Protein AF-A0A0F9HNK8-F1 (afdb_monomer_lite)

Sequence (476 aa):
MSRLVFFSNAWASGEIRARQVASRLGAYAVVDPDTVYSDDVCIFVKGYPHDEILSGVSKVYVDVVDSYATIPWLRSHPSAGAIAISHKGGEYLSNALNKHVPVIVEHHCNFERMRKVLVEPKVVGYVGELELFHIDVDTVKYQLSTIGMEFVYLDKFKCRKDVCDFYHKIDVQLTFRRDTDGYGKTTGMLKNPLKLANAGSFGIPTVCYPEVTYVDEWDGYFMPAHNVDAILYWLDMLKQKPDMYADMSDKVFTHAEKYHIDNVAPMYLRLLDNKEHVMHDYSMNQIVNLDSAVSCSYPFEERIARRGNDHLDVDESMANLVDVADVVDKHGLKMWLMFGTLLGAVRDNALIARDRDVDLGVFWSDFNLLSDVLIDLKGIGFDLIRTGIDDGCITIMRNDEYIDFFLFRSQGGKYVCQQPGLDAKIDMIHFNNLSHLAFGGNTFLVPSGVEALFESWYGKGWRVPVDYRWAYTDGK

Organism: NCBI:txid412755

pLDDT: mean 84.06, std 16.5, range [31.2, 98.75]

Secondary structure (DSSP, 8-state):
---EEEE--SSHHHIIIIIIHHHHHT-EEES-GGG--TT-EEEEETS---HHHHHH-SEEEEEE-S-STTHHHHHH-TTSEEEESSHHHHHHHHHHHTS---B-PPPPS-TT-PPPPP----EEEEES-GGG--S-HHHHHHHHHHTT-EEEEE---SSHHHHHHHHHH-SEEEE---SS-SSS---GGG---HHHHHHHTTT--EEE---HHHHHHHTTSSEE-SSHHHHHHHHHHHHH-HHHHHHHHHHHHHHHGGGSHHHHGGGGGGGGS----------HHHHHHHHSS-S----HHHHHHHHSSSS--HHHHHHHHHHHHHHHHHHT--EEE-HHHHHHHHHTSS--TT-SEEEEEEEGGGHHHHHHHHHHHHHTTPEEEEEETTTTEEEEEETTEEEEEEEEEEETTEEEEEETTEEEEEETHHHHSEEEEEETTEEEEEETTHHHHHHHHH-TTTTS--S-TT-S-S--

InterPro domains:
  IPR007074 LicD/FKTN/FKRP, nucleotidyltransferase domain [PF04991] (329-373)
  IPR052613 LicD transferase [PTHR13627] (321-468)

Foldseek 3Di:
DAFEEEEADPDPQRVQVAVVLCVVVVGHYDPDLVPDAQSYAYEYGCDFDDPVSVVGYDAAEYEQALDPVCLVVCLVVVRYAYEAQFPLLQVVSCVSSVHGHHYQHTFALPLVLAAADQDQFAEEEEEEAVVQQPDDPVVLQVLSVVLRHGYDYHHDDDDSVVLVVRLNVGQAYEGEGDQQPVPRDRSQRRHAPRVLLHNLSRLHEYEYDCGPRCCVLPNVLHQHDPDPVSVSVVSSVCNVDSPVSNVSSVVSNVSSVCRHSVNRSLVVVVSSPPDPPPDDPPPCVVVVVVVVVDQQADPLVVLCVVVVHQWDDFVVQVVLVVVLVVLLVVLVFAKFFDDQQQLCCVQVLGRDRRDRATEMEGELSCVVSVVVSVVVSVVVAKDWRGDPVVQQWTWIDHPSHIYIYGYWYDDPQFTFGRHVPDRDGHHCQQVVDWDWGCGPNDIGTGGPPVVVVCCQQQNPCSSDDDPDPHRRDPPD

Radius of gyration: 26.44 Å; chains: 1; bounding box: 59×71×67 Å

Structure (mmCIF, N/CA/C/O backbone):
data_AF-A0A0F9HNK8-F1
#
_entry.id   AF-A0A0F9HNK8-F1
#
loop_
_atom_site.group_PDB
_atom_site.id
_atom_site.type_symbol
_atom_site.label_atom_id
_atom_site.label_alt_id
_atom_site.label_comp_id
_atom_site.label_asym_id
_atom_site.label_entity_id
_atom_site.label_seq_id
_atom_site.pdbx_PDB_ins_code
_atom_site.Cartn_x
_atom_site.Cartn_y
_atom_site.Cartn_z
_atom_site.occupancy
_atom_site.B_iso_or_equiv
_atom_site.auth_seq_id
_atom_site.auth_comp_id
_atom_site.auth_asym_id
_atom_site.auth_atom_id
_atom_site.pdbx_PDB_model_num
ATOM 1 N N . MET A 1 1 ? 20.541 6.712 -16.310 1.00 58.09 1 MET A N 1
ATOM 2 C CA . MET A 1 1 ? 19.327 5.985 -15.882 1.00 58.09 1 MET A CA 1
ATOM 3 C C . MET A 1 1 ? 18.493 7.012 -15.167 1.00 58.09 1 MET A C 1
ATOM 5 O O . MET A 1 1 ? 19.029 7.625 -14.250 1.00 58.09 1 MET A O 1
ATOM 9 N N . SER A 1 2 ? 17.250 7.210 -15.598 1.00 71.00 2 SER A N 1
ATOM 10 C CA . SER A 1 2 ? 16.324 8.098 -14.904 1.00 71.00 2 SER A CA 1
ATOM 11 C C . SER A 1 2 ? 16.224 7.697 -13.437 1.00 71.00 2 SER A C 1
ATOM 13 O O . SER A 1 2 ? 16.124 6.511 -13.117 1.00 71.00 2 SER A O 1
ATOM 15 N N . ARG A 1 3 ? 16.279 8.682 -12.545 1.00 80.75 3 ARG A N 1
ATOM 16 C CA . ARG A 1 3 ? 16.122 8.489 -11.100 1.00 80.75 3 ARG A CA 1
ATOM 17 C C . ARG A 1 3 ? 14.849 9.178 -10.622 1.00 80.75 3 ARG A C 1
ATOM 19 O O . ARG A 1 3 ? 14.359 10.115 -11.250 1.00 80.75 3 ARG A O 1
ATOM 26 N N . LEU A 1 4 ? 14.328 8.707 -9.494 1.00 88.38 4 LEU A N 1
ATOM 27 C CA . LEU A 1 4 ? 13.190 9.334 -8.832 1.00 88.38 4 LEU A CA 1
ATOM 28 C C . LEU A 1 4 ? 13.658 10.517 -7.982 1.00 88.38 4 LEU A C 1
ATOM 30 O O . LEU A 1 4 ? 14.579 10.381 -7.169 1.00 88.38 4 LEU A O 1
ATOM 34 N N . VAL A 1 5 ? 12.979 11.651 -8.138 1.00 88.25 5 VAL A N 1
ATOM 35 C CA . VAL A 1 5 ? 13.193 12.853 -7.327 1.00 88.25 5 VAL A CA 1
ATOM 36 C C . VAL A 1 5 ? 11.864 13.295 -6.730 1.00 88.25 5 VAL A C 1
ATOM 38 O O . VAL A 1 5 ? 10.934 13.656 -7.447 1.00 88.25 5 VAL A O 1
ATOM 41 N N . PHE A 1 6 ? 11.766 13.269 -5.407 1.00 91.56 6 PHE A N 1
ATOM 42 C CA . PHE A 1 6 ? 10.564 13.641 -4.674 1.00 91.56 6 PHE A CA 1
ATOM 43 C C . PHE A 1 6 ? 10.661 15.085 -4.187 1.00 91.56 6 PHE A C 1
ATOM 45 O O . PHE A 1 6 ? 11.554 15.430 -3.415 1.00 91.56 6 PHE A O 1
ATOM 52 N N . PHE A 1 7 ? 9.698 15.912 -4.569 1.00 89.62 7 PHE A N 1
ATOM 53 C CA . PHE A 1 7 ? 9.506 17.247 -4.023 1.00 89.62 7 PHE A CA 1
ATOM 54 C C . PHE A 1 7 ? 8.619 17.161 -2.788 1.00 89.62 7 PHE A C 1
ATOM 56 O O . PHE A 1 7 ? 7.425 16.849 -2.865 1.00 89.62 7 PHE A O 1
ATOM 63 N N . SER A 1 8 ? 9.232 17.415 -1.635 1.00 83.62 8 SER A N 1
ATOM 64 C CA . SER A 1 8 ? 8.567 17.353 -0.336 1.00 83.62 8 SER A CA 1
ATOM 65 C C . SER A 1 8 ? 8.045 18.722 0.091 1.00 83.62 8 SER A C 1
ATOM 67 O O . SER A 1 8 ? 8.637 19.756 -0.196 1.00 83.62 8 SER A O 1
ATOM 69 N N . ASN A 1 9 ? 6.987 18.719 0.898 1.00 83.06 9 ASN A N 1
ATOM 70 C CA . ASN A 1 9 ? 6.503 19.892 1.626 1.00 83.06 9 ASN A CA 1
ATOM 71 C C . ASN A 1 9 ? 6.762 19.755 3.144 1.00 83.06 9 ASN A C 1
ATOM 73 O O . ASN A 1 9 ? 7.375 18.783 3.601 1.00 83.06 9 ASN A O 1
ATOM 77 N N . ALA A 1 10 ? 6.338 20.751 3.927 1.00 84.31 10 ALA A N 1
ATOM 78 C CA . ALA A 1 10 ? 6.496 20.772 5.386 1.00 84.31 10 ALA A CA 1
ATOM 79 C C . ALA A 1 10 ? 5.418 19.970 6.144 1.00 84.31 10 ALA A C 1
ATOM 81 O O . ALA A 1 10 ? 5.520 19.804 7.357 1.00 84.31 10 ALA A O 1
ATOM 82 N N . TRP A 1 11 ? 4.386 19.483 5.452 1.00 84.94 11 TRP A N 1
ATOM 83 C CA . TRP A 1 11 ? 3.295 18.718 6.049 1.00 84.94 11 TRP A CA 1
ATOM 84 C C . TRP A 1 11 ? 3.682 17.249 6.239 1.00 84.94 11 TRP A C 1
ATOM 86 O O . TRP A 1 11 ? 4.612 16.741 5.606 1.00 84.94 11 TRP A O 1
ATOM 96 N N . ALA A 1 12 ? 2.909 16.535 7.064 1.00 85.62 12 ALA A N 1
ATOM 97 C CA . ALA A 1 12 ? 3.101 15.105 7.308 1.00 85.62 12 ALA A CA 1
ATOM 98 C C . ALA A 1 12 ? 3.135 14.282 6.007 1.00 85.62 12 ALA A C 1
ATOM 100 O O . ALA A 1 12 ? 3.956 13.381 5.879 1.00 85.62 12 ALA A O 1
ATOM 101 N N . SER A 1 13 ? 2.331 14.650 5.003 1.00 89.00 13 SER A N 1
ATOM 102 C CA . SER A 1 13 ? 2.334 13.997 3.688 1.00 89.00 13 SER A CA 1
ATOM 103 C C . SER A 1 13 ? 3.702 14.034 3.000 1.00 89.00 13 SER A C 1
ATOM 105 O O . SER A 1 13 ? 4.092 13.049 2.387 1.00 89.00 13 SER A O 1
ATOM 107 N N . GLY A 1 14 ? 4.443 15.148 3.098 1.00 89.75 14 GLY A N 1
ATOM 108 C CA . GLY A 1 14 ? 5.784 15.254 2.515 1.00 89.75 14 GLY A CA 1
ATOM 109 C C . GLY A 1 14 ? 6.794 14.373 3.250 1.00 89.75 14 GLY A C 1
ATOM 110 O O . GLY A 1 14 ? 7.628 13.713 2.639 1.00 89.75 14 GLY A O 1
ATOM 111 N N . GLU A 1 15 ? 6.677 14.285 4.572 1.00 89.56 15 GLU A N 1
ATOM 112 C CA . GLU A 1 15 ? 7.505 13.373 5.356 1.00 89.56 15 GLU A CA 1
ATOM 113 C C . GLU A 1 15 ? 7.244 11.902 4.995 1.00 89.56 15 GLU A C 1
ATOM 115 O O . GLU A 1 15 ? 8.186 11.164 4.716 1.00 89.56 15 GLU A O 1
ATOM 120 N N . ILE A 1 16 ? 5.974 11.498 4.940 1.00 93.00 16 ILE A N 1
ATOM 121 C CA . ILE A 1 16 ? 5.557 10.115 4.688 1.00 93.00 16 ILE A CA 1
ATOM 122 C C . ILE A 1 16 ? 5.835 9.739 3.226 1.00 93.00 16 ILE A C 1
ATOM 124 O O . ILE A 1 16 ? 6.658 8.878 2.940 1.00 93.00 16 ILE A O 1
ATOM 128 N N . ARG A 1 17 ? 5.220 10.433 2.266 1.00 94.69 17 ARG A N 1
ATOM 129 C CA . ARG A 1 17 ? 5.221 10.004 0.858 1.00 94.69 17 ARG A CA 1
ATOM 130 C C . ARG A 1 17 ? 6.426 10.471 0.043 1.00 94.69 17 ARG A C 1
ATOM 132 O O . ARG A 1 17 ? 6.679 9.903 -1.012 1.00 94.69 17 ARG A O 1
ATOM 139 N N . ALA A 1 18 ? 7.180 11.472 0.511 1.00 92.50 18 ALA A N 1
ATOM 140 C CA . ALA A 1 18 ? 8.436 11.871 -0.128 1.00 92.50 18 ALA A CA 1
ATOM 141 C C . ALA A 1 18 ? 9.656 11.390 0.659 1.00 92.50 18 ALA A C 1
ATOM 143 O O . ALA A 1 18 ? 10.392 10.540 0.166 1.00 92.50 18 ALA A O 1
ATOM 144 N N . ARG A 1 19 ? 9.906 11.908 1.869 1.00 87.44 19 ARG A N 1
ATOM 145 C CA . ARG A 1 19 ? 11.195 11.671 2.554 1.00 87.44 19 ARG A CA 1
ATOM 146 C C . ARG A 1 19 ? 11.404 10.212 2.956 1.00 87.44 19 ARG A C 1
ATOM 148 O O . ARG A 1 19 ? 12.477 9.666 2.702 1.00 87.44 19 ARG A O 1
ATOM 155 N N . GLN A 1 20 ? 10.398 9.571 3.548 1.00 91.00 20 GLN A N 1
ATOM 156 C CA . GLN A 1 20 ? 10.512 8.182 4.006 1.00 91.00 20 GLN A CA 1
ATOM 157 C C . GLN A 1 20 ? 10.593 7.202 2.831 1.00 91.00 20 GLN A C 1
ATOM 159 O O . GLN A 1 20 ? 11.463 6.329 2.832 1.00 91.00 20 GLN A O 1
ATOM 164 N N . VAL A 1 21 ? 9.771 7.397 1.796 1.00 92.62 21 VAL A N 1
ATOM 165 C CA . VAL A 1 21 ? 9.840 6.625 0.544 1.00 92.62 21 VAL A CA 1
ATOM 166 C C . VAL A 1 21 ? 11.197 6.796 -0.138 1.00 92.62 21 VAL A C 1
ATOM 168 O O . VAL A 1 21 ? 11.852 5.802 -0.449 1.00 92.62 21 VAL A O 1
ATOM 171 N N . ALA A 1 22 ? 11.664 8.034 -0.325 1.00 83.75 22 ALA A N 1
ATOM 172 C CA . ALA A 1 22 ? 12.949 8.294 -0.963 1.00 83.75 22 ALA A CA 1
ATOM 173 C C . ALA A 1 22 ? 14.100 7.644 -0.187 1.00 83.75 22 ALA A C 1
ATOM 175 O O . ALA A 1 22 ? 14.927 6.950 -0.775 1.00 83.75 22 ALA A O 1
ATOM 176 N N . SER A 1 23 ? 14.097 7.774 1.144 1.00 81.25 23 SER A N 1
ATOM 177 C CA . SER A 1 23 ? 15.075 7.111 2.005 1.00 81.25 23 SER A CA 1
ATOM 178 C C . SER A 1 23 ? 15.034 5.588 1.870 1.00 81.25 23 SER A C 1
ATOM 180 O O . SER A 1 23 ? 16.096 4.969 1.883 1.00 81.25 23 SER A O 1
ATOM 182 N N . ARG A 1 24 ? 13.848 4.978 1.731 1.00 88.50 24 ARG A N 1
ATOM 183 C CA . ARG A 1 24 ? 13.712 3.525 1.542 1.00 88.50 24 ARG A CA 1
ATOM 184 C C . ARG A 1 24 ? 14.251 3.058 0.192 1.00 88.50 24 ARG A C 1
ATOM 186 O O . ARG A 1 24 ? 14.851 1.992 0.126 1.00 88.50 24 ARG A O 1
ATOM 193 N N . LEU A 1 25 ? 14.044 3.844 -0.861 1.00 81.38 25 LEU A N 1
ATOM 194 C CA . LEU A 1 25 ? 14.465 3.513 -2.226 1.00 81.38 25 LEU A CA 1
ATOM 195 C C . LEU A 1 25 ? 15.923 3.876 -2.533 1.00 81.38 25 LEU A C 1
ATOM 197 O O . LEU A 1 25 ? 16.415 3.534 -3.605 1.00 81.38 25 LEU A O 1
ATOM 201 N N . GLY A 1 26 ? 16.601 4.615 -1.649 1.00 72.69 26 GLY A N 1
ATOM 202 C CA . GLY A 1 26 ? 17.864 5.273 -1.997 1.00 72.69 26 GLY A CA 1
ATOM 203 C C . GLY A 1 26 ? 17.687 6.369 -3.059 1.00 72.69 26 GLY A C 1
ATOM 204 O O . GLY A 1 26 ? 18.622 6.670 -3.797 1.00 72.69 26 GLY A O 1
ATOM 205 N N . ALA A 1 27 ? 16.484 6.940 -3.158 1.00 79.75 27 ALA A N 1
ATOM 206 C CA . ALA A 1 27 ? 16.146 8.045 -4.047 1.00 79.75 27 ALA A CA 1
ATOM 207 C C . ALA A 1 27 ? 16.342 9.405 -3.351 1.00 79.75 27 ALA A C 1
ATOM 209 O O . ALA A 1 27 ? 16.698 9.486 -2.174 1.00 79.75 27 ALA A O 1
ATOM 210 N N . TYR A 1 28 ? 16.093 10.494 -4.080 1.00 73.06 28 TYR A N 1
ATOM 211 C CA . TYR A 1 28 ? 16.287 11.853 -3.575 1.00 73.06 28 TYR A CA 1
ATOM 212 C C . TYR A 1 28 ? 14.958 12.458 -3.130 1.00 73.06 28 TYR A C 1
ATOM 214 O O . TYR A 1 28 ? 13.998 12.469 -3.895 1.00 73.06 28 TYR A O 1
ATOM 222 N N . ALA A 1 29 ? 14.913 13.005 -1.916 1.00 76.31 29 ALA A N 1
ATOM 223 C CA . ALA A 1 29 ? 13.853 13.913 -1.492 1.00 76.31 29 ALA A CA 1
ATOM 224 C C . ALA A 1 29 ? 14.443 15.314 -1.350 1.00 76.31 29 ALA A C 1
ATOM 226 O O . ALA A 1 29 ? 15.347 15.530 -0.542 1.00 76.31 29 ALA A O 1
ATOM 227 N N . VAL A 1 30 ? 13.944 16.251 -2.148 1.00 70.00 30 VAL A N 1
ATOM 228 C CA . VAL A 1 30 ? 14.497 17.598 -2.273 1.00 70.00 30 VAL A CA 1
ATOM 229 C C . VAL A 1 30 ? 13.450 18.647 -1.927 1.00 70.00 30 VAL A C 1
ATOM 231 O O . VAL A 1 30 ? 12.240 18.438 -2.048 1.00 70.00 30 VAL A O 1
ATOM 234 N N . VAL A 1 31 ? 13.950 19.779 -1.444 1.00 59.03 31 VAL A N 1
ATOM 235 C CA . VAL A 1 31 ? 13.173 21.009 -1.238 1.00 59.03 31 VAL A CA 1
ATOM 236 C C . VAL A 1 31 ? 13.601 22.077 -2.255 1.00 59.03 31 VAL A C 1
ATOM 238 O O . VAL A 1 31 ? 12.863 23.030 -2.475 1.00 59.03 31 VAL A O 1
ATOM 241 N N . ASP A 1 32 ? 14.759 21.891 -2.903 1.00 63.78 32 ASP A N 1
ATOM 242 C CA . ASP A 1 32 ? 15.395 22.862 -3.792 1.00 63.78 32 ASP A CA 1
ATOM 243 C C . ASP A 1 32 ? 15.438 22.355 -5.254 1.00 63.78 32 ASP A C 1
ATOM 245 O O . ASP A 1 32 ? 15.955 21.252 -5.496 1.00 63.78 32 ASP A O 1
ATOM 249 N N . PRO A 1 33 ? 14.897 23.122 -6.222 1.00 59.78 33 PRO A N 1
ATOM 250 C CA . PRO A 1 33 ? 14.887 22.772 -7.642 1.00 59.78 33 PRO A CA 1
ATOM 251 C C . PRO A 1 33 ? 16.261 22.702 -8.327 1.00 59.78 33 PRO A C 1
ATOM 253 O O . PRO A 1 33 ? 16.351 22.055 -9.369 1.00 59.78 33 PRO A O 1
ATOM 256 N N . ASP A 1 34 ? 17.332 23.262 -7.757 1.00 62.44 34 ASP A N 1
ATOM 257 C CA . ASP A 1 34 ? 18.669 23.301 -8.390 1.00 62.44 34 ASP A CA 1
ATOM 258 C C . ASP A 1 34 ? 19.363 21.923 -8.496 1.00 62.44 34 ASP A C 1
ATOM 260 O O . ASP A 1 34 ? 20.487 21.792 -8.986 1.00 62.44 34 ASP A O 1
ATOM 264 N N . THR A 1 35 ? 18.706 20.863 -8.023 1.00 64.81 35 THR A N 1
ATOM 265 C CA . THR A 1 35 ? 19.270 19.511 -7.880 1.00 64.81 35 THR A CA 1
ATOM 266 C C . THR A 1 35 ? 18.755 18.499 -8.907 1.00 64.81 35 THR A C 1
ATOM 268 O O . THR A 1 35 ? 19.033 17.300 -8.784 1.00 64.81 35 THR A O 1
ATOM 271 N N . VAL A 1 36 ? 18.015 18.970 -9.912 1.00 75.75 36 VAL A N 1
ATOM 272 C CA . VAL A 1 36 ? 17.241 18.144 -10.844 1.00 75.75 36 VAL A CA 1
ATOM 273 C C . VAL A 1 36 ? 17.883 18.127 -12.232 1.00 75.75 36 VAL A C 1
ATOM 275 O O . VAL A 1 36 ? 18.348 19.153 -12.725 1.00 75.75 36 VAL A O 1
ATOM 278 N N . TYR A 1 37 ? 17.892 16.961 -12.874 1.00 79.06 37 TYR A N 1
ATOM 279 C CA . TYR A 1 37 ? 18.376 16.758 -14.240 1.00 79.06 37 TYR A CA 1
ATOM 280 C C . TYR A 1 37 ? 17.223 16.493 -15.210 1.00 79.06 37 TYR A C 1
ATOM 282 O O . TYR A 1 37 ? 16.129 16.091 -14.818 1.00 79.06 37 TYR A O 1
ATOM 290 N N . SER A 1 38 ? 17.466 16.696 -16.504 1.00 80.56 38 SER A N 1
ATOM 291 C CA . SER A 1 38 ? 16.421 16.587 -17.527 1.00 80.56 38 SER A CA 1
ATOM 292 C C . SER A 1 38 ? 15.835 15.180 -17.683 1.00 80.56 38 SER A C 1
ATOM 294 O O . SER A 1 38 ? 14.678 15.039 -18.091 1.00 80.56 38 SER A O 1
ATOM 296 N N . ASP A 1 39 ? 16.591 14.139 -17.338 1.00 83.38 39 ASP A N 1
ATOM 297 C CA . ASP A 1 39 ? 16.160 12.740 -17.356 1.00 83.38 39 ASP A CA 1
ATOM 298 C C . ASP A 1 39 ? 15.546 12.259 -16.028 1.00 83.38 39 ASP A C 1
ATOM 300 O O . ASP A 1 39 ? 15.154 11.092 -15.936 1.00 83.38 39 ASP A O 1
ATOM 304 N N . ASP A 1 40 ? 15.427 13.129 -15.020 1.00 85.00 40 ASP A N 1
ATOM 305 C CA . ASP A 1 40 ? 14.786 12.801 -13.746 1.00 85.00 40 ASP A CA 1
ATOM 306 C C . ASP A 1 40 ? 13.267 12.616 -13.906 1.00 85.00 40 ASP A C 1
ATOM 308 O O . ASP A 1 40 ? 12.597 13.293 -14.692 1.00 85.00 40 ASP A O 1
ATOM 312 N N . VAL A 1 41 ? 12.710 11.709 -13.099 1.00 89.56 41 VAL A N 1
ATOM 313 C CA . VAL A 1 41 ? 11.263 11.568 -12.907 1.00 89.56 41 VAL A CA 1
ATOM 314 C C . VAL A 1 41 ? 10.890 12.245 -11.595 1.00 89.56 41 VAL A C 1
ATOM 316 O O . VAL A 1 41 ? 11.200 11.751 -10.507 1.00 89.56 41 VAL A O 1
ATOM 319 N N . CYS A 1 42 ? 10.222 13.390 -11.701 1.00 92.19 42 CYS A N 1
ATOM 320 C CA . CYS A 1 42 ? 9.918 14.244 -10.560 1.00 92.19 42 CYS A CA 1
ATOM 321 C C . CYS A 1 42 ? 8.520 13.981 -10.002 1.00 92.19 42 CYS A C 1
ATOM 323 O O . CYS A 1 42 ? 7.539 14.019 -10.740 1.00 92.19 42 CYS A O 1
ATOM 325 N N . ILE A 1 43 ? 8.413 13.768 -8.692 1.00 94.62 43 ILE A N 1
ATOM 326 C CA . ILE A 1 43 ? 7.154 13.500 -7.991 1.00 94.62 43 ILE A CA 1
ATOM 327 C C . ILE A 1 43 ? 6.876 14.638 -7.012 1.00 94.62 43 ILE A C 1
ATOM 329 O O . ILE A 1 43 ? 7.631 14.844 -6.066 1.00 94.62 43 ILE A O 1
ATOM 333 N N . PHE A 1 44 ? 5.776 15.358 -7.205 1.00 94.25 44 PHE A N 1
ATOM 334 C CA . PHE A 1 44 ? 5.357 16.469 -6.354 1.00 94.25 44 PHE A CA 1
ATOM 335 C C . PHE A 1 44 ? 4.304 16.007 -5.358 1.00 94.25 44 PHE A C 1
ATOM 337 O O . PHE A 1 44 ? 3.148 15.788 -5.719 1.00 94.25 44 PHE A O 1
ATOM 344 N N . VAL A 1 45 ? 4.699 15.866 -4.092 1.00 94.25 45 VAL A N 1
ATOM 345 C CA . VAL A 1 45 ? 3.791 15.408 -3.038 1.00 94.25 45 VAL A CA 1
ATOM 346 C C . VAL A 1 45 ? 2.915 16.550 -2.553 1.00 94.25 45 VAL A C 1
ATOM 348 O O . VAL A 1 45 ? 3.415 17.528 -1.993 1.00 94.25 45 VAL A O 1
ATOM 351 N N . LYS A 1 46 ? 1.593 16.408 -2.739 1.00 90.94 46 LYS A N 1
ATOM 352 C CA . LYS A 1 46 ? 0.579 17.399 -2.338 1.00 90.94 46 LYS A CA 1
ATOM 353 C C . LYS A 1 46 ? 0.938 18.810 -2.837 1.00 90.94 46 LYS A C 1
ATOM 355 O O . LYS A 1 46 ? 0.943 19.778 -2.081 1.00 90.94 46 LYS A O 1
ATOM 360 N N . GLY A 1 47 ? 1.280 18.901 -4.120 1.00 90.62 47 GLY A N 1
ATOM 361 C CA . GLY A 1 47 ? 1.719 20.123 -4.793 1.00 90.62 47 GLY A CA 1
ATOM 362 C C . GLY A 1 47 ? 1.935 19.888 -6.288 1.00 90.62 47 GLY A C 1
ATOM 363 O O . GLY A 1 47 ? 1.647 18.807 -6.789 1.00 90.62 47 GLY A O 1
ATOM 364 N N . TYR A 1 48 ? 2.428 20.891 -7.003 1.00 90.75 48 TYR A N 1
ATOM 365 C CA . TYR A 1 48 ? 2.760 20.815 -8.431 1.00 90.75 48 TYR A CA 1
ATOM 366 C C . TYR A 1 48 ? 3.969 21.719 -8.730 1.00 90.75 48 TYR A C 1
ATOM 368 O O . TYR A 1 48 ? 4.249 22.616 -7.928 1.00 90.75 48 TYR A O 1
ATOM 376 N N . PRO A 1 49 ? 4.716 21.483 -9.826 1.00 88.19 49 PRO A N 1
ATOM 377 C CA . PRO A 1 49 ? 5.906 22.268 -10.151 1.00 88.19 49 PRO A CA 1
ATOM 378 C C . PRO A 1 49 ? 5.594 23.729 -10.485 1.00 88.19 49 PRO A C 1
ATOM 380 O O . PRO A 1 49 ? 4.519 24.056 -10.990 1.00 88.19 49 PRO A O 1
ATOM 383 N N . HIS A 1 50 ? 6.599 24.583 -10.284 1.00 83.88 50 HIS A N 1
ATOM 384 C CA . HIS A 1 50 ? 6.702 25.878 -10.958 1.00 83.88 50 HIS A CA 1
ATOM 385 C C . HIS A 1 50 ? 7.174 25.697 -12.413 1.00 83.88 50 HIS A C 1
ATOM 387 O O . HIS A 1 50 ? 7.830 24.702 -12.731 1.00 83.88 50 HIS A O 1
ATOM 393 N N . ASP A 1 51 ? 6.882 26.676 -13.275 1.00 80.94 51 ASP A N 1
ATOM 394 C CA . ASP A 1 51 ? 7.156 26.618 -14.722 1.00 80.94 51 ASP A CA 1
ATOM 395 C C . ASP A 1 51 ? 8.627 26.312 -15.058 1.00 80.94 51 ASP A C 1
ATOM 397 O O . ASP A 1 51 ? 8.908 25.571 -15.998 1.00 80.94 51 ASP A O 1
ATOM 401 N N . GLU A 1 52 ? 9.569 26.822 -14.259 1.00 79.12 52 GLU A N 1
ATOM 402 C CA . GLU A 1 52 ? 11.009 26.593 -14.439 1.00 79.12 52 GLU A CA 1
ATOM 403 C C . GLU A 1 52 ? 11.366 25.103 -14.350 1.00 79.12 52 GLU A C 1
ATOM 405 O O . GLU A 1 52 ? 11.974 24.558 -15.272 1.00 79.12 52 GLU A O 1
ATOM 410 N N . ILE A 1 53 ? 10.906 24.415 -13.299 1.00 78.56 53 ILE A N 1
ATOM 411 C CA . ILE A 1 53 ? 11.135 22.973 -13.126 1.00 78.56 53 ILE A CA 1
ATOM 412 C C . ILE A 1 53 ? 10.417 22.193 -14.223 1.00 78.56 53 ILE A C 1
ATOM 414 O O . ILE A 1 53 ? 10.994 21.279 -14.805 1.00 78.56 53 ILE A O 1
ATOM 418 N N . LEU A 1 54 ? 9.171 22.570 -14.529 1.00 84.06 54 LEU A N 1
ATOM 419 C CA . LEU A 1 54 ? 8.366 21.904 -15.551 1.00 84.06 54 LEU A CA 1
ATOM 420 C C . LEU A 1 54 ? 9.052 21.939 -16.926 1.00 84.06 54 LEU A C 1
ATOM 422 O O . LEU A 1 54 ? 8.985 20.961 -17.664 1.00 84.06 54 LEU A O 1
ATOM 426 N N . SER A 1 55 ? 9.728 23.042 -17.256 1.00 81.44 55 SER A N 1
ATOM 427 C CA . SER A 1 55 ? 10.490 23.185 -18.502 1.00 81.44 55 SER A CA 1
ATOM 428 C C . SER A 1 55 ? 11.816 22.414 -18.513 1.00 81.44 55 SER A C 1
ATOM 430 O O . SER A 1 55 ? 12.340 22.105 -19.584 1.00 81.44 55 SER A O 1
ATOM 432 N N . GLY A 1 56 ? 12.360 22.109 -17.331 1.00 80.31 56 GLY A N 1
ATOM 433 C CA . GLY A 1 56 ? 13.682 21.514 -17.153 1.00 80.31 56 GLY A CA 1
ATOM 434 C C . GLY A 1 56 ? 13.702 19.988 -17.107 1.00 80.31 56 GLY A C 1
ATOM 435 O O . GLY A 1 56 ? 14.787 19.417 -17.189 1.00 80.31 56 GLY A O 1
ATOM 436 N N . VAL A 1 57 ? 12.545 19.324 -16.990 1.00 84.00 57 VAL A N 1
ATOM 437 C CA . VAL A 1 57 ? 12.455 17.868 -16.786 1.00 84.00 57 VAL A CA 1
ATOM 438 C C . VAL A 1 57 ? 11.554 17.182 -17.799 1.00 84.00 57 VAL A C 1
ATOM 440 O O . VAL A 1 57 ? 10.549 17.725 -18.251 1.00 84.00 57 VAL A O 1
ATOM 443 N N . SER A 1 58 ? 11.901 15.943 -18.138 1.00 76.12 58 SER A N 1
ATOM 444 C CA . SER A 1 58 ? 11.148 15.147 -19.108 1.00 76.12 58 SER A CA 1
ATOM 445 C C . SER A 1 58 ? 9.862 14.542 -18.542 1.00 76.12 58 SER A C 1
ATOM 447 O O . SER A 1 58 ? 8.928 14.299 -19.309 1.00 76.12 58 SER A O 1
ATOM 449 N N . LYS A 1 59 ? 9.781 14.294 -17.223 1.00 88.94 59 LYS A N 1
ATOM 450 C CA . LYS A 1 59 ? 8.634 13.607 -16.619 1.00 88.94 59 LYS A CA 1
ATOM 451 C C . LYS A 1 59 ? 8.278 14.133 -15.232 1.00 88.94 59 LYS A C 1
ATOM 453 O O . LYS A 1 59 ? 9.109 14.184 -14.329 1.00 88.94 59 LYS A O 1
ATOM 458 N N . VAL A 1 60 ? 6.997 14.455 -15.054 1.00 93.12 60 VAL A N 1
ATOM 459 C CA . VAL A 1 60 ? 6.432 14.964 -13.799 1.00 93.12 60 VAL A CA 1
ATOM 460 C C . VAL A 1 60 ? 5.231 14.125 -13.390 1.00 93.12 60 VAL A C 1
ATOM 462 O O . VAL A 1 60 ? 4.371 13.830 -14.216 1.00 93.12 60 VAL A O 1
ATOM 465 N N . TYR A 1 61 ? 5.143 13.815 -12.102 1.00 95.31 61 TYR A N 1
ATOM 466 C CA . TYR A 1 61 ? 3.969 13.268 -11.440 1.00 95.31 61 TYR A CA 1
ATOM 467 C C . TYR A 1 61 ? 3.527 14.180 -10.298 1.00 95.31 61 TYR A C 1
ATOM 469 O O . TYR A 1 61 ? 4.349 14.658 -9.519 1.00 95.31 61 TYR A O 1
ATOM 477 N N . VAL A 1 62 ? 2.220 14.383 -10.162 1.00 96.38 62 VAL A N 1
ATOM 478 C CA . VAL A 1 62 ? 1.608 14.995 -8.980 1.00 96.38 62 VAL A CA 1
ATOM 479 C C . VAL A 1 62 ? 1.012 13.896 -8.113 1.00 96.38 62 VAL A C 1
ATOM 481 O O . VAL A 1 62 ? 0.084 13.205 -8.532 1.00 96.38 62 VAL A O 1
ATOM 484 N N . ASP A 1 63 ? 1.526 13.748 -6.899 1.00 96.44 63 ASP A N 1
ATOM 485 C CA . ASP A 1 63 ? 1.000 12.819 -5.904 1.00 96.44 63 ASP A CA 1
ATOM 486 C C . ASP A 1 63 ? -0.133 13.509 -5.133 1.00 96.44 63 ASP A C 1
ATOM 488 O O . ASP A 1 63 ? 0.087 14.412 -4.312 1.00 96.44 63 ASP A O 1
ATOM 492 N N . VAL A 1 64 ? -1.368 13.161 -5.509 1.00 94.62 64 VAL A N 1
ATOM 493 C CA . VAL A 1 64 ? -2.596 13.834 -5.079 1.00 94.62 64 VAL A CA 1
ATOM 494 C C . VAL A 1 64 ? -3.006 13.298 -3.716 1.00 94.62 64 VAL A C 1
ATOM 496 O O . VAL A 1 64 ? -3.687 12.281 -3.598 1.00 94.62 64 VAL A O 1
ATOM 499 N N . VAL A 1 65 ? -2.613 14.027 -2.676 1.00 91.31 65 VAL A N 1
ATOM 500 C CA . VAL A 1 65 ? -2.944 13.690 -1.292 1.00 91.31 65 VAL A CA 1
ATOM 501 C C . VAL A 1 65 ? -4.125 14.539 -0.834 1.00 91.31 65 VAL A C 1
ATOM 503 O O . VAL A 1 65 ? -4.018 15.763 -0.891 1.00 91.31 65 VAL A O 1
ATOM 506 N N . ASP A 1 66 ? -5.229 13.886 -0.441 1.00 86.19 66 ASP A N 1
ATOM 507 C CA . ASP A 1 66 ? -6.373 14.400 0.343 1.00 86.19 66 ASP A CA 1
ATOM 508 C C . ASP A 1 66 ? -6.970 15.767 -0.051 1.00 86.19 66 ASP A C 1
ATOM 510 O O . ASP A 1 66 ? -7.691 16.392 0.729 1.00 86.19 66 ASP A O 1
ATOM 514 N N . SER A 1 67 ? -6.721 16.228 -1.280 1.00 86.12 67 SER A N 1
ATOM 515 C CA . SER A 1 67 ? -7.073 17.569 -1.739 1.00 86.12 67 SER A CA 1
ATOM 516 C C . SER A 1 67 ? -7.388 17.614 -3.230 1.00 86.12 67 SER A C 1
ATOM 518 O O . SER A 1 67 ? -6.670 17.070 -4.065 1.00 86.12 67 SER A O 1
ATOM 520 N N . TYR A 1 68 ? -8.437 18.361 -3.576 1.00 88.94 68 TYR A N 1
ATOM 521 C CA . TYR A 1 68 ? -8.844 18.624 -4.960 1.00 88.94 68 TYR A CA 1
ATOM 522 C C . TYR A 1 68 ? -8.039 19.759 -5.620 1.00 88.94 68 TYR A C 1
ATOM 524 O O . TYR A 1 68 ? -8.215 20.027 -6.809 1.00 88.94 68 TYR A O 1
ATOM 532 N N . ALA A 1 69 ? -7.175 20.450 -4.866 1.00 89.31 69 ALA A N 1
ATOM 533 C CA . ALA A 1 69 ? -6.538 21.698 -5.291 1.00 89.31 69 ALA A CA 1
ATOM 534 C C . ALA A 1 69 ? -5.604 21.547 -6.504 1.00 89.31 69 ALA A C 1
ATOM 536 O O . ALA A 1 69 ? -5.414 22.501 -7.253 1.00 89.31 69 ALA A O 1
ATOM 537 N N . THR A 1 70 ? -5.032 20.361 -6.718 1.00 91.69 70 THR A N 1
ATOM 538 C CA . THR A 1 70 ? -4.095 20.096 -7.821 1.00 91.69 70 THR A CA 1
ATOM 539 C C . THR A 1 70 ? -4.793 19.698 -9.126 1.00 91.69 70 THR A C 1
ATOM 541 O O . THR A 1 70 ? -4.182 19.750 -10.192 1.00 91.69 70 THR A O 1
ATOM 544 N N . ILE A 1 71 ? -6.082 19.342 -9.082 1.00 92.62 71 ILE A N 1
ATOM 545 C CA . ILE A 1 71 ? -6.824 18.835 -10.247 1.00 92.62 71 ILE A CA 1
ATOM 546 C C . ILE A 1 71 ? -6.936 19.869 -11.376 1.00 92.62 71 ILE A C 1
ATOM 548 O O . ILE A 1 71 ? -6.717 19.488 -12.527 1.00 92.62 71 ILE A O 1
ATOM 552 N N . PRO A 1 72 ? -7.247 21.159 -11.121 1.00 94.69 72 PRO A N 1
ATOM 553 C CA . PRO A 1 72 ? -7.266 22.158 -12.187 1.00 94.69 72 PRO A CA 1
ATOM 554 C C . PRO A 1 72 ? -5.923 22.262 -12.917 1.00 94.69 72 PRO A C 1
ATOM 556 O O . PRO A 1 72 ? -5.906 22.337 -14.143 1.00 94.69 72 PRO A O 1
ATOM 559 N N . TRP A 1 73 ? -4.812 22.189 -12.177 1.00 95.12 73 TRP A N 1
ATOM 560 C CA . TRP A 1 73 ? -3.468 22.221 -12.752 1.00 95.12 73 TRP A CA 1
ATOM 561 C C . TRP A 1 73 ? -3.180 20.968 -13.591 1.00 95.12 73 TRP A C 1
ATOM 563 O O . TRP A 1 73 ? -2.686 21.078 -14.708 1.00 95.12 73 TRP A O 1
ATOM 573 N N . LEU A 1 74 ? -3.561 19.781 -13.108 1.00 95.50 74 LEU A N 1
ATOM 574 C CA . LEU A 1 74 ? -3.423 18.529 -13.863 1.00 95.50 74 LEU A CA 1
ATOM 575 C C . LEU A 1 74 ? -4.238 18.530 -15.165 1.00 95.50 74 LEU A C 1
ATOM 577 O O . LEU A 1 74 ? -3.803 17.965 -16.165 1.00 95.50 74 LEU A O 1
ATOM 581 N N . ARG A 1 75 ? -5.400 19.196 -15.186 1.00 95.38 75 ARG A N 1
ATOM 582 C CA . ARG A 1 75 ? -6.207 19.364 -16.405 1.00 95.38 75 ARG A CA 1
ATOM 583 C C . ARG A 1 75 ? -5.557 20.292 -17.426 1.00 95.38 75 ARG A C 1
ATOM 585 O O . ARG A 1 75 ? -5.686 20.041 -18.619 1.00 95.38 75 ARG A O 1
ATOM 592 N N . SER A 1 76 ? -4.876 21.349 -16.981 1.00 94.38 76 SER A N 1
ATOM 593 C CA . SER A 1 76 ? -4.156 22.251 -17.887 1.00 94.38 76 SER A CA 1
ATOM 594 C C . SER A 1 76 ? -2.797 21.702 -18.340 1.00 94.38 76 SER A C 1
ATOM 596 O O . SER A 1 76 ? -2.219 22.250 -19.273 1.00 94.38 76 SER A O 1
ATOM 598 N N . HIS A 1 77 ? -2.304 20.619 -17.726 1.00 93.44 77 HIS A N 1
ATOM 599 C CA . HIS A 1 77 ? -1.016 19.987 -18.034 1.00 93.44 77 HIS A CA 1
ATOM 600 C C . HIS A 1 77 ? -1.189 18.484 -18.313 1.00 93.44 77 HIS A C 1
ATOM 602 O O . HIS A 1 77 ? -0.776 17.648 -17.506 1.00 93.44 77 HIS A O 1
ATOM 608 N N . PRO A 1 78 ? -1.792 18.098 -19.454 1.00 89.75 78 PRO A N 1
ATOM 609 C CA . PRO A 1 78 ? -2.145 16.704 -19.732 1.00 89.75 78 PRO A CA 1
ATOM 610 C C . PRO A 1 78 ? -0.940 15.751 -19.767 1.00 89.75 78 PRO A C 1
ATOM 612 O O . PRO A 1 78 ? -1.107 14.572 -19.450 1.00 89.75 78 PRO A O 1
ATOM 615 N N . SER A 1 79 ? 0.259 16.257 -20.084 1.00 88.69 79 SER A N 1
ATOM 616 C CA . SER A 1 79 ? 1.522 15.506 -20.067 1.00 88.69 79 SER A CA 1
ATOM 617 C C . SER A 1 79 ? 2.024 15.152 -18.661 1.00 88.69 79 SER A C 1
ATOM 619 O O . SER A 1 79 ? 2.806 14.215 -18.526 1.00 88.69 79 SER A O 1
ATOM 621 N N . ALA A 1 80 ? 1.585 15.855 -17.611 1.00 92.62 80 ALA A N 1
ATOM 622 C CA . ALA A 1 80 ? 1.960 15.539 -16.236 1.00 92.62 80 ALA A CA 1
ATOM 623 C C . ALA A 1 80 ? 1.142 14.350 -15.716 1.00 92.62 80 ALA A C 1
ATOM 625 O O . ALA A 1 80 ? -0.086 14.344 -15.804 1.00 92.62 80 ALA A O 1
ATOM 626 N N . GLY A 1 81 ? 1.794 13.343 -15.144 1.00 93.88 81 GLY A N 1
ATOM 627 C CA . GLY A 1 81 ? 1.130 12.219 -14.492 1.00 93.88 81 GLY A CA 1
ATOM 628 C C . GLY A 1 81 ? 0.471 12.615 -13.167 1.00 93.88 81 GLY A C 1
ATOM 629 O O . GLY A 1 81 ? 0.831 13.612 -12.542 1.00 93.88 81 GLY A O 1
ATOM 630 N N . ALA A 1 82 ? -0.486 11.810 -12.717 1.00 96.31 82 ALA A N 1
ATOM 631 C CA . ALA A 1 82 ? -1.047 11.893 -11.371 1.00 96.31 82 ALA A CA 1
ATOM 632 C C . ALA A 1 82 ? -0.799 10.571 -10.637 1.00 96.31 82 ALA A C 1
ATOM 634 O O . ALA A 1 82 ? -0.647 9.537 -11.282 1.00 96.31 82 ALA A O 1
ATOM 635 N N . ILE A 1 83 ? -0.765 10.606 -9.309 1.00 97.06 83 ILE A N 1
ATOM 636 C CA . ILE A 1 83 ? -0.733 9.424 -8.442 1.00 97.06 83 ILE A CA 1
ATOM 637 C C . ILE A 1 83 ? -1.872 9.572 -7.435 1.00 97.06 83 ILE A C 1
ATOM 639 O O . ILE A 1 83 ? -2.048 10.645 -6.852 1.00 97.06 83 ILE A O 1
ATOM 643 N N . ALA A 1 84 ? -2.650 8.510 -7.258 1.00 95.75 84 ALA A N 1
ATOM 644 C CA . ALA A 1 84 ? -3.713 8.427 -6.266 1.00 95.75 84 ALA A CA 1
ATOM 645 C C . ALA A 1 84 ? -3.248 7.676 -5.011 1.00 95.75 84 ALA A C 1
ATOM 647 O O . ALA A 1 84 ? -2.425 6.766 -5.093 1.00 95.75 84 ALA A O 1
ATOM 648 N N . ILE A 1 85 ? -3.819 8.023 -3.856 1.00 94.94 85 ILE A N 1
ATOM 649 C CA . ILE A 1 85 ? -3.459 7.443 -2.546 1.00 94.94 85 ILE A CA 1
ATOM 650 C C . ILE A 1 85 ? -4.435 6.371 -2.035 1.00 94.94 85 ILE A C 1
ATOM 652 O O . ILE A 1 85 ? -4.258 5.853 -0.933 1.00 94.94 85 ILE A O 1
ATOM 656 N N . SER A 1 86 ? -5.483 6.089 -2.803 1.00 93.06 86 SER A N 1
ATOM 657 C CA . SER A 1 86 ? -6.544 5.123 -2.511 1.00 93.06 86 SER A CA 1
ATOM 658 C C . SER A 1 86 ? -7.197 4.681 -3.814 1.00 93.06 86 SER A C 1
ATOM 660 O O . SER A 1 86 ? -7.104 5.388 -4.825 1.00 93.06 86 SER A O 1
ATOM 662 N N . HIS A 1 87 ? -7.878 3.538 -3.795 1.00 90.44 87 HIS A N 1
ATOM 663 C CA . HIS A 1 87 ? -8.558 3.023 -4.983 1.00 90.44 87 HIS A CA 1
ATOM 664 C C . HIS A 1 87 ? -9.702 3.954 -5.432 1.00 90.44 87 HIS A C 1
ATOM 666 O O . HIS A 1 87 ? -9.695 4.419 -6.574 1.00 90.44 87 HIS A O 1
ATOM 672 N N . LYS A 1 88 ? -10.577 4.398 -4.515 1.00 88.38 88 LYS A N 1
ATOM 673 C CA . LYS A 1 88 ? -11.571 5.463 -4.795 1.00 88.38 88 LYS A CA 1
ATOM 674 C C . LYS A 1 88 ? -10.955 6.760 -5.325 1.00 88.38 88 LYS A C 1
ATOM 676 O O . LYS A 1 88 ? -11.545 7.411 -6.192 1.00 88.38 88 LYS A O 1
ATOM 681 N N . GLY A 1 89 ? -9.772 7.135 -4.839 1.00 91.62 89 GLY A N 1
ATOM 682 C CA . GLY A 1 89 ? -9.033 8.282 -5.359 1.00 91.62 89 GLY A CA 1
ATOM 683 C C . GLY A 1 89 ? -8.578 8.063 -6.801 1.00 91.62 89 GLY A C 1
ATOM 684 O O . GLY A 1 89 ? -8.698 8.970 -7.623 1.00 91.62 89 GLY A O 1
ATOM 685 N N . GLY A 1 90 ? -8.113 6.854 -7.121 1.00 94.12 90 GLY A N 1
ATOM 686 C CA . GLY A 1 90 ? -7.721 6.432 -8.464 1.00 94.12 90 GLY A CA 1
ATOM 687 C C . GLY A 1 90 ? -8.885 6.465 -9.447 1.00 94.12 90 GLY A C 1
ATOM 688 O O . GLY A 1 90 ? -8.767 7.098 -10.497 1.00 94.12 90 GLY A O 1
ATOM 689 N N . GLU A 1 91 ? -10.030 5.877 -9.088 1.00 88.62 91 GLU A N 1
ATOM 690 C CA . GLU A 1 91 ? -11.267 5.936 -9.882 1.00 88.62 91 GLU A CA 1
ATOM 691 C C . GLU A 1 91 ? -11.676 7.390 -10.156 1.00 88.62 91 GLU A C 1
ATOM 693 O O . GLU A 1 91 ? -11.925 7.789 -11.298 1.00 88.62 91 GLU A O 1
ATOM 698 N N . TYR A 1 92 ? -11.725 8.210 -9.103 1.00 91.50 92 TYR A N 1
ATOM 699 C CA . TYR A 1 92 ? -12.142 9.601 -9.214 1.00 91.50 92 TYR A CA 1
ATOM 700 C C . TYR A 1 92 ? -11.193 10.411 -10.101 1.00 91.50 92 TYR A C 1
ATOM 702 O O . TYR A 1 92 ? -11.646 11.121 -11.000 1.00 91.50 92 TYR A O 1
ATOM 710 N N . LEU A 1 93 ? -9.881 10.314 -9.871 1.00 93.25 93 LEU A N 1
ATOM 711 C CA . LEU A 1 93 ? -8.885 11.063 -10.634 1.00 93.25 93 LEU A CA 1
ATOM 712 C C . LEU A 1 93 ? -8.816 10.588 -12.083 1.00 93.25 93 LEU A C 1
ATOM 714 O O . LEU A 1 93 ? -8.712 11.428 -12.976 1.00 93.25 93 LEU A O 1
ATOM 718 N N . SER A 1 94 ? -8.949 9.283 -12.325 1.00 93.62 94 SER A N 1
ATOM 719 C CA . SER A 1 94 ? -8.942 8.743 -13.684 1.00 93.62 94 SER A CA 1
ATOM 720 C C . SER A 1 94 ? -10.103 9.292 -14.507 1.00 93.62 94 SER A C 1
ATOM 722 O O . SER A 1 94 ? -9.908 9.787 -15.618 1.00 93.62 94 SER A O 1
ATOM 724 N N . ASN A 1 95 ? -11.298 9.325 -13.913 1.00 90.44 95 ASN A N 1
ATOM 725 C CA . ASN A 1 95 ? -12.474 9.944 -14.520 1.00 90.44 95 ASN A CA 1
ATOM 726 C C . ASN A 1 95 ? -12.310 11.464 -14.680 1.00 90.44 95 ASN A C 1
ATOM 728 O O . ASN A 1 95 ? -12.627 12.028 -15.726 1.00 90.44 95 ASN A O 1
ATOM 732 N N . ALA A 1 96 ? -11.795 12.153 -13.658 1.00 90.88 96 ALA A N 1
ATOM 733 C CA . ALA A 1 96 ? -11.673 13.610 -13.655 1.00 90.88 96 ALA A CA 1
ATOM 734 C C . ALA A 1 96 ? -10.623 14.152 -14.641 1.00 90.88 96 ALA A C 1
ATOM 736 O O . ALA A 1 96 ? -10.722 15.326 -15.027 1.00 90.88 96 ALA A O 1
ATOM 737 N N . LEU A 1 97 ? -9.630 13.331 -14.997 1.00 93.50 97 LEU A N 1
ATOM 738 C CA . LEU A 1 97 ? -8.522 13.655 -15.900 1.00 93.50 97 LEU A CA 1
ATOM 739 C C . LEU A 1 97 ? -8.619 12.940 -17.256 1.00 93.50 97 LEU A C 1
ATOM 741 O O . LEU A 1 97 ? -7.809 13.226 -18.134 1.00 93.50 97 LEU A O 1
ATOM 745 N N . ASN A 1 98 ? -9.599 12.046 -17.428 1.00 91.44 98 ASN A N 1
ATOM 746 C CA . ASN A 1 98 ? -9.790 11.222 -18.622 1.00 91.44 98 ASN A CA 1
ATOM 747 C C . ASN A 1 98 ? -8.514 10.465 -19.041 1.00 91.44 98 ASN A C 1
ATOM 749 O O . ASN A 1 98 ? -8.128 10.466 -20.210 1.00 91.44 98 ASN A O 1
ATOM 753 N N . LYS A 1 99 ? -7.829 9.867 -18.062 1.00 89.38 99 LYS A N 1
ATOM 754 C CA . LYS A 1 99 ? -6.630 9.038 -18.252 1.00 89.38 99 LYS A CA 1
ATOM 755 C C . LYS A 1 99 ? -6.443 8.098 -17.072 1.00 89.38 99 LYS A C 1
ATOM 757 O O . LYS A 1 99 ? -6.932 8.396 -15.991 1.00 89.38 99 LYS A O 1
ATOM 762 N N . HIS A 1 100 ? -5.713 7.002 -17.248 1.00 88.50 100 HIS A N 1
ATOM 763 C CA . HIS A 1 100 ? -5.395 6.110 -16.135 1.00 88.50 100 HIS A CA 1
ATOM 764 C C . HIS A 1 100 ? -4.520 6.825 -15.090 1.00 88.50 100 HIS A C 1
ATOM 766 O O . HIS A 1 100 ? -3.512 7.449 -15.431 1.00 88.50 100 HIS A O 1
ATOM 772 N N . VAL A 1 101 ? -4.904 6.729 -13.815 1.00 92.06 101 VAL A N 1
ATOM 773 C CA . VAL A 1 101 ? -4.144 7.267 -12.681 1.00 92.06 101 VAL A CA 1
ATOM 774 C C . VAL A 1 101 ? -3.698 6.113 -11.783 1.00 92.06 101 VAL A C 1
ATOM 776 O O . VAL A 1 101 ? -4.551 5.491 -11.150 1.00 92.06 101 VAL A O 1
ATOM 779 N N . PRO A 1 102 ? -2.384 5.821 -11.689 1.00 89.94 102 PRO A N 1
ATOM 780 C CA . PRO A 1 102 ? -1.889 4.758 -10.826 1.00 89.94 102 PRO A CA 1
ATOM 781 C C . PRO A 1 102 ? -2.190 5.044 -9.353 1.00 89.94 102 PRO A C 1
ATOM 783 O O . PRO A 1 102 ? -2.062 6.176 -8.876 1.00 89.94 102 PRO A O 1
ATOM 786 N N . VAL A 1 103 ? -2.530 3.984 -8.623 1.00 94.50 103 VAL A N 1
ATOM 787 C CA . VAL A 1 103 ? -2.733 4.019 -7.174 1.00 94.50 103 VAL A CA 1
ATOM 788 C C . VAL A 1 103 ? -1.452 3.563 -6.483 1.00 94.50 103 VAL A C 1
ATOM 790 O O . VAL A 1 103 ? -0.980 2.447 -6.695 1.00 94.50 103 VAL A O 1
ATOM 793 N N . ILE A 1 104 ? -0.900 4.421 -5.630 1.00 96.00 104 ILE A N 1
ATOM 794 C CA . ILE A 1 104 ? 0.170 4.078 -4.693 1.00 96.00 104 ILE A CA 1
ATOM 795 C C . ILE A 1 104 ? -0.313 4.493 -3.307 1.00 96.00 104 ILE A C 1
ATOM 797 O O . ILE A 1 104 ? -0.303 5.678 -2.968 1.00 96.00 104 ILE A O 1
ATOM 801 N N . VAL A 1 105 ? -0.766 3.519 -2.515 1.00 95.25 105 VAL A N 1
ATOM 802 C CA . VAL A 1 105 ? -1.343 3.758 -1.182 1.00 95.25 105 VAL A CA 1
ATOM 803 C C . VAL A 1 105 ? -0.347 4.431 -0.237 1.00 95.25 105 VAL A C 1
ATOM 805 O O . VAL A 1 105 ? 0.860 4.439 -0.471 1.00 95.25 105 VAL A O 1
ATOM 808 N N . GLU A 1 106 ? -0.839 5.056 0.828 1.00 95.31 106 GLU A N 1
ATOM 809 C CA . GLU A 1 106 ? 0.027 5.631 1.860 1.00 95.31 106 GLU A CA 1
ATOM 810 C C . GLU A 1 106 ? 0.500 4.551 2.834 1.00 95.31 106 GLU A C 1
ATOM 812 O O . GLU A 1 106 ? -0.308 3.771 3.336 1.00 95.31 106 GLU A O 1
ATOM 817 N N . HIS A 1 107 ? 1.810 4.486 3.087 1.00 97.62 107 HIS A N 1
ATOM 818 C CA . HIS A 1 107 ? 2.373 3.451 3.945 1.00 97.62 107 HIS A CA 1
ATOM 819 C C . HIS A 1 107 ? 2.161 3.762 5.435 1.00 97.62 107 HIS A C 1
ATOM 821 O O . HIS A 1 107 ? 2.169 4.922 5.853 1.00 97.62 107 HIS A O 1
ATOM 827 N N . HIS A 1 108 ? 2.033 2.728 6.265 1.00 98.12 108 HIS A N 1
ATOM 828 C CA . HIS A 1 108 ? 1.865 2.893 7.709 1.00 98.12 108 HIS A CA 1
ATOM 829 C C . HIS A 1 108 ? 3.184 3.236 8.425 1.00 98.12 108 HIS A C 1
ATOM 831 O O . HIS A 1 108 ? 4.274 3.082 7.876 1.00 98.12 108 HIS A O 1
ATOM 837 N N . CYS A 1 109 ? 3.108 3.670 9.686 1.00 96.94 109 CYS A N 1
ATOM 838 C CA . CYS A 1 109 ? 4.257 4.132 10.475 1.00 96.94 109 CYS A CA 1
ATOM 839 C C . CYS A 1 109 ? 5.109 3.014 11.110 1.00 96.94 109 CYS A C 1
ATOM 841 O O . CYS A 1 109 ? 6.251 3.266 11.499 1.00 96.94 109 CYS A O 1
ATOM 843 N N . ASN A 1 110 ? 4.575 1.795 11.231 1.00 98.00 110 ASN A N 1
ATOM 844 C CA . ASN A 1 110 ? 5.234 0.662 11.890 1.00 98.00 110 ASN A CA 1
ATOM 845 C C . ASN A 1 110 ? 6.273 -0.067 11.015 1.00 98.00 110 ASN A C 1
ATOM 847 O O . ASN A 1 110 ? 6.084 -1.217 10.635 1.00 98.00 110 ASN A O 1
ATOM 851 N N . PHE A 1 111 ? 7.377 0.594 10.675 1.00 94.94 111 PHE A N 1
ATOM 852 C CA . PHE A 1 111 ? 8.408 0.009 9.798 1.00 94.94 111 PHE A CA 1
ATOM 853 C C . PHE A 1 111 ? 9.089 -1.223 10.398 1.00 94.94 111 PHE A C 1
ATOM 855 O O . PHE A 1 111 ? 9.673 -2.037 9.689 1.00 94.94 111 PHE A O 1
ATOM 862 N N . GLU A 1 112 ? 9.055 -1.319 11.720 1.00 94.88 112 GLU A N 1
ATOM 863 C CA . GLU A 1 112 ? 9.684 -2.374 12.494 1.00 94.88 112 GLU A CA 1
ATOM 864 C C . GLU A 1 112 ? 8.767 -3.596 12.685 1.00 94.88 112 GLU A C 1
ATOM 866 O O . GLU A 1 112 ? 9.174 -4.551 13.343 1.00 94.88 112 GLU A O 1
ATOM 871 N N . ARG A 1 113 ? 7.541 -3.577 12.128 1.00 94.56 113 ARG A N 1
ATOM 872 C CA . ARG A 1 113 ? 6.522 -4.638 12.278 1.00 94.56 113 ARG A CA 1
ATOM 873 C C . ARG A 1 113 ? 6.280 -5.023 13.741 1.00 94.56 113 ARG A C 1
ATOM 875 O O . ARG A 1 113 ? 6.044 -6.179 14.087 1.00 94.56 113 ARG A O 1
ATOM 882 N N . MET A 1 114 ? 6.343 -4.029 14.622 1.00 92.69 114 MET A N 1
ATOM 883 C CA . MET A 1 114 ? 6.126 -4.210 16.048 1.00 92.69 114 MET A CA 1
ATOM 884 C C . MET A 1 114 ? 4.669 -4.559 16.306 1.00 92.69 114 MET A C 1
ATOM 886 O O . MET A 1 114 ? 3.772 -3.797 15.957 1.00 92.69 114 MET A O 1
ATOM 890 N N . ARG A 1 115 ? 4.428 -5.683 16.973 1.00 93.75 115 ARG A N 1
ATOM 891 C CA . ARG A 1 115 ? 3.079 -6.103 17.333 1.00 93.75 115 ARG A CA 1
ATOM 892 C C . ARG A 1 115 ? 2.803 -5.833 18.804 1.00 93.75 115 ARG A C 1
ATOM 894 O O . ARG A 1 115 ? 3.653 -6.080 19.661 1.00 93.75 115 ARG A O 1
ATOM 901 N N . LYS A 1 116 ? 1.612 -5.319 19.109 1.00 90.00 116 LYS A N 1
ATOM 902 C CA . LYS A 1 116 ? 1.170 -5.152 20.490 1.00 90.00 116 LYS A CA 1
ATOM 903 C C . LYS A 1 116 ? 0.833 -6.517 21.091 1.00 90.00 116 LYS A C 1
ATOM 905 O O . LYS A 1 116 ? 0.177 -7.341 20.459 1.00 90.00 116 LYS A O 1
ATOM 910 N N . VAL A 1 117 ? 1.280 -6.745 22.325 1.00 88.06 117 VAL A N 1
ATOM 911 C CA . VAL A 1 117 ? 0.887 -7.929 23.098 1.00 88.06 117 VAL A CA 1
ATOM 912 C C . VAL A 1 117 ? -0.611 -7.850 23.380 1.00 88.06 117 VAL A C 1
ATOM 914 O O . VAL A 1 117 ? -1.100 -6.803 23.804 1.00 88.06 117 VAL A O 1
ATOM 917 N N . LEU A 1 118 ? -1.330 -8.948 23.143 1.00 85.44 118 LEU A N 1
ATOM 918 C CA . LEU A 1 118 ? -2.762 -9.030 23.421 1.00 85.44 118 LEU A CA 1
ATOM 919 C C . LEU A 1 118 ? -3.022 -8.810 24.915 1.00 85.44 118 LEU A C 1
ATOM 921 O O . LEU A 1 118 ? -2.368 -9.404 25.773 1.00 85.44 118 LEU A O 1
ATOM 925 N N . VAL A 1 119 ? -3.990 -7.951 25.214 1.00 85.56 119 VAL A N 1
ATOM 926 C CA . VAL A 1 119 ? -4.400 -7.584 26.571 1.00 85.56 119 VAL A CA 1
ATOM 927 C C . VAL A 1 119 ? -5.917 -7.478 26.631 1.00 85.56 119 VAL A C 1
ATOM 929 O O . VAL A 1 119 ? -6.575 -7.337 25.604 1.00 85.56 119 VAL A O 1
ATOM 932 N N . GLU A 1 120 ? -6.473 -7.507 27.842 1.00 92.12 120 GLU A N 1
ATOM 933 C CA . GLU A 1 120 ? -7.845 -7.048 28.066 1.00 92.12 120 GLU A CA 1
ATOM 934 C C . GLU A 1 120 ? -7.936 -5.559 27.671 1.00 92.12 120 GLU A C 1
ATOM 936 O O . GLU A 1 120 ? -7.226 -4.748 28.279 1.00 92.12 120 GLU A O 1
ATOM 941 N N . PRO A 1 121 ? -8.776 -5.177 26.692 1.00 95.44 121 PRO A N 1
ATOM 942 C CA . PRO A 1 121 ? -8.821 -3.803 26.204 1.00 95.44 121 PRO A CA 1
ATOM 943 C C . PRO A 1 121 ? -9.301 -2.820 27.274 1.00 95.44 121 PRO A C 1
ATOM 945 O O . PRO A 1 121 ? -10.396 -2.969 27.823 1.00 95.44 121 PRO A O 1
ATOM 948 N N . LYS A 1 122 ? -8.500 -1.787 27.556 1.00 96.44 122 LYS A N 1
ATOM 949 C CA . LYS A 1 122 ? -8.797 -0.752 28.564 1.00 96.44 122 LYS A CA 1
ATOM 950 C C . LYS A 1 122 ? -8.620 0.660 28.037 1.00 96.44 122 LYS A C 1
ATOM 952 O O . LYS A 1 122 ? -9.310 1.557 28.507 1.00 96.44 122 LYS A O 1
ATOM 957 N N . VAL A 1 123 ? -7.733 0.863 27.071 1.00 98.25 123 VAL A N 1
ATOM 958 C CA . VAL A 1 123 ? -7.371 2.186 26.562 1.00 98.25 123 VAL A CA 1
ATOM 959 C C . VAL A 1 123 ? -7.832 2.332 25.116 1.00 98.25 123 VAL A C 1
ATOM 961 O O . VAL A 1 123 ? -7.366 1.627 24.222 1.00 98.25 123 VAL A O 1
ATOM 964 N N . VAL A 1 124 ? -8.734 3.279 24.875 1.00 98.50 124 VAL A N 1
ATOM 965 C CA . VAL A 1 124 ? -9.220 3.661 23.547 1.00 98.50 124 VAL A CA 1
ATOM 966 C C . VAL A 1 124 ? -8.471 4.904 23.077 1.00 98.50 124 VAL A C 1
ATOM 968 O O . VAL A 1 124 ? -8.399 5.904 23.790 1.00 98.50 124 VAL A O 1
ATOM 971 N N . GLY A 1 125 ? -7.911 4.845 21.873 1.00 98.12 125 GLY A N 1
ATOM 972 C CA . GLY A 1 125 ? -7.044 5.878 21.318 1.00 98.12 125 GLY A CA 1
ATOM 973 C C . GLY A 1 125 ? -7.589 6.565 20.074 1.00 98.12 125 GLY A C 1
ATOM 974 O O . GLY A 1 125 ? -8.109 5.895 19.188 1.00 98.12 125 GLY A O 1
ATOM 975 N N . TYR A 1 126 ? -7.369 7.872 19.943 1.00 97.94 126 TYR A N 1
ATOM 976 C CA . TYR A 1 126 ? -7.557 8.614 18.689 1.00 97.94 126 TYR A CA 1
ATOM 977 C C . TYR A 1 126 ? -6.267 9.322 18.251 1.00 97.94 126 TYR A C 1
ATOM 979 O O . TYR A 1 126 ? -5.624 9.996 19.052 1.00 97.94 126 TYR A O 1
ATOM 987 N N . VAL A 1 127 ? -5.908 9.211 16.968 1.00 95.81 127 VAL A N 1
ATOM 988 C CA . VAL A 1 127 ? -4.798 9.963 16.357 1.00 95.81 127 VAL A CA 1
ATOM 989 C C . VAL A 1 127 ? -5.337 10.952 15.321 1.00 95.81 127 VAL A C 1
ATOM 991 O O . VAL A 1 127 ? -6.057 10.576 14.383 1.00 95.81 127 VAL A O 1
ATOM 994 N N . GLY A 1 128 ? -4.947 12.218 15.468 1.00 90.94 128 GLY A N 1
ATOM 995 C CA . GLY A 1 128 ? -5.264 13.314 14.554 1.00 90.94 128 GLY A CA 1
ATOM 996 C C . GLY A 1 128 ? -5.865 14.532 15.252 1.00 90.94 128 GLY A C 1
ATOM 997 O O . GLY A 1 128 ? -6.146 14.512 16.445 1.00 90.94 128 GLY A O 1
ATOM 998 N N . GLU A 1 129 ? -6.085 15.597 14.486 1.00 89.44 129 GLU A N 1
ATOM 999 C CA . GLU A 1 129 ? -6.687 16.832 14.994 1.00 89.44 129 GLU A CA 1
ATOM 1000 C C . GLU A 1 129 ? -8.078 16.557 15.581 1.00 89.44 129 GLU A C 1
ATOM 1002 O O . GLU A 1 129 ? -8.899 15.863 14.967 1.00 89.44 129 GLU A O 1
ATOM 1007 N N . LEU A 1 130 ? -8.343 17.084 16.780 1.00 90.12 130 LEU A N 1
ATOM 1008 C CA . LEU A 1 130 ? -9.618 16.880 17.476 1.00 90.12 130 LEU A CA 1
ATOM 1009 C C . LEU A 1 130 ? -10.802 17.504 16.734 1.00 90.12 130 LEU A C 1
ATOM 1011 O O . LEU A 1 130 ? -11.903 16.978 16.808 1.00 90.12 130 LEU A O 1
ATOM 1015 N N . GLU A 1 131 ? -10.579 18.568 15.962 1.00 88.06 131 GLU A N 1
ATOM 1016 C CA . GLU A 1 131 ? -11.618 19.189 15.127 1.00 88.06 131 GLU A CA 1
ATOM 1017 C C . GLU A 1 131 ? -12.157 18.227 14.053 1.00 88.06 131 GLU A C 1
ATOM 1019 O O . GLU A 1 131 ? -13.315 18.321 13.651 1.00 88.06 131 GLU A O 1
ATOM 1024 N N . LEU A 1 132 ? -11.343 17.251 13.632 1.00 86.19 132 LEU A N 1
ATOM 1025 C CA . LEU A 1 132 ? -11.717 16.209 12.670 1.00 86.19 132 LEU A CA 1
ATOM 1026 C C . LEU A 1 132 ? -12.322 14.964 13.338 1.00 86.19 132 LEU A C 1
ATOM 1028 O O . LEU A 1 132 ? -12.687 14.006 12.650 1.00 86.19 132 LEU A O 1
ATOM 1032 N N . PHE A 1 133 ? -12.419 14.956 14.669 1.00 92.00 133 PHE A N 1
ATOM 1033 C CA . PHE A 1 133 ? -13.136 13.946 15.433 1.00 92.00 133 PHE A CA 1
ATOM 1034 C C . PHE A 1 133 ? -14.570 14.434 15.653 1.00 92.00 133 PHE A C 1
ATOM 1036 O O . PHE A 1 133 ? -14.859 15.198 16.565 1.00 92.00 133 PHE A O 1
ATOM 1043 N N . HIS A 1 134 ? -15.493 14.013 14.788 1.00 90.94 134 HIS A N 1
ATOM 1044 C CA . HIS A 1 134 ? -16.869 14.524 14.724 1.00 90.94 134 HIS A CA 1
ATOM 1045 C C . HIS A 1 134 ? -17.787 13.949 15.826 1.00 90.94 134 HIS A C 1
ATOM 1047 O O . HIS A 1 134 ? -18.975 13.704 15.591 1.00 90.94 134 HIS A O 1
ATOM 1053 N N . ILE A 1 135 ? -17.232 13.710 17.015 1.00 90.88 135 ILE A N 1
ATOM 1054 C CA . ILE A 1 135 ? -17.945 13.411 18.257 1.00 90.88 135 ILE A CA 1
ATOM 1055 C C . ILE A 1 135 ? -17.335 14.275 19.355 1.00 90.88 135 ILE A C 1
ATOM 1057 O O . ILE A 1 135 ? -16.117 14.408 19.447 1.00 90.88 135 ILE A O 1
ATOM 1061 N N . ASP A 1 136 ? -18.191 14.827 20.208 1.00 92.81 136 ASP A N 1
ATOM 1062 C CA . ASP A 1 136 ? -17.765 15.533 21.409 1.00 92.81 136 ASP A CA 1
ATOM 1063 C C . ASP A 1 136 ? -16.869 14.651 22.303 1.00 92.81 136 ASP A C 1
ATOM 1065 O O . ASP A 1 136 ? -17.236 13.539 22.698 1.00 92.81 136 ASP A O 1
ATOM 1069 N N . VAL A 1 137 ? -15.671 15.152 22.609 1.00 93.69 137 VAL A N 1
ATOM 1070 C CA . VAL A 1 137 ? -14.627 14.398 23.320 1.00 93.69 137 VAL A CA 1
ATOM 1071 C C . VAL A 1 137 ? -15.031 14.107 24.764 1.00 93.69 137 VAL A C 1
ATOM 1073 O O . VAL A 1 137 ? -14.748 13.016 25.264 1.00 93.69 137 VAL A O 1
ATOM 1076 N N . ASP A 1 138 ? -15.702 15.045 25.434 1.00 94.94 138 ASP A N 1
ATOM 1077 C CA . ASP A 1 138 ? -16.134 14.868 26.822 1.00 94.94 138 ASP A CA 1
ATOM 1078 C C . ASP A 1 138 ? -17.246 13.820 26.924 1.00 94.94 138 ASP A C 1
ATOM 1080 O O . ASP A 1 138 ? -17.224 12.972 27.819 1.00 94.94 138 ASP A O 1
ATOM 1084 N N . THR A 1 139 ? -18.148 13.793 25.943 1.00 93.75 139 THR A N 1
ATOM 1085 C CA . THR A 1 139 ? -19.145 12.732 25.784 1.00 93.75 139 THR A CA 1
ATOM 1086 C C . THR A 1 139 ? -18.476 11.370 25.618 1.00 93.75 139 THR A C 1
ATOM 1088 O O . THR A 1 139 ? -18.837 10.434 26.327 1.00 93.75 139 THR A O 1
ATOM 1091 N N . VAL A 1 140 ? -17.476 11.237 24.739 1.00 93.75 140 VAL A N 1
ATOM 1092 C CA . VAL A 1 140 ? -16.754 9.964 24.551 1.00 93.75 140 VAL A CA 1
ATOM 1093 C C . VAL A 1 140 ? -16.048 9.532 25.833 1.00 93.75 140 VAL A C 1
ATOM 1095 O O . VAL A 1 140 ? -16.210 8.390 26.256 1.00 93.75 140 VAL A O 1
ATOM 1098 N N . LYS A 1 141 ? -15.326 10.439 26.501 1.00 96.25 141 LYS A N 1
ATOM 1099 C CA . LYS A 1 141 ? -14.672 10.156 27.790 1.00 96.25 141 LYS A CA 1
ATOM 1100 C C . LYS A 1 141 ? -15.665 9.660 28.838 1.00 96.25 141 LYS A C 1
ATOM 1102 O O . LYS A 1 141 ? -15.414 8.642 29.480 1.00 96.25 141 LYS A O 1
ATOM 1107 N N . TYR A 1 142 ? -16.790 10.358 28.997 1.00 96.19 142 TYR A N 1
ATOM 1108 C CA . TYR A 1 142 ? -17.831 9.971 29.943 1.00 96.19 142 TYR A CA 1
ATOM 1109 C C . TYR A 1 142 ? -18.382 8.580 29.616 1.00 96.19 142 TYR A C 1
ATOM 1111 O O . TYR A 1 142 ? -18.376 7.702 30.476 1.00 96.19 142 TYR A O 1
ATOM 1119 N N . GLN A 1 143 ? -18.785 8.347 28.368 1.00 94.88 143 GLN A N 1
ATOM 1120 C CA . GLN A 1 143 ? -19.387 7.085 27.943 1.00 94.88 143 GLN A CA 1
ATOM 1121 C C . GLN A 1 143 ? -18.418 5.902 28.098 1.00 94.88 143 GLN A C 1
ATOM 1123 O O . GLN A 1 143 ? -18.794 4.873 28.657 1.00 94.88 143 GLN A O 1
ATOM 1128 N N . LEU A 1 144 ? -17.147 6.063 27.720 1.00 95.19 144 LEU A N 1
ATOM 1129 C CA . LEU A 1 144 ? -16.125 5.029 27.917 1.00 95.19 144 LEU A CA 1
ATOM 1130 C C . LEU A 1 144 ? -15.858 4.732 29.395 1.00 95.19 144 LEU A C 1
ATOM 1132 O O . LEU A 1 144 ? -15.692 3.567 29.764 1.00 95.19 144 LEU A O 1
ATOM 1136 N N . SER A 1 145 ? -15.918 5.744 30.267 1.00 95.12 145 SER A N 1
ATOM 1137 C CA . SER A 1 145 ? -15.765 5.526 31.708 1.00 95.12 145 SER A CA 1
ATOM 1138 C C . SER A 1 145 ? -16.859 4.617 32.289 1.00 95.12 145 SER A C 1
ATOM 1140 O O . SER A 1 145 ? -16.577 3.832 33.194 1.00 95.12 145 SER A O 1
ATOM 1142 N N . THR A 1 146 ? -18.079 4.645 31.731 1.00 94.50 146 THR A N 1
ATOM 1143 C CA . THR A 1 146 ? -19.193 3.792 32.191 1.00 94.50 146 THR A CA 1
ATOM 1144 C C . THR A 1 146 ? -18.977 2.304 31.914 1.00 94.50 146 THR A C 1
ATOM 1146 O O . THR A 1 146 ? -19.481 1.469 32.661 1.00 94.50 146 THR A O 1
ATOM 1149 N N . ILE A 1 147 ? -18.173 1.970 30.900 1.00 93.25 147 ILE A N 1
ATOM 1150 C CA . ILE A 1 147 ? -17.766 0.594 30.576 1.00 93.25 147 ILE A CA 1
ATOM 1151 C C . ILE A 1 147 ? -16.353 0.272 31.083 1.00 93.25 147 ILE A C 1
ATOM 1153 O O . ILE A 1 147 ? -15.790 -0.773 30.753 1.00 93.25 147 ILE A O 1
ATOM 1157 N N . GLY A 1 148 ? -15.768 1.143 31.914 1.00 94.50 148 GLY A N 1
ATOM 1158 C CA . GLY A 1 148 ? -14.445 0.955 32.508 1.00 94.50 148 GLY A CA 1
ATOM 1159 C C . GLY A 1 148 ? -13.307 0.995 31.487 1.00 94.50 148 GLY A C 1
ATOM 1160 O O . GLY A 1 148 ? -12.396 0.172 31.578 1.00 94.50 148 GLY A O 1
ATOM 1161 N N . MET A 1 149 ? -13.389 1.899 30.508 1.00 96.81 149 MET A N 1
ATOM 1162 C CA . MET A 1 149 ? -12.335 2.176 29.531 1.00 96.81 149 MET A CA 1
ATOM 1163 C C . MET A 1 149 ? -11.902 3.648 29.596 1.00 96.81 149 MET A C 1
ATOM 1165 O O . MET A 1 149 ? -12.697 4.539 29.896 1.00 96.81 149 MET A O 1
ATOM 1169 N N . GLU A 1 150 ? -10.632 3.907 29.304 1.00 97.69 150 GLU A N 1
ATOM 1170 C CA . GLU A 1 150 ? -10.031 5.239 29.238 1.00 97.69 150 GLU A CA 1
ATOM 1171 C C . GLU A 1 150 ? -9.971 5.732 27.788 1.00 97.69 150 GLU A C 1
ATOM 1173 O O . GLU A 1 150 ? -9.700 4.950 26.878 1.00 97.69 150 GLU A O 1
ATOM 1178 N N . PHE A 1 151 ? -10.179 7.034 27.568 1.00 97.94 151 PHE A N 1
ATOM 1179 C CA . PHE A 1 151 ? -9.957 7.670 26.269 1.00 97.94 151 PHE A CA 1
ATOM 1180 C C . PHE A 1 151 ? -8.705 8.542 26.284 1.00 97.94 151 PHE A C 1
ATOM 1182 O O . PHE A 1 151 ? -8.625 9.508 27.049 1.00 97.94 151 PHE A O 1
ATOM 1189 N N . VAL A 1 152 ? -7.776 8.256 25.377 1.00 97.94 152 VAL A N 1
ATOM 1190 C CA . VAL A 1 152 ? -6.562 9.044 25.149 1.00 97.94 152 VAL A CA 1
ATOM 1191 C C . VAL A 1 152 ? -6.475 9.468 23.686 1.00 97.94 152 VAL A C 1
ATOM 1193 O O . VAL A 1 152 ? -7.026 8.823 22.795 1.00 97.94 152 VAL A O 1
ATOM 1196 N N . TYR A 1 153 ? -5.769 10.559 23.407 1.00 97.62 153 TYR A N 1
ATOM 1197 C CA . TYR A 1 153 ? -5.589 11.033 22.038 1.00 97.62 153 TYR A CA 1
ATOM 1198 C C . TYR A 1 153 ? -4.205 11.636 21.806 1.00 97.62 153 TYR A C 1
ATOM 1200 O O . TYR A 1 153 ? -3.550 12.110 22.735 1.00 97.62 153 TYR A O 1
ATOM 1208 N N . LEU A 1 154 ? -3.786 11.616 20.542 1.00 96.94 154 LEU A N 1
ATOM 1209 C CA . LEU A 1 154 ? -2.602 12.289 20.023 1.00 96.94 154 LEU A CA 1
ATOM 1210 C C . LEU A 1 154 ? -3.041 13.246 18.912 1.00 96.94 154 LEU A C 1
ATOM 1212 O O . LEU A 1 154 ? -3.222 12.838 17.764 1.00 96.94 154 LEU A O 1
ATOM 1216 N N . ASP A 1 155 ? -3.223 14.517 19.263 1.00 92.50 155 ASP A N 1
ATOM 1217 C CA . ASP A 1 155 ? -3.653 15.570 18.334 1.00 92.50 155 ASP A CA 1
ATOM 1218 C C . ASP A 1 155 ? -2.486 16.298 17.660 1.00 92.50 155 ASP A C 1
ATOM 1220 O O . ASP A 1 155 ? -2.636 16.854 16.573 1.00 92.50 155 ASP A O 1
ATOM 1224 N N . LYS A 1 156 ? -1.306 16.265 18.284 1.00 88.62 156 LYS A N 1
ATOM 1225 C CA . LYS A 1 156 ? -0.069 16.860 17.782 1.00 88.62 156 LYS A CA 1
ATOM 1226 C C . LYS A 1 156 ? 1.092 15.899 17.974 1.00 88.62 156 LYS A C 1
ATOM 1228 O O . LYS A 1 156 ? 1.299 15.364 19.059 1.00 88.62 156 LYS A O 1
ATOM 1233 N N . PHE A 1 157 ? 1.892 15.738 16.930 1.00 90.19 157 PHE A N 1
ATOM 1234 C CA . PHE A 1 157 ? 3.101 14.923 16.935 1.00 90.19 157 PHE A CA 1
ATOM 1235 C C . PHE A 1 157 ? 4.184 15.588 16.088 1.00 90.19 157 PHE A C 1
ATOM 1237 O O . PHE A 1 157 ? 3.888 16.408 15.220 1.00 90.19 157 PHE A O 1
ATOM 1244 N N . LYS A 1 158 ? 5.448 15.266 16.363 1.00 86.56 158 LYS A N 1
ATOM 1245 C CA . LYS A 1 158 ? 6.603 15.844 15.664 1.00 86.56 158 LYS A CA 1
ATOM 1246 C C . LYS A 1 158 ? 7.227 14.858 14.693 1.00 86.56 158 LYS A C 1
ATOM 1248 O O . LYS A 1 158 ? 7.794 15.271 13.688 1.00 86.56 158 LYS A O 1
ATOM 1253 N N . CYS A 1 159 ? 7.168 13.569 15.009 1.00 87.69 159 CYS A N 1
ATOM 1254 C CA . CYS A 1 159 ? 7.848 12.542 14.235 1.00 87.69 159 CYS A CA 1
ATOM 1255 C C . CYS A 1 159 ? 7.107 11.201 14.261 1.00 87.69 159 CYS A C 1
ATOM 1257 O O . CYS A 1 159 ? 6.204 10.982 15.068 1.00 87.69 159 CYS A O 1
ATOM 1259 N N . ARG A 1 160 ? 7.552 10.271 13.404 1.00 92.31 160 ARG A N 1
ATOM 1260 C CA . ARG A 1 160 ? 7.046 8.889 13.341 1.00 92.31 160 ARG A CA 1
ATOM 1261 C C . ARG A 1 160 ? 7.058 8.200 14.708 1.00 92.31 160 ARG A C 1
ATOM 1263 O O . ARG A 1 160 ? 6.114 7.493 15.042 1.00 92.31 160 ARG A O 1
ATOM 1270 N N . LYS A 1 161 ? 8.105 8.436 15.508 1.00 92.44 161 LYS A N 1
ATOM 1271 C CA . LYS A 1 161 ? 8.258 7.811 16.826 1.00 92.44 161 LYS A CA 1
ATOM 1272 C C . LYS A 1 161 ? 7.109 8.172 17.768 1.00 92.44 161 LYS A C 1
ATOM 1274 O O . LYS A 1 161 ? 6.597 7.281 18.429 1.00 92.44 161 LYS A O 1
ATOM 1279 N N . ASP A 1 162 ? 6.670 9.430 17.789 1.00 94.62 162 ASP A N 1
ATOM 1280 C CA . ASP A 1 162 ? 5.558 9.863 18.649 1.00 94.62 162 ASP A CA 1
ATOM 1281 C C . ASP A 1 162 ? 4.268 9.093 18.322 1.00 94.62 162 ASP A C 1
ATOM 1283 O O . ASP A 1 162 ? 3.515 8.705 19.215 1.00 94.62 162 ASP A O 1
ATOM 1287 N N . VAL A 1 163 ? 4.044 8.840 17.028 1.00 95.94 163 VAL A N 1
ATOM 1288 C CA . VAL A 1 163 ? 2.891 8.091 16.524 1.00 95.94 163 VAL A CA 1
ATOM 1289 C C . VAL A 1 163 ? 2.992 6.613 16.919 1.00 95.94 163 VAL A C 1
ATOM 1291 O O . VAL A 1 163 ? 2.040 6.070 17.474 1.00 95.94 163 VAL A O 1
ATOM 1294 N N . CYS A 1 164 ? 4.146 5.970 16.710 1.00 96.88 164 CYS A N 1
ATOM 1295 C CA . CYS A 1 164 ? 4.363 4.578 17.127 1.00 96.88 164 CYS A CA 1
ATOM 1296 C C . CYS A 1 164 ? 4.245 4.404 18.651 1.00 96.88 164 CYS A C 1
ATOM 1298 O O . CYS A 1 164 ? 3.573 3.490 19.124 1.00 96.88 164 CYS A O 1
ATOM 1300 N N . ASP A 1 165 ? 4.846 5.310 19.429 1.00 96.50 165 ASP A N 1
ATOM 1301 C CA . ASP A 1 165 ? 4.766 5.310 20.893 1.00 96.50 165 ASP A CA 1
ATOM 1302 C C . ASP A 1 165 ? 3.316 5.436 21.374 1.00 96.50 165 ASP A C 1
ATOM 1304 O O . ASP A 1 165 ? 2.952 4.867 22.403 1.00 96.50 165 ASP A O 1
ATOM 1308 N N . PHE A 1 166 ? 2.478 6.187 20.655 1.00 98.12 166 PHE A N 1
ATOM 1309 C CA . PHE A 1 166 ? 1.057 6.281 20.965 1.00 98.12 166 PHE A CA 1
ATOM 1310 C C . PHE A 1 166 ? 0.309 4.985 20.653 1.00 98.12 166 PHE A C 1
ATOM 1312 O O . PHE A 1 166 ? -0.451 4.527 21.502 1.00 98.12 166 PHE A O 1
ATOM 1319 N N . TYR A 1 167 ? 0.562 4.343 19.509 1.00 98.12 167 TYR A N 1
ATOM 1320 C CA . TYR A 1 167 ? -0.061 3.050 19.207 1.00 98.12 167 TYR A CA 1
ATOM 1321 C C . TYR A 1 167 ? 0.291 1.973 20.238 1.00 98.12 167 TYR A C 1
ATOM 1323 O O . TYR A 1 167 ? -0.576 1.204 20.639 1.00 98.12 167 TYR A O 1
ATOM 1331 N N . HIS A 1 168 ? 1.504 1.975 20.793 1.00 96.06 168 HIS A N 1
ATOM 1332 C CA . HIS A 1 168 ? 1.839 1.072 21.899 1.00 96.06 168 HIS A CA 1
ATOM 1333 C C . HIS A 1 168 ? 0.993 1.297 23.168 1.00 96.06 168 HIS A C 1
ATOM 1335 O O . HIS A 1 168 ? 0.754 0.350 23.924 1.00 96.06 168 HIS A O 1
ATOM 1341 N N . LYS A 1 169 ? 0.498 2.519 23.401 1.00 96.25 169 LYS A N 1
ATOM 1342 C CA . LYS A 1 169 ? -0.296 2.873 24.591 1.00 96.25 169 LYS A CA 1
ATOM 1343 C C . LYS A 1 169 ? -1.764 2.466 24.500 1.00 96.25 169 LYS A C 1
ATOM 1345 O O . LYS A 1 169 ? -2.388 2.318 25.543 1.00 96.25 169 LYS A O 1
ATOM 1350 N N . ILE A 1 170 ? -2.316 2.288 23.301 1.00 98.12 170 ILE A N 1
ATOM 1351 C CA . ILE A 1 170 ? -3.766 2.115 23.098 1.00 98.12 170 ILE A CA 1
ATOM 1352 C C . ILE A 1 170 ? -4.103 0.675 22.726 1.00 98.12 170 ILE A C 1
ATOM 1354 O O . ILE A 1 170 ? -3.331 0.019 22.032 1.00 98.12 170 ILE A O 1
ATOM 1358 N N . ASP A 1 171 ? -5.223 0.159 23.209 1.00 98.31 171 ASP A N 1
ATOM 1359 C CA . ASP A 1 171 ? -5.669 -1.219 22.959 1.00 98.31 171 ASP A CA 1
ATOM 1360 C C . ASP A 1 171 ? -6.684 -1.277 21.817 1.00 98.31 171 ASP A C 1
ATOM 1362 O O . ASP A 1 171 ? -6.728 -2.235 21.058 1.00 98.31 171 ASP A O 1
ATOM 1366 N N . VAL A 1 172 ? -7.486 -0.226 21.659 1.00 98.44 172 VAL A N 1
ATOM 1367 C CA . VAL A 1 172 ? -8.431 -0.084 20.550 1.00 98.44 172 VAL A CA 1
ATOM 1368 C C . VAL A 1 172 ? -8.273 1.306 19.973 1.00 98.44 172 VAL A C 1
ATOM 1370 O O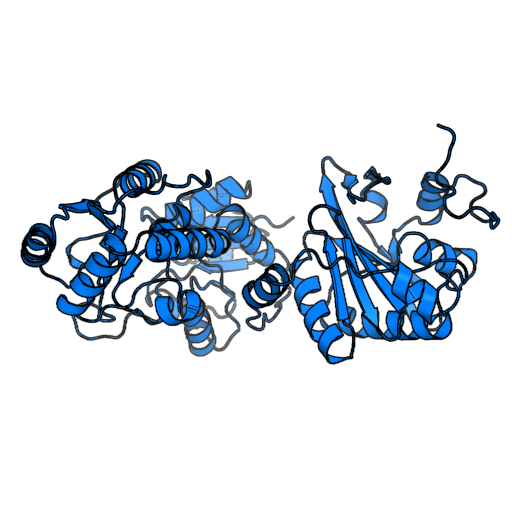 . VAL A 1 172 ? -8.187 2.285 20.714 1.00 98.44 172 VAL A O 1
ATOM 1373 N N . GLN A 1 173 ? -8.260 1.423 18.652 1.00 98.69 173 GLN A N 1
ATOM 1374 C CA . GLN A 1 173 ? -8.358 2.724 18.012 1.00 98.69 173 GLN A CA 1
ATOM 1375 C C . GLN A 1 173 ? -9.831 3.097 17.804 1.00 98.69 173 GLN A C 1
ATOM 1377 O O . GLN A 1 173 ? -10.634 2.282 17.356 1.00 98.69 173 GLN A O 1
ATOM 1382 N N . LEU A 1 174 ? -10.172 4.354 18.071 1.00 98.19 174 LEU A N 1
ATOM 1383 C CA . LEU A 1 174 ? -11.448 4.959 17.718 1.00 98.19 174 LEU A CA 1
ATOM 1384 C C . LEU A 1 174 ? -11.205 6.100 16.735 1.00 98.19 174 LEU A C 1
ATOM 1386 O O . LEU A 1 174 ? -10.474 7.036 17.045 1.00 98.19 174 LEU A O 1
ATOM 1390 N N . THR A 1 175 ? -11.839 6.064 15.564 1.00 95.06 175 THR A N 1
ATOM 1391 C CA . THR A 1 175 ? -11.838 7.199 14.629 1.00 95.06 175 THR A CA 1
ATOM 1392 C C . THR A 1 175 ? -13.256 7.507 14.179 1.00 95.06 175 THR A C 1
ATOM 1394 O O . THR A 1 175 ? -14.032 6.620 13.854 1.00 95.06 175 THR A O 1
ATOM 1397 N N . PHE A 1 176 ? -13.648 8.776 14.174 1.00 93.19 176 PHE A N 1
ATOM 1398 C CA . PHE A 1 176 ? -15.014 9.123 13.801 1.00 93.19 176 PHE A CA 1
ATOM 1399 C C . PHE A 1 176 ? -15.035 10.419 13.014 1.00 93.19 176 PHE A C 1
ATOM 1401 O O . PHE A 1 176 ? -15.221 11.505 13.556 1.00 93.19 176 PHE A O 1
ATOM 1408 N N . ARG A 1 177 ? -14.816 10.291 11.709 1.00 87.81 177 ARG A N 1
ATOM 1409 C CA . ARG A 1 177 ? -14.877 11.404 10.773 1.00 87.81 177 ARG A CA 1
ATOM 1410 C C . ARG A 1 177 ? -15.945 11.102 9.739 1.00 87.81 177 ARG A C 1
ATOM 1412 O O . ARG A 1 177 ? -15.779 10.242 8.886 1.00 87.81 177 ARG A O 1
ATOM 1419 N N . ARG A 1 178 ? -17.057 11.825 9.831 1.00 81.75 178 ARG A N 1
ATOM 1420 C CA . ARG A 1 178 ? -18.112 11.780 8.809 1.00 81.75 178 ARG A CA 1
ATOM 1421 C C . ARG A 1 178 ? -17.567 12.323 7.486 1.00 81.75 178 ARG A C 1
ATOM 1423 O O . ARG A 1 178 ? -16.705 13.203 7.503 1.00 81.75 178 ARG A O 1
ATOM 1430 N N . ASP A 1 179 ? -18.088 11.845 6.358 1.00 70.25 179 ASP A N 1
ATOM 1431 C CA . ASP A 1 179 ? -17.679 12.264 5.006 1.00 70.25 179 ASP A CA 1
ATOM 1432 C C . ASP A 1 179 ? -18.180 13.668 4.619 1.00 70.25 179 ASP A C 1
ATOM 1434 O O . ASP A 1 179 ? -18.806 13.890 3.585 1.00 70.25 179 ASP A O 1
ATOM 1438 N N . THR A 1 180 ? -17.877 14.643 5.471 1.00 65.19 180 THR A N 1
ATOM 1439 C CA . THR A 1 180 ? -18.216 16.056 5.320 1.00 65.19 180 THR A CA 1
ATOM 1440 C C . THR A 1 180 ? -17.037 16.911 5.776 1.00 65.19 180 THR A C 1
ATOM 1442 O O . THR A 1 180 ? -16.476 16.644 6.835 1.00 65.19 180 THR A O 1
ATOM 1445 N N . ASP A 1 181 ? -16.692 17.968 5.044 1.00 54.62 181 ASP A N 1
ATOM 1446 C CA . ASP A 1 181 ? -15.696 18.995 5.424 1.00 54.62 181 ASP A CA 1
ATOM 1447 C C . ASP A 1 181 ? -16.139 19.945 6.555 1.00 54.62 181 ASP A C 1
ATOM 1449 O O . ASP A 1 181 ? -15.630 21.054 6.665 1.00 54.62 181 ASP A O 1
ATOM 1453 N N . GLY A 1 182 ? -17.138 19.578 7.358 1.00 48.03 182 GLY A N 1
ATOM 1454 C CA . GLY A 1 182 ? -17.780 20.511 8.292 1.00 48.03 182 GLY A CA 1
ATOM 1455 C C . GLY A 1 182 ? -18.684 21.559 7.615 1.00 48.03 182 GLY A C 1
ATOM 1456 O O . GLY A 1 182 ? -19.451 22.220 8.309 1.00 48.03 182 GLY A O 1
ATOM 1457 N N . TYR A 1 183 ? -18.683 21.653 6.276 1.00 44.31 183 T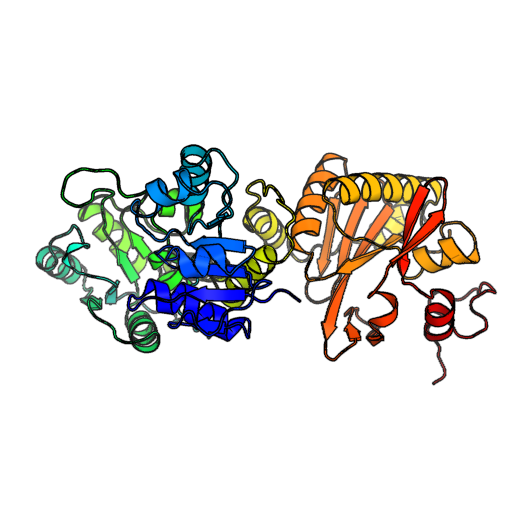YR A N 1
ATOM 1458 C CA . TYR A 1 183 ? -19.536 22.538 5.465 1.00 44.31 183 TYR A CA 1
ATOM 1459 C C . TYR A 1 183 ? -20.522 21.773 4.560 1.00 44.31 183 TYR A C 1
ATOM 1461 O O . TYR A 1 183 ? -21.227 22.377 3.751 1.00 44.31 183 TYR A O 1
ATOM 1469 N N . GLY A 1 184 ? -20.597 20.445 4.698 1.00 49.00 184 GLY A N 1
ATOM 1470 C CA . GLY A 1 184 ? -21.572 19.594 4.009 1.00 49.00 184 GLY A CA 1
ATOM 1471 C C . GLY A 1 184 ? -21.162 19.110 2.614 1.00 49.00 184 GLY A C 1
ATOM 1472 O O . GLY A 1 184 ? -22.011 18.569 1.908 1.00 49.00 184 GLY A O 1
ATOM 1473 N N . LYS A 1 185 ? -19.894 19.260 2.197 1.00 54.31 185 LYS A N 1
ATOM 1474 C CA . LYS A 1 185 ? -19.401 18.683 0.933 1.00 54.31 185 LYS A CA 1
ATOM 1475 C C . LYS A 1 185 ? -18.746 17.323 1.154 1.00 54.31 185 LYS A C 1
ATOM 1477 O O . LYS A 1 185 ? -17.998 17.130 2.110 1.00 54.31 185 LYS A O 1
ATOM 1482 N N . THR A 1 186 ? -18.990 16.397 0.227 1.00 56.06 186 THR A N 1
ATOM 1483 C CA . THR A 1 186 ? -18.379 15.062 0.208 1.00 56.06 186 THR A CA 1
ATOM 1484 C C . THR A 1 186 ? -16.866 15.170 0.024 1.00 56.06 186 THR A C 1
ATOM 1486 O O . THR A 1 186 ? -16.385 15.499 -1.062 1.00 56.06 186 THR A O 1
ATOM 1489 N N . THR A 1 187 ? -16.096 14.878 1.070 1.00 59.22 187 THR A N 1
ATOM 1490 C CA . THR A 1 187 ? -14.621 14.894 1.022 1.00 59.22 187 THR A CA 1
ATOM 1491 C C . THR A 1 187 ? -13.987 13.517 0.892 1.00 59.22 187 THR A C 1
ATOM 1493 O O . THR A 1 187 ? -12.770 13.433 0.785 1.00 59.22 187 THR A O 1
ATOM 1496 N N . GLY A 1 188 ? -14.787 12.446 0.886 1.00 69.00 188 GLY A N 1
ATOM 1497 C CA . GLY A 1 188 ? -14.314 11.066 1.028 1.00 69.00 188 GLY A CA 1
ATOM 1498 C C . GLY A 1 188 ? -13.385 10.559 -0.080 1.00 69.00 188 GLY A C 1
ATOM 1499 O O . GLY A 1 188 ? -12.429 9.848 0.210 1.00 69.00 188 GLY A O 1
ATOM 1500 N N . MET A 1 189 ? -13.632 10.946 -1.337 1.00 83.12 189 MET A N 1
ATOM 1501 C CA . MET A 1 189 ? -13.064 10.246 -2.503 1.00 83.12 189 MET A CA 1
ATOM 1502 C C . MET A 1 189 ? -11.538 10.328 -2.613 1.00 83.12 189 MET A C 1
ATOM 1504 O O . MET A 1 189 ? -10.925 9.391 -3.102 1.00 83.12 189 MET A O 1
ATOM 1508 N N . LEU A 1 190 ? -10.917 11.424 -2.164 1.00 88.94 190 LEU A N 1
ATOM 1509 C CA . LEU A 1 190 ? -9.459 11.613 -2.238 1.00 88.94 190 LEU A CA 1
ATOM 1510 C C . LEU A 1 190 ? -8.731 11.288 -0.926 1.00 88.94 190 LEU A C 1
ATOM 1512 O O . LEU A 1 190 ? -7.533 11.543 -0.806 1.00 88.94 190 LEU A O 1
ATOM 1516 N N . LYS A 1 191 ? -9.439 10.763 0.077 1.00 89.31 191 LYS A N 1
ATOM 1517 C CA . LYS A 1 191 ? -8.832 10.346 1.346 1.00 89.31 191 LYS A CA 1
ATOM 1518 C C . LYS A 1 191 ? -8.174 8.973 1.202 1.00 89.31 191 LYS A C 1
ATOM 1520 O O . LYS A 1 191 ? -8.286 8.314 0.173 1.00 89.31 191 LYS A O 1
ATOM 1525 N N . ASN A 1 192 ? -7.522 8.523 2.268 1.00 91.75 192 ASN A N 1
ATOM 1526 C CA . ASN A 1 192 ? -6.906 7.203 2.373 1.00 91.75 192 ASN A CA 1
ATOM 1527 C C . ASN A 1 192 ? -7.338 6.492 3.672 1.00 91.75 192 ASN A C 1
ATOM 1529 O O . ASN A 1 192 ? -7.823 7.151 4.602 1.00 91.75 192 ASN A O 1
ATOM 1533 N N . PRO A 1 193 ? -7.128 5.169 3.769 1.00 94.38 193 PRO A N 1
ATOM 1534 C CA . PRO A 1 193 ? -7.364 4.393 4.982 1.00 94.38 193 PRO A CA 1
ATOM 1535 C C . PRO A 1 193 ? -6.172 4.377 5.962 1.00 94.38 193 PRO A C 1
ATOM 1537 O O . PRO A 1 193 ? -6.049 3.455 6.765 1.00 94.38 193 PRO A O 1
ATOM 1540 N N . LEU A 1 194 ? -5.290 5.389 5.965 1.00 94.94 194 LEU A N 1
ATOM 1541 C CA . LEU A 1 194 ? -4.036 5.360 6.737 1.00 94.94 194 LEU A CA 1
ATOM 1542 C C . LEU A 1 194 ? -4.240 5.144 8.243 1.00 94.94 194 LEU A C 1
ATOM 1544 O O . LEU A 1 194 ? -3.415 4.503 8.888 1.00 94.94 194 LEU A O 1
ATOM 1548 N N . LYS A 1 195 ? -5.327 5.662 8.830 1.00 95.69 195 LYS A N 1
ATOM 1549 C CA . LYS A 1 195 ? -5.607 5.431 10.258 1.00 95.69 195 LYS A CA 1
ATOM 1550 C C . LYS A 1 195 ? -5.826 3.943 10.548 1.00 95.69 195 LYS A C 1
ATOM 1552 O O . LYS A 1 195 ? -5.329 3.454 11.559 1.00 95.69 195 LYS A O 1
ATOM 1557 N N . LEU A 1 196 ? -6.515 3.229 9.656 1.00 98.12 196 LEU A N 1
ATOM 1558 C CA . LEU A 1 196 ? -6.706 1.782 9.758 1.00 98.12 196 LEU A CA 1
ATOM 1559 C C . LEU A 1 196 ? -5.388 1.039 9.540 1.00 98.12 196 LEU A C 1
ATOM 1561 O O . LEU A 1 196 ? -5.034 0.205 10.364 1.00 98.12 196 LEU A O 1
ATOM 1565 N N . ALA A 1 197 ? -4.616 1.420 8.518 1.00 98.25 197 ALA A N 1
ATOM 1566 C CA . ALA A 1 197 ? -3.302 0.835 8.250 1.00 98.25 197 ALA A CA 1
ATOM 1567 C C . ALA A 1 197 ? -2.336 0.986 9.433 1.00 98.25 197 ALA A C 1
ATOM 1569 O O . ALA A 1 197 ? -1.674 0.028 9.824 1.00 98.25 197 ALA A O 1
ATOM 1570 N N . ASN A 1 198 ? -2.293 2.168 10.049 1.00 98.44 198 ASN A N 1
ATOM 1571 C CA . ASN A 1 198 ? -1.449 2.423 11.207 1.00 98.44 198 ASN A CA 1
ATOM 1572 C C . ASN A 1 198 ? -1.843 1.559 12.408 1.00 98.44 198 ASN A C 1
ATOM 1574 O O . ASN A 1 198 ? -1.000 0.808 12.884 1.00 98.44 198 ASN A O 1
ATOM 1578 N N . ALA A 1 199 ? -3.094 1.606 12.875 1.00 98.62 199 ALA A N 1
ATOM 1579 C CA . ALA A 1 199 ? -3.523 0.781 14.010 1.00 98.62 199 ALA A CA 1
ATOM 1580 C C . ALA A 1 199 ? -3.412 -0.720 13.705 1.00 98.62 199 ALA A C 1
ATOM 1582 O O . ALA A 1 199 ? -2.855 -1.483 14.498 1.00 98.62 199 ALA A O 1
ATOM 1583 N N . GLY A 1 200 ? -3.869 -1.120 12.517 1.00 98.62 200 GLY A N 1
ATOM 1584 C CA . GLY A 1 200 ? -3.808 -2.490 12.034 1.00 98.62 200 GLY A CA 1
ATOM 1585 C C . GLY A 1 200 ? -2.391 -3.040 12.068 1.00 98.62 200 GLY A C 1
ATOM 1586 O O . GLY A 1 200 ? -2.189 -4.128 12.588 1.00 98.62 200 GLY A O 1
ATOM 1587 N N . SER A 1 201 ? -1.391 -2.247 11.670 1.00 98.69 201 SER A N 1
ATOM 1588 C CA . SER A 1 201 ? 0.014 -2.675 11.675 1.00 98.69 201 SER A CA 1
ATOM 1589 C C . SER A 1 201 ? 0.571 -3.022 13.060 1.00 98.69 201 SER A C 1
ATOM 1591 O O . SER A 1 201 ? 1.589 -3.695 13.134 1.00 98.69 201 SER A O 1
ATOM 1593 N N . PHE A 1 202 ? -0.072 -2.611 14.159 1.00 98.62 202 PHE A N 1
ATOM 1594 C CA . PHE A 1 202 ? 0.280 -3.035 15.524 1.00 98.62 202 PHE A CA 1
ATOM 1595 C C . PHE A 1 202 ? -0.620 -4.164 16.053 1.00 98.62 202 PHE A C 1
ATOM 1597 O O . PHE A 1 202 ? -0.443 -4.609 17.189 1.00 98.62 202 PHE A O 1
ATOM 1604 N N . GLY A 1 203 ? -1.584 -4.626 15.255 1.00 98.19 203 GLY A N 1
ATOM 1605 C CA . GLY A 1 203 ? -2.629 -5.563 15.653 1.00 98.19 203 GLY A CA 1
ATOM 1606 C C . GLY A 1 203 ? -3.705 -4.915 16.522 1.00 98.19 203 GLY A C 1
ATOM 1607 O O . GLY A 1 203 ? -4.274 -5.593 17.373 1.00 98.19 203 GLY A O 1
ATOM 1608 N N . ILE A 1 204 ? -3.950 -3.610 16.371 1.00 98.69 204 ILE A N 1
ATOM 1609 C CA . ILE A 1 204 ? -4.917 -2.853 17.175 1.00 98.69 204 ILE A CA 1
ATOM 1610 C C . ILE A 1 204 ? -6.243 -2.772 16.406 1.00 98.69 204 ILE A C 1
ATOM 1612 O O . ILE A 1 204 ? -6.297 -2.106 15.364 1.00 98.69 204 ILE A O 1
ATOM 1616 N N . PRO A 1 205 ? -7.327 -3.404 16.896 1.00 98.44 205 PRO A N 1
ATOM 1617 C CA . PRO A 1 205 ? -8.646 -3.274 16.288 1.00 98.44 205 PRO A CA 1
ATOM 1618 C C . PRO A 1 205 ? -9.100 -1.810 16.235 1.00 98.44 205 PRO A C 1
ATOM 1620 O O . PRO A 1 205 ? -8.831 -1.030 17.151 1.00 98.44 205 PRO A O 1
ATOM 1623 N N . THR A 1 206 ? -9.813 -1.430 15.172 1.00 98.75 206 THR A N 1
ATOM 1624 C CA . THR A 1 206 ? -10.355 -0.070 15.025 1.00 98.75 206 THR A CA 1
ATOM 1625 C C . THR A 1 206 ? -11.877 -0.083 14.990 1.00 98.75 206 THR A C 1
ATOM 1627 O O . THR A 1 206 ? -12.473 -0.741 14.141 1.00 98.75 206 THR A O 1
ATOM 1630 N N . VAL A 1 207 ? -12.507 0.686 15.880 1.00 98.56 207 VAL A N 1
ATOM 1631 C CA . VAL A 1 207 ? -13.922 1.067 15.783 1.00 98.56 207 VAL A CA 1
ATOM 1632 C C . VAL A 1 207 ? -13.985 2.404 15.057 1.00 98.56 207 VAL A C 1
ATOM 1634 O O . VAL A 1 207 ? -13.340 3.363 15.489 1.00 98.56 207 VAL A O 1
ATOM 1637 N N . CYS A 1 208 ? -14.726 2.503 13.955 1.00 96.81 208 CYS A N 1
ATOM 1638 C CA . CYS A 1 208 ? -14.764 3.763 13.222 1.00 96.81 208 CYS A CA 1
ATOM 1639 C C . CYS A 1 208 ? -16.021 4.051 12.412 1.00 96.81 208 CYS A C 1
ATOM 1641 O O . CYS A 1 208 ? -16.802 3.162 12.084 1.00 96.81 208 CYS A O 1
ATOM 1643 N N . TYR A 1 209 ? -16.192 5.330 12.060 1.00 94.44 209 TYR A N 1
ATOM 1644 C CA . TYR A 1 209 ? -17.131 5.711 11.009 1.00 94.44 209 TYR A CA 1
ATOM 1645 C C . TYR A 1 209 ? -16.670 5.107 9.669 1.00 94.44 209 TYR A C 1
ATOM 1647 O O . TYR A 1 209 ? -15.504 5.292 9.309 1.00 94.44 209 TYR A O 1
ATOM 1655 N N . PRO A 1 210 ? -17.548 4.408 8.926 1.00 92.44 210 PRO A N 1
ATOM 1656 C CA . PRO A 1 210 ? -17.183 3.757 7.671 1.00 92.44 210 PRO A CA 1
ATOM 1657 C C . PRO A 1 210 ? -17.064 4.792 6.542 1.00 92.44 210 PRO A C 1
ATOM 1659 O O . PRO A 1 210 ? -17.993 4.987 5.761 1.00 92.44 210 PRO A O 1
ATOM 1662 N N . GLU A 1 211 ? -15.931 5.494 6.480 1.00 90.44 211 GLU A N 1
ATOM 1663 C CA . GLU A 1 211 ? -15.595 6.366 5.348 1.00 90.44 211 GLU A CA 1
ATOM 1664 C C . GLU A 1 211 ? -15.569 5.555 4.042 1.00 90.44 211 GLU A C 1
ATOM 1666 O O . GLU A 1 211 ? -15.214 4.375 4.043 1.00 90.44 211 GLU A O 1
ATOM 1671 N N . VAL A 1 212 ? -15.900 6.185 2.911 1.00 87.75 212 VAL A N 1
ATOM 1672 C CA . VAL A 1 212 ? -15.979 5.478 1.615 1.00 87.75 212 VAL A CA 1
ATOM 1673 C C . VAL A 1 212 ? -14.699 4.703 1.267 1.00 87.75 212 VAL A C 1
ATOM 1675 O O . VAL A 1 212 ? -14.774 3.580 0.781 1.00 87.75 212 VAL A O 1
ATOM 1678 N N . THR A 1 213 ? -13.525 5.258 1.576 1.00 89.44 213 THR A N 1
ATOM 1679 C CA . THR A 1 213 ? -12.220 4.615 1.342 1.00 89.44 213 THR A CA 1
ATOM 1680 C C . THR A 1 213 ? -11.913 3.512 2.352 1.00 89.44 213 THR A C 1
ATOM 1682 O O . THR A 1 213 ? -11.140 2.607 2.059 1.00 89.44 213 THR A O 1
ATOM 1685 N N . TYR A 1 214 ? -12.515 3.564 3.543 1.00 93.12 214 TYR A N 1
ATOM 1686 C CA . TYR A 1 214 ? -12.383 2.503 4.542 1.00 93.12 214 TYR A CA 1
ATOM 1687 C C . TYR A 1 214 ? -13.205 1.294 4.108 1.00 93.12 214 TYR A C 1
ATOM 1689 O O . TYR A 1 214 ? -12.712 0.178 4.155 1.00 93.12 214 TYR A O 1
ATOM 1697 N N . VAL A 1 215 ? -14.435 1.510 3.639 1.00 89.31 215 VAL A N 1
ATOM 1698 C CA . VAL A 1 215 ? -15.271 0.423 3.114 1.00 89.31 215 VAL A CA 1
ATOM 1699 C C . VAL A 1 215 ? -14.633 -0.199 1.872 1.00 89.31 215 VAL A C 1
ATOM 1701 O O . VAL A 1 215 ? -14.569 -1.411 1.767 1.00 89.31 215 VAL A O 1
ATOM 1704 N N . ASP A 1 216 ? -14.113 0.610 0.954 1.00 88.06 216 ASP A N 1
ATOM 1705 C CA . ASP A 1 216 ? -13.538 0.109 -0.299 1.00 88.06 216 ASP A CA 1
ATOM 1706 C C . ASP A 1 216 ? -12.292 -0.775 -0.092 1.00 88.06 216 ASP A C 1
ATOM 1708 O O . ASP A 1 216 ? -12.152 -1.814 -0.729 1.00 88.06 216 ASP A O 1
ATOM 1712 N N . GLU A 1 217 ? -11.398 -0.397 0.827 1.00 90.81 217 GLU A N 1
ATOM 1713 C CA . GLU A 1 217 ? -10.095 -1.064 0.981 1.00 90.81 217 GLU A CA 1
ATOM 1714 C C . GLU A 1 217 ? -9.956 -1.918 2.258 1.00 90.81 217 GLU A C 1
ATOM 1716 O O . GLU A 1 217 ? -9.010 -2.701 2.378 1.00 90.81 217 GLU A O 1
ATOM 1721 N N . TRP A 1 218 ? -10.849 -1.740 3.236 1.00 93.50 218 TRP A N 1
ATOM 1722 C CA . TRP A 1 218 ? -10.769 -2.335 4.576 1.00 93.50 218 TRP A CA 1
ATOM 1723 C C . TRP A 1 218 ? -12.092 -2.974 5.034 1.00 93.50 218 TRP A C 1
ATOM 1725 O O . TRP A 1 218 ? -12.266 -3.199 6.233 1.00 93.50 218 TRP A O 1
ATOM 1735 N N . ASP A 1 219 ? -13.021 -3.312 4.130 1.00 90.62 219 ASP A N 1
ATOM 1736 C CA . ASP A 1 219 ? -14.264 -3.994 4.525 1.00 90.62 219 ASP A CA 1
ATOM 1737 C C . ASP A 1 219 ? -13.991 -5.288 5.311 1.00 90.62 219 ASP A C 1
ATOM 1739 O O . ASP A 1 219 ? -13.179 -6.133 4.934 1.00 90.62 219 ASP A O 1
ATOM 1743 N N . GLY A 1 220 ? -14.651 -5.423 6.459 1.00 92.94 220 GLY A N 1
ATOM 1744 C CA . GLY A 1 220 ? -14.425 -6.516 7.402 1.00 92.94 220 GLY A CA 1
ATOM 1745 C C . GLY A 1 220 ? -13.116 -6.451 8.208 1.00 92.94 220 GLY A C 1
ATOM 1746 O O . GLY A 1 220 ? -12.876 -7.373 8.989 1.00 92.94 220 GLY A O 1
ATOM 1747 N N . TYR A 1 221 ? -12.288 -5.4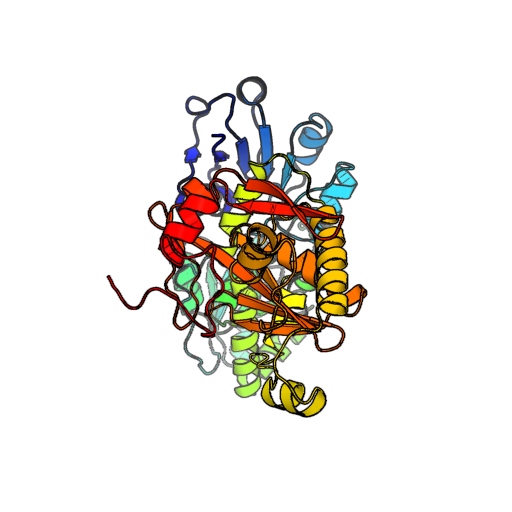11 8.064 1.00 95.88 221 TYR A N 1
ATOM 1748 C CA . TYR A 1 221 ? -11.048 -5.184 8.834 1.00 95.88 221 TYR A CA 1
ATOM 1749 C C . TYR A 1 221 ? -11.180 -4.050 9.867 1.00 95.88 221 TYR A C 1
ATOM 1751 O O . TYR A 1 221 ? -10.194 -3.560 10.415 1.00 95.88 221 TYR A O 1
ATOM 1759 N N . PHE A 1 222 ? -12.403 -3.602 10.136 1.00 97.88 222 PHE A N 1
ATOM 1760 C CA . PHE A 1 222 ? -12.727 -2.650 11.193 1.00 97.88 222 PHE A CA 1
ATOM 1761 C C . PHE A 1 222 ? -14.161 -2.881 11.676 1.00 97.88 222 PHE A C 1
ATOM 1763 O O . PHE A 1 222 ? -14.942 -3.584 11.033 1.00 97.88 222 PHE A O 1
ATOM 1770 N N . MET A 1 223 ? -14.521 -2.271 12.804 1.00 98.06 223 MET A N 1
ATOM 1771 C CA . MET A 1 223 ? -15.879 -2.314 13.335 1.00 98.06 223 MET A CA 1
ATOM 1772 C C . MET A 1 223 ? -16.623 -1.016 12.985 1.00 98.06 223 MET A C 1
ATOM 1774 O O . MET A 1 223 ? -16.292 0.040 13.538 1.00 98.06 223 MET A O 1
ATOM 1778 N N . PRO A 1 224 ? -17.616 -1.056 12.078 1.00 95.88 224 PRO A N 1
ATOM 1779 C CA . PRO A 1 224 ? -18.313 0.141 11.626 1.00 95.88 224 PRO A CA 1
ATOM 1780 C C . PRO A 1 224 ? -19.250 0.689 12.707 1.00 95.88 224 PRO A C 1
ATOM 1782 O O . PRO A 1 224 ? -20.069 -0.039 13.273 1.00 95.88 224 PRO A O 1
ATOM 1785 N N . ALA A 1 225 ? -19.183 1.995 12.952 1.00 95.56 225 ALA A N 1
ATOM 1786 C CA . ALA A 1 225 ? -20.043 2.696 13.893 1.00 95.56 225 ALA A CA 1
ATOM 1787 C C . ALA A 1 225 ? -20.520 4.042 13.327 1.00 95.56 225 ALA A C 1
ATOM 1789 O O . ALA A 1 225 ? -19.727 4.913 12.982 1.00 95.56 225 ALA A O 1
ATOM 1790 N N . HIS A 1 226 ? -21.840 4.243 13.272 1.00 93.25 226 HIS A N 1
ATOM 1791 C CA . HIS A 1 226 ? -22.455 5.478 12.757 1.00 93.25 226 HIS A CA 1
ATOM 1792 C C . HIS A 1 226 ? -22.874 6.469 13.853 1.00 93.25 226 HIS A C 1
ATOM 1794 O O . HIS A 1 226 ? -23.268 7.598 13.553 1.00 93.25 226 HIS A O 1
ATOM 1800 N N . ASN A 1 227 ? -22.807 6.061 15.119 1.00 90.44 227 ASN A N 1
ATOM 1801 C CA . ASN A 1 227 ? -23.192 6.846 16.289 1.00 90.44 227 ASN A CA 1
ATOM 1802 C C . ASN A 1 227 ? -22.465 6.326 17.545 1.00 90.44 227 ASN A C 1
ATOM 1804 O O . ASN A 1 227 ? -21.745 5.330 17.484 1.00 90.44 227 ASN A O 1
ATOM 1808 N N . VAL A 1 228 ? -22.648 7.021 18.670 1.00 91.38 228 VAL A N 1
ATOM 1809 C CA . VAL A 1 228 ? -22.001 6.690 19.952 1.00 91.38 228 VAL A CA 1
ATOM 1810 C C . VAL A 1 228 ? -22.462 5.334 20.494 1.00 91.38 228 VAL A C 1
ATOM 1812 O O . VAL A 1 228 ? -21.630 4.575 20.978 1.00 91.38 228 VAL A O 1
ATOM 1815 N N . ASP A 1 229 ? -23.738 4.979 20.341 1.00 90.94 229 ASP A N 1
ATOM 1816 C CA . ASP A 1 229 ? -24.262 3.693 20.823 1.00 90.94 229 ASP A CA 1
ATOM 1817 C C . ASP A 1 229 ? -23.589 2.505 20.117 1.00 90.94 229 ASP A C 1
ATOM 1819 O O . ASP A 1 229 ? -23.184 1.538 20.759 1.00 90.94 229 ASP A O 1
ATOM 1823 N N . ALA A 1 230 ? -23.388 2.602 18.798 1.00 95.75 230 ALA A N 1
ATOM 1824 C CA . ALA A 1 230 ? -22.663 1.599 18.024 1.00 95.75 230 ALA A CA 1
ATOM 1825 C C . ALA A 1 230 ? -21.179 1.520 18.419 1.00 95.75 230 ALA A C 1
ATOM 1827 O O . ALA A 1 230 ? -20.608 0.430 18.430 1.00 95.75 230 ALA A O 1
ATOM 1828 N N . ILE A 1 231 ? -20.554 2.652 18.773 1.00 96.19 231 ILE A N 1
ATOM 1829 C CA . ILE A 1 231 ? -19.184 2.661 19.305 1.00 96.19 231 ILE A CA 1
ATOM 1830 C C . ILE A 1 231 ? -19.130 1.856 20.605 1.00 96.19 231 ILE A C 1
ATOM 1832 O O . ILE A 1 231 ? -18.305 0.953 20.729 1.00 96.19 231 ILE A O 1
ATOM 1836 N N . LEU A 1 232 ? -20.020 2.156 21.554 1.00 95.75 232 LEU A N 1
ATOM 1837 C CA . LEU A 1 232 ? -20.058 1.477 22.849 1.00 95.75 232 LEU A CA 1
ATOM 1838 C C . LEU A 1 232 ? -20.332 -0.014 22.706 1.00 95.75 232 LEU A C 1
ATOM 1840 O O . LEU A 1 232 ? -19.648 -0.808 23.342 1.00 95.75 232 LEU A O 1
ATOM 1844 N N . TYR A 1 233 ? -21.261 -0.391 21.827 1.00 95.94 233 TYR A N 1
ATOM 1845 C CA . TYR A 1 233 ? -21.537 -1.790 21.518 1.00 95.94 233 TYR A CA 1
ATOM 1846 C C . TYR A 1 233 ? -20.275 -2.538 21.071 1.00 95.94 233 TYR A C 1
ATOM 1848 O O . TYR A 1 233 ? -19.955 -3.593 21.615 1.00 95.94 233 TYR A O 1
ATOM 1856 N N . TRP A 1 234 ? -19.524 -1.997 20.107 1.00 97.69 234 TRP A N 1
ATOM 1857 C CA . TRP A 1 234 ? -18.324 -2.670 19.607 1.00 97.69 234 TRP A CA 1
ATOM 1858 C C . TRP A 1 234 ? -17.205 -2.751 20.639 1.00 97.69 234 TRP A C 1
ATOM 1860 O O . TRP A 1 234 ? -16.522 -3.772 20.719 1.00 97.69 234 TRP A O 1
ATOM 1870 N N . LEU A 1 235 ? -17.019 -1.698 21.431 1.00 97.19 235 LEU A N 1
ATOM 1871 C CA . LEU A 1 235 ? -16.002 -1.671 22.479 1.00 97.19 235 LEU A CA 1
ATOM 1872 C C . LEU A 1 235 ? -16.320 -2.651 23.609 1.00 97.19 235 LEU A C 1
ATOM 1874 O O . LEU A 1 235 ? -15.438 -3.390 24.042 1.00 97.19 235 LEU A O 1
ATOM 1878 N N . ASP A 1 236 ? -17.582 -2.715 24.028 1.00 94.81 236 ASP A N 1
ATOM 1879 C CA . ASP A 1 236 ? -18.053 -3.691 25.007 1.00 94.81 236 ASP A CA 1
ATOM 1880 C C . ASP A 1 236 ? -17.899 -5.128 24.480 1.00 94.81 236 ASP A C 1
ATOM 1882 O O . ASP A 1 236 ? -17.378 -5.998 25.175 1.00 94.81 236 ASP A O 1
ATOM 1886 N N . MET A 1 237 ? -18.222 -5.365 23.206 1.00 95.62 237 MET A N 1
ATOM 1887 C CA . MET A 1 237 ? -18.025 -6.663 22.554 1.00 95.62 237 MET A CA 1
ATOM 1888 C C . MET A 1 237 ? -16.553 -7.090 22.503 1.00 95.62 237 MET A C 1
ATOM 1890 O O . MET A 1 237 ? -16.244 -8.237 22.826 1.00 95.62 237 MET A O 1
ATOM 1894 N N . LEU A 1 238 ? -15.639 -6.188 22.129 1.00 95.44 238 LEU A N 1
ATOM 1895 C CA . LEU A 1 238 ? -14.195 -6.457 22.143 1.00 95.44 238 LEU A CA 1
ATOM 1896 C C . LEU A 1 238 ? -13.682 -6.770 23.551 1.00 95.44 238 LEU A C 1
ATOM 1898 O O . LEU A 1 238 ? -12.826 -7.635 23.716 1.00 95.44 238 LEU A O 1
ATOM 1902 N N . LYS A 1 239 ? -14.214 -6.084 24.564 1.00 94.31 239 LYS A N 1
ATOM 1903 C CA . LYS A 1 239 ? -13.847 -6.304 25.963 1.00 94.31 239 LYS A CA 1
ATOM 1904 C C . LYS A 1 239 ? -14.361 -7.643 26.496 1.00 94.31 239 LYS A C 1
ATOM 1906 O O . LYS A 1 239 ? -13.641 -8.335 27.208 1.00 94.31 239 LYS A O 1
ATOM 1911 N N . GLN A 1 240 ? -15.594 -8.016 26.159 1.00 94.38 240 GLN A N 1
ATOM 1912 C CA . GLN A 1 240 ? -16.238 -9.233 26.663 1.00 94.38 240 GLN A CA 1
ATOM 1913 C C . GLN A 1 240 ? -15.827 -10.509 25.918 1.00 94.38 240 GLN A C 1
ATOM 1915 O O . GLN A 1 240 ? -16.019 -11.604 26.448 1.00 94.38 240 GLN A O 1
ATOM 1920 N N . LYS A 1 241 ? -15.285 -10.396 24.697 1.00 95.50 241 LYS A N 1
ATOM 1921 C CA . LYS A 1 241 ? -14.930 -11.541 23.844 1.00 95.50 241 LYS A CA 1
ATOM 1922 C C . LYS A 1 241 ? -13.449 -11.511 23.439 1.00 95.50 241 LYS A C 1
ATOM 1924 O O . LYS A 1 241 ? -13.136 -11.037 22.346 1.00 95.50 241 LYS A O 1
ATOM 1929 N N . PRO A 1 242 ? -12.544 -12.061 24.272 1.00 94.69 242 PRO A N 1
ATOM 1930 C CA . PRO A 1 242 ? -11.111 -12.107 23.980 1.00 94.69 242 PRO A CA 1
ATOM 1931 C C . PRO A 1 242 ? -10.772 -12.771 22.642 1.00 94.69 242 PRO A C 1
ATOM 1933 O O . PRO A 1 242 ? -9.929 -12.251 21.920 1.00 94.69 242 PRO A O 1
ATOM 1936 N N . ASP A 1 243 ? -11.472 -13.851 22.279 1.00 95.00 243 ASP A N 1
ATOM 1937 C CA . ASP A 1 243 ? -11.258 -14.546 21.001 1.00 95.00 243 ASP A CA 1
ATOM 1938 C C . ASP A 1 243 ? -11.577 -13.630 19.811 1.00 95.00 243 ASP A C 1
ATOM 1940 O O . ASP A 1 243 ? -10.790 -13.513 18.883 1.00 95.00 243 ASP A O 1
ATOM 1944 N N . MET A 1 244 ? -12.676 -12.870 19.887 1.00 94.75 244 MET A N 1
ATOM 1945 C CA . MET A 1 244 ? -13.044 -11.905 18.845 1.00 94.75 244 MET A CA 1
ATOM 1946 C C . MET A 1 244 ? -12.007 -10.781 18.716 1.00 94.75 244 MET A C 1
ATOM 1948 O O . MET A 1 244 ? -11.721 -10.321 17.611 1.00 94.75 244 MET A O 1
ATOM 1952 N N . TYR A 1 245 ? -11.453 -10.318 19.840 1.00 96.94 245 TYR A N 1
ATOM 1953 C CA . TYR A 1 245 ? -10.380 -9.326 19.831 1.00 96.94 245 TYR A CA 1
ATOM 1954 C C . TYR A 1 245 ? -9.097 -9.898 19.212 1.00 96.94 245 TYR A C 1
ATOM 1956 O O . TYR A 1 245 ? -8.475 -9.224 18.392 1.00 96.94 245 TYR A O 1
ATOM 1964 N N . ALA A 1 246 ? -8.710 -11.123 19.582 1.00 96.00 246 ALA A N 1
ATOM 1965 C CA . ALA A 1 246 ? -7.532 -11.802 19.050 1.00 96.00 246 ALA A CA 1
ATOM 1966 C C . ALA A 1 246 ? -7.655 -12.035 17.537 1.00 96.00 246 ALA A C 1
ATOM 1968 O O . ALA A 1 246 ? -6.775 -11.606 16.791 1.00 96.00 246 ALA A O 1
ATOM 1969 N N . ASP A 1 247 ? -8.789 -12.575 17.084 1.00 94.06 247 ASP A N 1
ATOM 1970 C CA . ASP A 1 247 ? -9.085 -12.797 15.666 1.00 94.06 247 ASP A CA 1
ATOM 1971 C C . ASP A 1 247 ? -9.012 -11.488 14.873 1.00 94.06 247 ASP A C 1
ATOM 1973 O O . ASP A 1 247 ? -8.384 -11.414 13.816 1.00 94.06 247 ASP A O 1
ATOM 1977 N N . MET A 1 248 ? -9.625 -10.419 15.394 1.00 95.75 248 MET A N 1
ATOM 1978 C CA . MET A 1 248 ? -9.563 -9.111 14.748 1.00 95.75 248 MET A CA 1
ATOM 1979 C C . MET A 1 248 ? -8.132 -8.566 14.737 1.00 95.75 248 MET A C 1
ATOM 1981 O O . MET A 1 248 ? -7.704 -8.044 13.714 1.00 95.75 248 MET A O 1
ATOM 1985 N N . SER A 1 249 ? -7.379 -8.711 15.833 1.00 97.44 249 SER A N 1
ATOM 1986 C CA . SER A 1 249 ? -5.972 -8.305 15.931 1.00 97.44 249 SER A CA 1
ATOM 1987 C C . SER A 1 249 ? -5.105 -8.986 14.870 1.00 97.44 249 SER A C 1
ATOM 1989 O O . SER A 1 249 ? -4.360 -8.300 14.169 1.00 97.44 249 SER A O 1
ATOM 1991 N N . ASP A 1 250 ? -5.220 -10.309 14.716 1.00 95.12 250 ASP A N 1
ATOM 1992 C CA . ASP A 1 250 ? -4.512 -11.080 13.686 1.00 95.12 250 ASP A CA 1
ATOM 1993 C C . ASP A 1 250 ? -4.910 -10.631 12.278 1.00 95.12 250 ASP A C 1
ATOM 1995 O O . ASP A 1 250 ? -4.053 -10.385 11.419 1.00 95.12 250 ASP A O 1
ATOM 1999 N N . LYS A 1 251 ? -6.216 -10.464 12.053 1.00 93.75 251 LYS A N 1
ATOM 2000 C CA . LYS A 1 251 ? -6.771 -10.080 10.758 1.00 93.75 251 LYS A CA 1
ATOM 2001 C C . LYS A 1 251 ? -6.276 -8.705 10.304 1.00 93.75 251 LYS A C 1
ATOM 2003 O O . LYS A 1 251 ? -5.837 -8.560 9.162 1.00 93.75 251 LYS A O 1
ATOM 2008 N N . VAL A 1 252 ? -6.319 -7.697 11.179 1.00 97.00 252 VAL A N 1
ATOM 2009 C CA . VAL A 1 252 ? -5.870 -6.337 10.831 1.00 97.00 252 VAL A CA 1
ATOM 2010 C C . VAL A 1 252 ? -4.354 -6.233 10.713 1.00 97.00 252 VAL A C 1
ATOM 2012 O O . VAL A 1 252 ? -3.881 -5.473 9.873 1.00 97.00 252 VAL A O 1
ATOM 2015 N N . PHE A 1 253 ? -3.599 -7.004 11.504 1.00 97.25 253 PHE A N 1
ATOM 2016 C CA . PHE A 1 253 ? -2.138 -7.059 11.413 1.00 97.25 253 PHE A CA 1
ATOM 2017 C C . PHE A 1 253 ? -1.686 -7.611 10.066 1.00 97.25 253 PHE A C 1
ATOM 2019 O O . PHE A 1 253 ? -0.865 -6.995 9.392 1.00 97.25 253 PHE A O 1
ATOM 2026 N N . THR A 1 254 ? -2.296 -8.716 9.640 1.00 93.94 254 THR A N 1
ATOM 2027 C CA . THR A 1 254 ? -2.004 -9.346 8.349 1.00 93.94 254 THR A CA 1
ATOM 2028 C C . THR A 1 254 ? -2.358 -8.417 7.186 1.00 93.94 254 THR A C 1
ATOM 2030 O O . THR A 1 254 ? -1.541 -8.187 6.301 1.00 93.94 254 THR A O 1
ATOM 2033 N N . HIS A 1 255 ? -3.550 -7.808 7.205 1.00 94.06 255 HIS A N 1
ATOM 2034 C CA . HIS A 1 255 ? -3.991 -6.902 6.133 1.00 94.06 255 HIS A CA 1
ATOM 2035 C C . HIS A 1 255 ? -3.156 -5.622 6.039 1.00 94.06 255 HIS A C 1
ATOM 2037 O O . HIS A 1 255 ? -2.900 -5.113 4.946 1.00 94.06 255 HIS A O 1
ATOM 2043 N N . ALA A 1 256 ? -2.693 -5.105 7.180 1.00 96.50 256 ALA A N 1
ATOM 2044 C CA . ALA A 1 256 ? -1.864 -3.909 7.222 1.00 96.50 256 ALA A CA 1
ATOM 2045 C C . ALA A 1 256 ? -0.515 -4.085 6.510 1.00 96.50 256 ALA A C 1
ATOM 2047 O O . ALA A 1 256 ? 0.031 -3.084 6.047 1.00 96.50 256 ALA A O 1
ATOM 2048 N N . GLU A 1 257 ? -0.009 -5.313 6.343 1.00 95.00 257 GLU A N 1
ATOM 2049 C CA . GLU A 1 257 ? 1.263 -5.572 5.653 1.00 95.00 257 GLU A CA 1
ATOM 2050 C C . GLU A 1 257 ? 1.252 -5.041 4.208 1.00 95.00 257 GLU A C 1
ATOM 2052 O O . GLU A 1 257 ? 2.269 -4.533 3.737 1.00 95.00 257 GLU A O 1
ATOM 2057 N N . LYS A 1 258 ? 0.096 -5.003 3.524 1.00 90.12 258 LYS A N 1
ATOM 2058 C CA . LYS A 1 258 ? -0.053 -4.344 2.204 1.00 90.12 258 LYS A CA 1
ATOM 2059 C C . LYS A 1 258 ? 0.417 -2.883 2.213 1.00 90.12 258 LYS A C 1
ATOM 2061 O O . LYS A 1 258 ? 0.906 -2.375 1.207 1.00 90.12 258 LYS A O 1
ATOM 2066 N N . TYR A 1 259 ? 0.261 -2.212 3.347 1.00 97.69 259 TYR A N 1
ATOM 2067 C CA . TYR A 1 259 ? 0.614 -0.813 3.556 1.00 97.69 259 TYR A CA 1
ATOM 2068 C C . TYR A 1 259 ? 2.001 -0.664 4.195 1.00 97.69 259 TYR A C 1
ATOM 2070 O O . TYR A 1 259 ? 2.390 0.446 4.558 1.00 97.69 259 TYR A O 1
ATOM 2078 N N . HIS A 1 260 ? 2.773 -1.744 4.347 1.00 98.25 260 HIS A N 1
ATOM 2079 C CA . HIS A 1 260 ? 4.144 -1.651 4.826 1.00 98.25 260 HIS A CA 1
ATOM 2080 C C . HIS A 1 260 ? 5.005 -0.899 3.806 1.00 98.25 260 HIS A C 1
ATOM 2082 O O . HIS A 1 260 ? 4.900 -1.095 2.595 1.00 98.25 260 HIS A O 1
ATOM 2088 N N . ILE A 1 261 ? 5.903 -0.040 4.283 1.00 92.38 261 ILE A N 1
ATOM 2089 C CA . ILE A 1 261 ? 6.768 0.785 3.425 1.00 92.38 261 ILE A CA 1
ATOM 2090 C C . ILE A 1 261 ? 7.653 -0.050 2.475 1.00 92.38 261 ILE A C 1
ATOM 2092 O O . ILE A 1 261 ? 7.942 0.405 1.373 1.00 92.38 261 ILE A O 1
ATOM 2096 N N . ASP A 1 262 ? 8.025 -1.277 2.851 1.00 90.44 262 ASP A N 1
ATOM 2097 C CA . ASP A 1 262 ? 8.749 -2.213 1.964 1.00 90.44 262 ASP A CA 1
ATOM 2098 C C . ASP A 1 262 ? 7.913 -2.669 0.763 1.00 90.44 262 ASP A C 1
ATOM 2100 O O . ASP A 1 262 ? 8.476 -2.982 -0.280 1.00 90.44 262 ASP A O 1
ATOM 2104 N N . ASN A 1 263 ? 6.586 -2.671 0.893 1.00 91.62 263 ASN A N 1
ATOM 2105 C CA . ASN A 1 263 ? 5.663 -3.078 -0.163 1.00 91.62 263 ASN A CA 1
ATOM 2106 C C . ASN A 1 263 ? 5.207 -1.867 -0.990 1.00 91.62 263 ASN A C 1
ATOM 2108 O O . ASN A 1 263 ? 5.070 -1.952 -2.208 1.00 91.62 263 ASN A O 1
ATOM 2112 N N . VAL A 1 264 ? 5.043 -0.710 -0.341 1.00 94.06 264 VAL A N 1
ATOM 2113 C CA . VAL A 1 264 ? 4.589 0.532 -0.982 1.00 94.06 264 VAL A CA 1
ATOM 2114 C C . VAL A 1 264 ? 5.710 1.248 -1.733 1.00 94.06 264 VAL A C 1
ATOM 2116 O O . VAL A 1 264 ? 5.512 1.671 -2.870 1.00 94.06 264 VAL A O 1
ATOM 2119 N N . ALA A 1 265 ? 6.894 1.414 -1.132 1.00 89.00 265 ALA A N 1
ATOM 2120 C CA . ALA A 1 265 ? 7.949 2.234 -1.729 1.00 89.00 265 ALA A CA 1
ATOM 2121 C C . ALA A 1 265 ? 8.381 1.732 -3.124 1.00 89.00 265 ALA A C 1
ATOM 2123 O O . ALA A 1 265 ? 8.446 2.556 -4.040 1.00 89.00 265 ALA A O 1
ATOM 2124 N N . PRO A 1 266 ? 8.593 0.418 -3.363 1.00 87.69 266 PRO A N 1
ATOM 2125 C CA . PRO A 1 266 ? 8.961 -0.085 -4.689 1.00 87.69 266 PRO A CA 1
ATOM 2126 C C . PRO A 1 266 ? 7.939 0.218 -5.790 1.00 87.69 266 PRO A C 1
ATOM 2128 O O . PRO A 1 266 ? 8.312 0.268 -6.960 1.00 87.69 266 PRO A O 1
ATOM 2131 N N . MET A 1 267 ? 6.669 0.478 -5.453 1.00 88.38 267 MET A N 1
ATOM 2132 C CA . MET A 1 267 ? 5.647 0.832 -6.445 1.00 88.38 267 MET A CA 1
ATOM 2133 C C . MET A 1 267 ? 5.996 2.118 -7.207 1.00 88.38 267 MET A C 1
ATOM 2135 O O . MET A 1 267 ? 5.654 2.237 -8.382 1.00 88.38 267 MET A O 1
ATOM 2139 N N . TYR A 1 268 ? 6.727 3.052 -6.588 1.00 90.31 268 TYR A N 1
ATOM 2140 C CA . TYR A 1 268 ? 7.171 4.282 -7.251 1.00 90.31 268 TYR A CA 1
ATOM 2141 C C . TYR A 1 268 ? 8.213 4.029 -8.348 1.00 90.31 268 TYR A C 1
ATOM 2143 O O . TYR A 1 268 ? 8.300 4.816 -9.289 1.00 90.31 268 TYR A O 1
ATOM 2151 N N . LEU A 1 269 ? 8.973 2.927 -8.285 1.00 86.38 269 LEU A N 1
ATOM 2152 C CA . LEU A 1 269 ? 9.956 2.583 -9.322 1.00 86.38 269 LEU A CA 1
ATOM 2153 C C . LEU A 1 269 ? 9.288 2.320 -10.677 1.00 86.38 269 LEU A C 1
ATOM 2155 O O . LEU A 1 269 ? 9.887 2.593 -11.712 1.00 86.38 269 LEU A O 1
ATOM 2159 N N . ARG A 1 270 ? 8.013 1.906 -10.686 1.00 83.00 270 ARG A N 1
ATOM 2160 C CA . ARG A 1 270 ? 7.218 1.712 -11.912 1.00 83.00 270 ARG A CA 1
ATOM 2161 C C . ARG A 1 270 ? 7.049 3.002 -12.721 1.00 83.00 270 ARG A C 1
ATOM 2163 O O . ARG A 1 270 ? 6.794 2.958 -13.919 1.00 83.00 270 ARG A O 1
ATOM 2170 N N . LEU A 1 271 ? 7.214 4.165 -12.086 1.00 86.69 271 LEU A N 1
ATOM 2171 C CA . LEU A 1 271 ? 7.126 5.465 -12.752 1.00 86.69 271 LEU A CA 1
ATOM 2172 C C . LEU A 1 271 ? 8.343 5.757 -13.647 1.00 86.69 271 LEU A C 1
ATOM 2174 O O . LEU A 1 271 ? 8.257 6.647 -14.498 1.00 86.69 271 LEU A O 1
ATOM 2178 N N . LEU A 1 272 ? 9.442 5.007 -13.495 1.00 79.56 272 LEU A N 1
ATOM 2179 C CA . LEU A 1 272 ? 10.653 5.140 -14.311 1.00 79.56 272 LEU A CA 1
ATOM 2180 C C . LEU A 1 272 ? 10.479 4.590 -15.739 1.00 79.56 272 LEU A C 1
ATOM 2182 O O . LEU A 1 272 ? 11.040 5.158 -16.670 1.00 79.56 272 LEU A O 1
ATOM 2186 N N . ASP A 1 273 ? 9.659 3.553 -15.939 1.00 60.62 273 ASP A N 1
ATOM 2187 C CA . ASP A 1 273 ? 9.742 2.703 -17.142 1.00 60.62 273 ASP A CA 1
ATOM 2188 C C . ASP A 1 273 ? 8.804 3.058 -18.314 1.00 60.62 273 ASP A C 1
ATOM 2190 O O . ASP A 1 273 ? 8.767 2.342 -19.310 1.00 60.62 273 ASP A O 1
ATOM 2194 N N . ASN A 1 274 ? 8.069 4.175 -18.270 1.00 47.41 274 ASN A N 1
ATOM 2195 C CA . ASN A 1 274 ? 7.211 4.672 -19.374 1.00 47.41 274 ASN A CA 1
ATOM 2196 C C . ASN A 1 274 ? 6.171 3.697 -19.977 1.00 47.41 274 ASN A C 1
ATOM 2198 O O . ASN A 1 274 ? 5.446 4.099 -20.885 1.00 47.41 274 ASN A O 1
ATOM 2202 N N . LYS A 1 275 ? 6.017 2.467 -19.484 1.00 40.66 275 LYS A N 1
ATOM 2203 C CA . LYS A 1 275 ? 4.908 1.600 -19.877 1.00 40.66 275 LYS A CA 1
ATOM 2204 C C . LYS A 1 275 ? 3.685 1.963 -19.040 1.00 40.66 275 LYS A C 1
ATOM 2206 O O . LYS A 1 275 ? 3.659 1.721 -17.835 1.00 40.66 275 LYS A O 1
ATOM 2211 N N . GLU A 1 276 ? 2.683 2.565 -19.679 1.00 33.88 276 GLU A N 1
ATOM 2212 C CA . GLU A 1 276 ? 1.313 2.633 -19.163 1.00 33.88 276 GLU A CA 1
ATOM 2213 C C . GLU A 1 276 ? 0.761 1.203 -19.051 1.00 33.88 276 GLU A C 1
ATOM 2215 O O . GLU A 1 276 ? -0.004 0.743 -19.892 1.00 33.88 276 GLU A O 1
ATOM 2220 N N . HIS A 1 277 ? 1.181 0.457 -18.032 1.00 33.31 277 HIS A N 1
ATOM 2221 C CA . HIS A 1 277 ? 0.460 -0.744 -17.645 1.00 33.31 277 HIS A CA 1
ATOM 2222 C C . HIS A 1 277 ? -0.827 -0.281 -16.960 1.00 33.31 277 HIS A C 1
ATOM 2224 O O . HIS A 1 277 ? -0.813 0.243 -15.843 1.00 33.31 277 HIS A O 1
ATOM 2230 N N . VAL A 1 278 ? -1.932 -0.401 -17.698 1.00 31.50 278 VAL A N 1
ATOM 2231 C CA . VAL A 1 278 ? -3.292 -0.371 -17.162 1.00 31.50 278 VAL A CA 1
ATOM 2232 C C . VAL A 1 278 ? -3.371 -1.509 -16.153 1.00 31.50 278 VAL A C 1
ATOM 2234 O O . VAL A 1 278 ? -3.396 -2.672 -16.543 1.00 31.50 278 VAL A O 1
ATOM 2237 N N . MET A 1 279 ? -3.360 -1.188 -14.863 1.00 33.34 279 MET A N 1
ATOM 2238 C CA . MET A 1 279 ? -3.666 -2.185 -13.846 1.00 33.34 279 MET A CA 1
ATOM 2239 C C . MET A 1 279 ? -5.185 -2.251 -13.744 1.00 33.34 279 MET A C 1
ATOM 2241 O O . MET A 1 279 ? -5.828 -1.297 -13.304 1.00 33.34 279 MET A O 1
ATOM 2245 N N . HIS A 1 280 ? -5.756 -3.379 -14.158 1.00 31.20 280 HIS A N 1
ATOM 2246 C CA . HIS A 1 280 ? -7.010 -3.812 -13.567 1.00 31.20 280 HIS A CA 1
ATOM 2247 C C . HIS A 1 280 ? -6.749 -4.113 -12.090 1.00 31.20 280 HIS A C 1
ATOM 2249 O O . HIS A 1 280 ? -5.691 -4.619 -11.721 1.00 31.20 280 HIS A O 1
ATOM 2255 N N . ASP A 1 281 ? -7.695 -3.712 -11.251 1.00 31.81 281 ASP A N 1
ATOM 2256 C CA . ASP A 1 281 ? -7.628 -3.773 -9.798 1.00 31.81 281 ASP A CA 1
ATOM 2257 C C . ASP A 1 281 ? -7.693 -5.232 -9.312 1.00 31.81 281 ASP A C 1
ATOM 2259 O O . ASP A 1 281 ? -8.705 -5.714 -8.809 1.00 31.81 281 ASP A O 1
ATOM 2263 N N . TYR A 1 282 ? -6.608 -5.978 -9.499 1.00 35.03 282 TYR A N 1
ATOM 2264 C CA . TYR A 1 282 ? -6.420 -7.278 -8.876 1.00 35.03 282 TYR A CA 1
ATOM 2265 C C . TYR A 1 282 ? -5.596 -7.063 -7.616 1.00 35.03 282 TYR A C 1
ATOM 2267 O O . TYR A 1 282 ? -4.368 -7.086 -7.586 1.00 35.03 282 TYR A O 1
ATOM 2275 N N . SER A 1 283 ? -6.324 -6.751 -6.546 1.00 33.38 283 SER A N 1
ATOM 2276 C CA . SER A 1 283 ? -5.796 -6.695 -5.190 1.00 33.38 283 SER A CA 1
ATOM 2277 C C . SER A 1 283 ? -4.903 -7.908 -4.892 1.00 33.38 283 SER A C 1
ATOM 2279 O O . SER A 1 283 ? -5.250 -9.044 -5.223 1.00 33.38 283 SER A O 1
ATOM 2281 N N . MET A 1 284 ? -3.827 -7.687 -4.128 1.00 33.62 284 MET A N 1
ATOM 2282 C CA . MET A 1 284 ? -3.126 -8.761 -3.412 1.00 33.62 284 MET A CA 1
ATOM 2283 C C . MET A 1 284 ? -4.099 -9.699 -2.677 1.00 33.62 284 MET A C 1
ATOM 2285 O O . MET A 1 284 ? -3.738 -10.833 -2.432 1.00 33.62 284 MET A O 1
ATOM 2289 N N . ASN A 1 285 ? -5.344 -9.300 -2.383 1.00 33.53 285 ASN A N 1
ATOM 2290 C CA . ASN A 1 285 ? -6.340 -10.157 -1.744 1.00 33.53 285 ASN A CA 1
ATOM 2291 C C . ASN A 1 285 ? -6.845 -11.322 -2.617 1.00 33.53 285 ASN A C 1
ATOM 2293 O O . ASN A 1 285 ? -7.331 -12.303 -2.057 1.00 33.53 285 ASN A O 1
ATOM 2297 N N . GLN A 1 286 ? -6.693 -11.294 -3.948 1.00 36.56 286 GLN A N 1
ATOM 2298 C CA . GLN A 1 286 ? -6.894 -12.514 -4.747 1.00 36.56 286 GLN A CA 1
ATOM 2299 C C . GLN A 1 286 ? -5.709 -13.488 -4.627 1.00 36.56 286 GLN A C 1
ATOM 2301 O O . GLN A 1 286 ? -5.904 -14.692 -4.765 1.00 36.56 286 GLN A O 1
ATOM 2306 N N . ILE A 1 287 ? -4.525 -12.986 -4.258 1.00 38.16 287 ILE A N 1
ATOM 2307 C CA . ILE A 1 287 ? -3.343 -13.783 -3.902 1.00 38.16 287 ILE A CA 1
ATOM 2308 C C . ILE A 1 287 ? -3.368 -14.170 -2.412 1.00 38.16 287 ILE A C 1
ATOM 2310 O O . ILE A 1 287 ? -2.924 -15.246 -2.056 1.00 38.16 287 ILE A O 1
ATOM 2314 N N . VAL A 1 288 ? -4.007 -13.403 -1.525 1.00 37.19 288 VAL A N 1
ATOM 2315 C CA . VAL A 1 288 ? -4.236 -13.825 -0.127 1.00 37.19 288 VAL A CA 1
ATOM 2316 C C . VAL A 1 288 ? -5.337 -14.900 -0.044 1.00 37.19 288 VAL A C 1
ATOM 2318 O O . VAL A 1 288 ? -5.361 -15.705 0.881 1.00 37.19 288 VAL A O 1
ATOM 2321 N N . ASN A 1 289 ? -6.195 -15.026 -1.065 1.00 33.50 289 ASN A N 1
ATOM 2322 C CA . ASN A 1 289 ? -6.986 -16.248 -1.277 1.00 33.50 289 ASN A CA 1
ATOM 2323 C C . ASN A 1 289 ? -6.188 -17.410 -1.907 1.00 33.50 289 ASN A C 1
ATOM 2325 O O . ASN A 1 289 ? -6.716 -18.513 -2.031 1.00 33.50 289 ASN A O 1
ATOM 2329 N N . LEU A 1 290 ? -4.924 -17.179 -2.268 1.00 36.97 290 LEU A N 1
ATOM 2330 C CA . LEU A 1 290 ? -3.904 -18.212 -2.457 1.00 36.97 290 LEU A CA 1
ATOM 2331 C C . LEU A 1 290 ? -3.042 -18.411 -1.194 1.00 36.97 290 LEU A C 1
ATOM 2333 O O . LEU A 1 290 ? -2.443 -19.467 -1.084 1.00 36.97 290 LEU A O 1
ATOM 2337 N N . ASP A 1 291 ? -3.034 -17.491 -0.217 1.00 32.72 291 ASP A N 1
ATOM 2338 C CA . ASP A 1 291 ? -2.469 -17.729 1.131 1.00 32.72 291 ASP A CA 1
ATOM 2339 C C . ASP A 1 291 ? -3.417 -18.543 2.027 1.00 32.72 291 ASP A C 1
ATOM 2341 O O . ASP A 1 291 ? -2.971 -19.300 2.889 1.00 32.72 291 ASP A O 1
ATOM 2345 N N . SER A 1 292 ? -4.738 -18.435 1.831 1.00 32.31 292 SER A N 1
ATOM 2346 C CA . SER A 1 292 ? -5.699 -19.351 2.467 1.00 32.31 292 SER A CA 1
ATOM 2347 C C . SER A 1 292 ? -5.676 -20.746 1.831 1.00 32.31 292 SER A C 1
ATOM 2349 O O . SER A 1 292 ? -6.059 -21.728 2.473 1.00 32.31 292 SER A O 1
ATOM 2351 N N . ALA A 1 293 ? -5.134 -20.861 0.615 1.00 33.25 293 ALA A N 1
ATOM 2352 C CA . ALA A 1 293 ? -4.617 -22.112 0.093 1.00 33.25 293 ALA A CA 1
ATOM 2353 C C . ALA A 1 293 ? -3.206 -22.318 0.659 1.00 33.25 293 ALA A C 1
ATOM 2355 O O . ALA A 1 293 ? -2.209 -22.057 -0.005 1.00 33.25 293 ALA A O 1
ATOM 2356 N N . VAL A 1 294 ? -3.161 -22.785 1.915 1.00 34.44 294 VAL A N 1
ATOM 2357 C CA . VAL A 1 294 ? -2.138 -23.696 2.465 1.00 34.44 294 VAL A CA 1
ATOM 2358 C C . VAL A 1 294 ? -1.106 -24.046 1.413 1.00 34.44 294 VAL A C 1
ATOM 2360 O O . VAL A 1 294 ? -1.538 -24.650 0.433 1.00 34.44 294 VAL A O 1
ATOM 2363 N N . SER A 1 295 ? 0.181 -23.720 1.624 1.00 39.88 295 SER A N 1
ATOM 2364 C CA . SER A 1 295 ? 1.337 -24.267 0.893 1.00 39.88 295 SER A CA 1
ATOM 2365 C C . SER A 1 295 ? 0.894 -25.345 -0.097 1.00 39.88 295 SER A C 1
ATOM 2367 O O . SER A 1 295 ? 0.751 -26.510 0.302 1.00 39.88 295 SER A O 1
ATOM 2369 N N . CYS A 1 296 ? 0.488 -24.955 -1.313 1.00 44.41 296 CYS A N 1
ATOM 2370 C CA . CYS A 1 296 ? -0.078 -25.939 -2.225 1.00 44.41 296 CYS A CA 1
ATOM 2371 C C . CYS A 1 296 ? 1.106 -26.818 -2.603 1.00 44.41 296 CYS A C 1
ATOM 2373 O O . CYS A 1 296 ? 1.994 -26.427 -3.350 1.00 44.41 296 CYS A O 1
ATOM 2375 N N . SER A 1 297 ? 1.210 -27.954 -1.928 1.00 52.94 297 SER A N 1
ATOM 2376 C CA . SER A 1 297 ? 2.095 -29.031 -2.299 1.00 52.94 297 SER A CA 1
ATOM 2377 C C . SER A 1 297 ? 1.187 -29.981 -3.038 1.00 52.94 297 SER A C 1
ATOM 2379 O O . SER A 1 297 ? 0.342 -30.669 -2.469 1.00 52.94 297 SER A O 1
ATOM 2381 N N . TYR A 1 298 ? 1.278 -29.916 -4.354 1.00 62.09 298 TYR A N 1
ATOM 2382 C CA . TYR A 1 298 ? 0.611 -30.879 -5.190 1.00 62.09 298 TYR A CA 1
ATOM 2383 C C . TYR A 1 298 ? 1.217 -32.265 -4.942 1.00 62.09 298 TYR A C 1
ATOM 2385 O O . TYR A 1 298 ? 2.448 -32.390 -4.920 1.00 62.09 298 TYR A O 1
ATOM 2393 N N . PRO A 1 299 ? 0.406 -33.317 -4.751 1.00 68.62 299 PRO A N 1
ATOM 2394 C CA . PRO A 1 299 ? 0.922 -34.660 -4.544 1.00 68.62 299 PRO A CA 1
ATOM 2395 C C . PRO A 1 299 ? 1.467 -35.207 -5.871 1.00 68.62 299 PRO A C 1
ATOM 2397 O O . PRO A 1 299 ? 0.791 -35.933 -6.597 1.00 68.62 299 PRO A O 1
ATOM 2400 N N . PHE A 1 300 ? 2.712 -34.861 -6.208 1.00 74.69 300 PHE A N 1
ATOM 2401 C CA . PHE A 1 300 ? 3.366 -35.287 -7.453 1.00 74.69 300 PHE A CA 1
ATOM 2402 C C . PHE A 1 300 ? 3.373 -36.812 -7.623 1.00 74.69 300 PHE A C 1
ATOM 2404 O O . PHE A 1 300 ? 3.235 -37.304 -8.741 1.00 74.69 300 PHE A O 1
ATOM 2411 N N . GLU A 1 301 ? 3.442 -37.561 -6.521 1.00 77.81 301 GLU A N 1
ATOM 2412 C CA . GLU A 1 301 ? 3.325 -39.024 -6.526 1.00 77.81 301 GLU A CA 1
ATOM 2413 C C . GLU A 1 301 ? 1.972 -39.510 -7.071 1.00 77.81 301 GLU A C 1
ATOM 2415 O O . GLU A 1 301 ? 1.912 -40.511 -7.784 1.00 77.81 301 GLU A O 1
ATOM 2420 N N . GLU A 1 302 ? 0.878 -38.785 -6.818 1.00 80.62 302 GLU A N 1
ATOM 2421 C CA . GLU A 1 302 ? -0.436 -39.134 -7.366 1.00 80.62 302 GLU A CA 1
ATOM 2422 C C . GLU A 1 302 ? -0.504 -38.894 -8.875 1.00 80.62 302 GLU A C 1
ATOM 2424 O O . GLU A 1 302 ? -1.098 -39.696 -9.596 1.00 80.62 302 GLU A O 1
ATOM 2429 N N . ARG A 1 303 ? 0.139 -37.834 -9.381 1.00 83.38 303 ARG A N 1
ATOM 2430 C CA . ARG A 1 303 ? 0.288 -37.629 -10.832 1.00 83.38 303 ARG A CA 1
ATOM 2431 C C . ARG A 1 303 ? 1.091 -38.758 -11.461 1.00 83.38 303 ARG A C 1
ATOM 2433 O O . ARG A 1 303 ? 0.649 -39.318 -12.461 1.00 83.38 303 ARG A O 1
ATOM 2440 N N . ILE A 1 304 ? 2.236 -39.114 -10.876 1.00 83.00 304 ILE A N 1
ATOM 2441 C CA . ILE A 1 304 ? 3.066 -40.223 -11.370 1.00 83.00 304 ILE A CA 1
ATOM 2442 C C . ILE A 1 304 ? 2.238 -41.513 -11.408 1.00 83.00 304 ILE A C 1
ATOM 2444 O O . ILE A 1 304 ? 2.261 -42.230 -12.408 1.00 83.00 304 ILE A O 1
ATOM 2448 N N . ALA A 1 305 ? 1.443 -41.777 -10.368 1.00 83.88 305 ALA A N 1
ATOM 2449 C CA . ALA A 1 305 ? 0.552 -42.930 -10.321 1.00 83.88 305 ALA A CA 1
ATOM 2450 C C . ALA A 1 305 ? -0.527 -42.901 -11.420 1.00 83.88 305 ALA A C 1
ATOM 2452 O O . ALA A 1 305 ? -0.789 -43.939 -12.028 1.00 83.88 305 ALA A O 1
ATOM 2453 N N . ARG A 1 306 ? -1.130 -41.737 -11.714 1.00 83.94 306 ARG A N 1
ATOM 2454 C CA . ARG A 1 306 ? -2.129 -41.594 -12.793 1.00 83.94 306 ARG A CA 1
ATOM 2455 C C . ARG A 1 306 ? -1.532 -41.796 -14.184 1.00 83.94 306 ARG A C 1
ATOM 2457 O O . ARG A 1 306 ? -2.162 -42.435 -15.022 1.00 83.94 306 ARG A O 1
ATOM 2464 N N . ARG A 1 307 ? -0.329 -41.273 -14.429 1.00 82.19 307 ARG A N 1
ATOM 2465 C CA . ARG A 1 307 ? 0.340 -41.332 -15.740 1.00 82.19 307 ARG A CA 1
ATOM 2466 C C . ARG A 1 307 ? 1.123 -42.622 -15.978 1.00 82.19 307 ARG A C 1
ATOM 2468 O O . ARG A 1 307 ? 1.419 -42.967 -17.121 1.00 82.19 307 ARG A O 1
ATOM 2475 N N . GLY A 1 308 ? 1.499 -43.322 -14.910 1.00 84.31 308 GLY A N 1
ATOM 2476 C CA . GLY A 1 308 ? 2.351 -44.511 -14.960 1.00 84.31 308 GLY A CA 1
ATOM 2477 C C . GLY A 1 308 ? 3.827 -44.223 -15.267 1.00 84.31 308 GLY A C 1
ATOM 2478 O O . GLY A 1 308 ? 4.592 -45.162 -15.477 1.00 84.31 308 GLY A O 1
ATOM 2479 N N . ASN A 1 309 ? 4.236 -42.952 -15.316 1.00 85.56 309 ASN A N 1
ATOM 2480 C CA . ASN A 1 309 ? 5.621 -42.497 -15.437 1.00 85.56 309 ASN A CA 1
ATOM 2481 C C . ASN A 1 309 ? 5.747 -41.047 -14.928 1.00 85.56 309 ASN A C 1
ATOM 2483 O O . ASN A 1 309 ? 4.738 -40.389 -14.679 1.00 85.56 309 ASN A O 1
ATOM 2487 N N . ASP A 1 310 ? 6.976 -40.563 -14.747 1.00 82.69 310 ASP A N 1
ATOM 2488 C CA . ASP A 1 310 ? 7.258 -39.206 -14.266 1.00 82.69 310 ASP A CA 1
ATOM 2489 C C . ASP A 1 310 ? 7.647 -38.214 -15.370 1.00 82.69 310 ASP A C 1
ATOM 2491 O O . ASP A 1 310 ? 7.814 -37.034 -15.074 1.00 82.69 310 ASP A O 1
ATOM 2495 N N . HIS A 1 311 ? 7.762 -38.663 -16.618 1.00 89.12 311 HIS A N 1
ATOM 2496 C CA . HIS A 1 311 ? 8.196 -37.840 -17.739 1.00 89.12 311 HIS A CA 1
ATOM 2497 C C . HIS A 1 311 ? 7.079 -36.924 -18.260 1.00 89.12 311 HIS A C 1
ATOM 2499 O O . HIS A 1 311 ? 5.890 -37.213 -18.100 1.00 89.12 311 HIS A O 1
ATOM 2505 N N . LEU A 1 312 ? 7.457 -35.824 -18.900 1.00 90.50 312 LEU A N 1
ATOM 2506 C CA . LEU A 1 312 ? 6.540 -34.915 -19.580 1.00 90.50 312 LEU A CA 1
ATOM 2507 C C . LEU A 1 312 ? 6.009 -35.517 -20.895 1.00 90.50 312 LEU A C 1
ATOM 2509 O O . LEU A 1 312 ? 6.708 -36.264 -21.584 1.00 90.50 312 LEU A O 1
ATOM 2513 N N . ASP A 1 313 ? 4.762 -35.201 -21.242 1.00 93.69 313 ASP A N 1
ATOM 2514 C CA . ASP A 1 313 ? 4.201 -35.401 -22.581 1.00 93.69 313 ASP A CA 1
ATOM 2515 C C . ASP A 1 313 ? 4.658 -34.239 -23.459 1.00 93.69 313 ASP A C 1
ATOM 2517 O O . ASP A 1 313 ? 4.276 -33.093 -23.240 1.00 93.69 313 ASP A O 1
ATOM 2521 N N . VAL A 1 314 ? 5.508 -34.527 -24.442 1.00 93.44 314 VAL A N 1
ATOM 2522 C CA . VAL A 1 314 ? 6.160 -33.487 -25.247 1.00 93.44 314 VAL A CA 1
ATOM 2523 C C . VAL A 1 314 ? 5.149 -32.625 -25.998 1.00 93.44 314 VAL A C 1
ATOM 2525 O O . VAL A 1 314 ? 5.346 -31.413 -26.084 1.00 93.44 314 VAL A O 1
ATOM 2528 N N . ASP A 1 315 ? 4.086 -33.227 -26.530 1.00 94.50 315 ASP A N 1
ATOM 2529 C CA . ASP A 1 315 ? 3.116 -32.509 -27.352 1.00 94.50 315 ASP A CA 1
ATOM 2530 C C . ASP A 1 315 ? 2.238 -31.611 -26.470 1.00 94.50 315 ASP A C 1
ATOM 2532 O O . ASP A 1 315 ? 2.061 -30.428 -26.771 1.00 94.50 315 ASP A O 1
ATOM 2536 N N . GLU A 1 316 ? 1.761 -32.137 -25.338 1.00 95.69 316 GLU A N 1
ATOM 2537 C CA . GLU A 1 316 ? 0.946 -31.381 -24.380 1.00 95.69 316 GLU A CA 1
ATOM 2538 C C . GLU A 1 316 ? 1.756 -30.270 -23.691 1.00 95.69 316 GLU A C 1
ATOM 2540 O O . GLU A 1 316 ? 1.303 -29.128 -23.594 1.00 95.69 316 GLU A O 1
ATOM 2545 N N . SER A 1 317 ? 2.992 -30.554 -23.269 1.00 96.25 317 SER A N 1
ATOM 2546 C CA . SER A 1 317 ? 3.882 -29.554 -22.674 1.00 96.25 317 SER A CA 1
ATOM 2547 C C . SER A 1 317 ? 4.241 -28.447 -23.662 1.00 96.25 317 SER A C 1
ATOM 2549 O O . SER A 1 317 ? 4.292 -27.281 -23.271 1.00 96.25 317 SER A O 1
ATOM 2551 N N . MET A 1 318 ? 4.460 -28.775 -24.941 1.00 96.19 318 MET A N 1
ATOM 2552 C CA . MET A 1 318 ? 4.721 -27.765 -25.966 1.00 96.19 318 MET A CA 1
ATOM 2553 C C . MET A 1 318 ? 3.482 -26.901 -26.218 1.00 96.19 318 MET A C 1
ATOM 2555 O O . MET A 1 318 ? 3.605 -25.679 -26.282 1.00 96.19 318 MET A O 1
ATOM 2559 N N . ALA A 1 319 ? 2.292 -27.501 -26.316 1.00 96.75 319 ALA A N 1
ATOM 2560 C CA . ALA A 1 319 ? 1.042 -26.754 -26.455 1.00 96.75 319 ALA A CA 1
ATOM 2561 C C . ALA A 1 319 ? 0.812 -25.812 -25.259 1.00 96.75 319 ALA A C 1
ATOM 2563 O O . ALA A 1 319 ? 0.516 -24.632 -25.443 1.00 96.75 319 ALA A O 1
ATOM 2564 N N . ASN A 1 320 ? 1.038 -26.300 -24.036 1.00 97.81 320 ASN A N 1
ATOM 2565 C CA . ASN A 1 320 ? 0.963 -25.493 -22.821 1.00 97.81 320 ASN A CA 1
ATOM 2566 C C . ASN A 1 320 ? 1.982 -24.347 -22.810 1.00 97.81 320 ASN A C 1
ATOM 2568 O O . ASN A 1 320 ? 1.626 -23.229 -22.450 1.00 97.81 320 ASN A O 1
ATOM 2572 N N . LEU A 1 321 ? 3.228 -24.592 -23.223 1.00 97.62 321 LEU A N 1
ATOM 2573 C CA . LEU A 1 321 ? 4.262 -23.560 -23.301 1.00 97.62 321 LEU A CA 1
ATOM 2574 C C . LEU A 1 321 ? 3.898 -22.450 -24.303 1.00 97.62 321 LEU A C 1
ATOM 2576 O O . LEU A 1 321 ? 4.132 -21.277 -24.017 1.00 97.62 321 LEU A O 1
ATOM 2580 N N . VAL A 1 322 ? 3.318 -22.799 -25.455 1.00 97.06 322 VAL A N 1
ATOM 2581 C CA . VAL A 1 322 ? 2.862 -21.813 -26.452 1.00 97.06 322 VAL A CA 1
ATOM 2582 C C . VAL A 1 322 ? 1.727 -20.960 -25.894 1.00 97.06 322 VAL A C 1
ATOM 2584 O O . VAL A 1 322 ? 1.816 -19.736 -25.938 1.00 97.06 322 VAL A O 1
ATOM 2587 N N . ASP A 1 323 ? 0.713 -21.583 -25.292 1.00 97.50 323 ASP A N 1
ATOM 2588 C CA . ASP A 1 323 ? -0.395 -20.852 -24.669 1.00 97.50 323 ASP A CA 1
ATOM 2589 C C . ASP A 1 323 ? 0.093 -19.929 -23.541 1.00 97.50 323 ASP A C 1
ATOM 2591 O O . ASP A 1 323 ? -0.380 -18.798 -23.407 1.00 97.50 323 ASP A O 1
ATOM 2595 N N . VAL A 1 324 ? 1.066 -20.385 -22.742 1.00 97.38 324 VAL A N 1
ATOM 2596 C CA . VAL A 1 324 ? 1.696 -19.555 -21.709 1.00 97.38 324 VAL A CA 1
ATOM 2597 C C . VAL A 1 324 ? 2.418 -18.366 -22.325 1.00 97.38 324 VAL A C 1
ATOM 2599 O O . VAL A 1 324 ? 2.217 -17.245 -21.862 1.00 97.38 324 VAL A O 1
ATOM 2602 N N . ALA A 1 325 ? 3.219 -18.577 -23.370 1.00 95.12 325 ALA A N 1
ATOM 2603 C CA . ALA A 1 325 ? 3.924 -17.496 -24.053 1.00 95.12 325 ALA A CA 1
ATOM 2604 C C . ALA A 1 325 ? 2.953 -16.459 -24.638 1.00 95.12 325 ALA A C 1
ATOM 2606 O O . ALA A 1 325 ? 3.149 -15.264 -24.431 1.00 95.12 325 ALA A O 1
ATOM 2607 N N . ASP A 1 326 ? 1.859 -16.901 -25.260 1.00 94.56 326 ASP A N 1
ATOM 2608 C CA . ASP A 1 326 ? 0.825 -16.016 -25.804 1.00 94.56 326 ASP A CA 1
ATOM 2609 C C . ASP A 1 326 ? 0.152 -15.159 -24.723 1.00 94.56 326 ASP A C 1
ATOM 2611 O O . ASP A 1 326 ? -0.204 -14.004 -24.969 1.00 94.56 326 ASP A O 1
ATOM 2615 N N . VAL A 1 327 ? -0.069 -15.705 -23.522 1.00 94.56 327 VAL A N 1
ATOM 2616 C CA . VAL A 1 327 ? -0.606 -14.931 -22.392 1.00 94.56 327 VAL A CA 1
ATOM 2617 C C . VAL A 1 327 ? 0.450 -13.966 -21.858 1.00 94.56 327 VAL A C 1
ATOM 2619 O O . VAL A 1 327 ? 0.177 -12.779 -21.705 1.00 94.56 327 VAL A O 1
ATOM 2622 N N . VAL A 1 328 ? 1.670 -14.440 -21.635 1.00 92.50 328 VAL A N 1
ATOM 2623 C CA . VAL A 1 328 ? 2.800 -13.641 -21.140 1.00 92.50 328 VAL A CA 1
ATOM 2624 C C . VAL A 1 328 ? 3.085 -12.433 -22.033 1.00 92.50 328 VAL A C 1
ATOM 2626 O O . VAL A 1 328 ? 3.245 -11.318 -21.527 1.00 92.50 328 VAL A O 1
ATOM 2629 N N . ASP A 1 329 ? 3.075 -12.625 -23.352 1.00 89.38 329 ASP A N 1
ATOM 2630 C CA . ASP A 1 329 ? 3.315 -11.566 -24.331 1.00 89.38 329 ASP A CA 1
ATOM 2631 C C . ASP A 1 329 ? 2.227 -10.484 -24.288 1.00 89.38 329 ASP A C 1
ATOM 2633 O O . ASP A 1 329 ? 2.542 -9.294 -24.394 1.00 89.38 329 ASP A O 1
ATOM 2637 N N . LYS A 1 330 ? 0.958 -10.853 -24.045 1.00 88.50 330 LYS A N 1
ATOM 2638 C CA . LYS A 1 330 ? -0.143 -9.881 -23.866 1.00 88.50 330 LYS A CA 1
ATOM 2639 C C . LYS A 1 330 ? 0.079 -8.976 -22.657 1.00 88.50 330 LYS A C 1
ATOM 2641 O O . LYS A 1 330 ? -0.268 -7.798 -22.709 1.00 88.50 330 LYS A O 1
ATOM 2646 N N . HIS A 1 331 ? 0.681 -9.512 -21.597 1.00 82.81 331 HIS A N 1
ATOM 2647 C CA . HIS A 1 331 ? 1.015 -8.766 -20.380 1.00 82.81 331 HIS A CA 1
ATOM 2648 C C . HIS A 1 331 ? 2.343 -8.008 -20.485 1.00 82.81 331 HIS A C 1
ATOM 2650 O O . HIS A 1 331 ? 2.664 -7.177 -19.635 1.00 82.81 331 HIS A O 1
ATOM 2656 N N . GLY A 1 332 ? 3.128 -8.253 -21.539 1.00 88.25 332 GLY A N 1
ATOM 2657 C CA . GLY A 1 332 ? 4.452 -7.661 -21.712 1.00 88.25 332 GLY A CA 1
ATOM 2658 C C . GLY A 1 332 ? 5.454 -8.100 -20.641 1.00 88.25 332 GLY A C 1
ATOM 2659 O O . GLY A 1 332 ? 6.418 -7.367 -20.382 1.00 88.25 332 GLY A O 1
ATOM 2660 N N . LEU A 1 333 ? 5.217 -9.260 -20.018 1.00 89.44 333 LEU A N 1
ATOM 2661 C CA . LEU A 1 333 ? 6.094 -9.871 -19.026 1.00 89.44 333 LEU A CA 1
ATOM 2662 C C . LEU A 1 333 ? 7.331 -10.457 -19.720 1.00 89.44 333 LEU A C 1
ATOM 2664 O O . LEU A 1 333 ? 7.223 -11.192 -20.697 1.00 89.44 333 LEU A O 1
ATOM 2668 N N . LYS A 1 334 ? 8.529 -10.164 -19.202 1.00 90.31 334 LYS A N 1
ATOM 2669 C CA . LYS A 1 334 ? 9.760 -10.786 -19.703 1.00 90.31 334 LYS A CA 1
ATOM 2670 C C . LYS A 1 334 ? 9.927 -12.171 -19.090 1.00 90.31 334 LYS A C 1
ATOM 2672 O O . LYS A 1 334 ? 10.347 -12.299 -17.942 1.00 90.31 334 LYS A O 1
ATOM 2677 N N . MET A 1 335 ? 9.646 -13.186 -19.894 1.00 94.81 335 MET A N 1
ATOM 2678 C CA . MET A 1 335 ? 9.829 -14.595 -19.563 1.00 94.81 335 MET A CA 1
ATOM 2679 C C . MET A 1 335 ? 10.825 -15.230 -20.528 1.00 94.81 335 MET A C 1
ATOM 2681 O O . MET A 1 335 ? 10.787 -14.937 -21.721 1.00 94.81 335 MET A O 1
ATOM 2685 N N . TRP A 1 336 ? 11.701 -16.104 -20.039 1.00 95.38 336 TRP A N 1
ATOM 2686 C CA . TRP A 1 336 ? 12.671 -16.816 -20.877 1.00 95.38 336 TRP A CA 1
ATOM 2687 C C . TRP A 1 336 ? 12.750 -18.302 -20.530 1.00 95.38 336 TRP A C 1
ATOM 2689 O O . TRP A 1 336 ? 12.412 -18.701 -19.419 1.00 95.38 336 TRP A O 1
ATOM 2699 N N . LEU A 1 337 ? 13.224 -19.124 -21.469 1.00 96.00 337 LEU A N 1
ATOM 2700 C CA . LEU A 1 337 ? 13.439 -20.554 -21.221 1.00 96.00 337 LEU A CA 1
ATOM 2701 C C . LEU A 1 337 ? 14.609 -20.757 -20.256 1.00 96.00 337 LEU A C 1
ATOM 2703 O O . LEU A 1 337 ? 15.653 -20.111 -20.398 1.00 96.00 337 LEU A O 1
ATOM 2707 N N . MET A 1 338 ? 14.464 -21.689 -19.317 1.00 91.69 338 MET A N 1
ATOM 2708 C CA . MET A 1 338 ? 15.485 -22.025 -18.324 1.00 91.69 338 MET A CA 1
ATOM 2709 C C . MET A 1 338 ? 15.761 -23.530 -18.253 1.00 91.69 338 MET A C 1
ATOM 2711 O O . MET A 1 338 ? 15.073 -24.324 -18.880 1.00 91.69 338 MET A O 1
ATOM 2715 N N . PHE A 1 339 ? 16.835 -23.896 -17.547 1.00 89.69 339 PHE A N 1
ATOM 2716 C CA . PHE A 1 339 ? 17.192 -25.272 -17.171 1.00 89.69 339 PHE A CA 1
ATOM 2717 C C . PHE A 1 339 ? 16.989 -26.329 -18.275 1.00 89.69 339 PHE A C 1
ATOM 2719 O O . PHE A 1 339 ? 17.580 -26.187 -19.352 1.00 89.69 339 PHE A O 1
ATOM 2726 N N . GLY A 1 340 ? 16.221 -27.393 -18.009 1.00 90.31 340 GLY A N 1
ATOM 2727 C CA . GLY A 1 340 ? 16.044 -28.525 -18.922 1.00 90.31 340 GLY A CA 1
ATOM 2728 C C . GLY A 1 340 ? 15.356 -28.113 -20.220 1.00 90.31 340 GLY A C 1
ATOM 2729 O O . GLY A 1 340 ? 15.781 -28.495 -21.314 1.00 90.31 340 GLY A O 1
ATOM 2730 N N . THR A 1 341 ? 14.395 -27.195 -20.118 1.00 95.31 341 THR A N 1
ATOM 2731 C CA . THR A 1 341 ? 13.692 -26.623 -21.275 1.00 95.31 341 THR A CA 1
ATOM 2732 C C . THR A 1 341 ? 14.630 -25.841 -22.194 1.00 95.31 341 THR A C 1
ATOM 2734 O O . THR A 1 341 ? 14.637 -26.054 -23.408 1.00 95.31 341 THR A O 1
ATOM 2737 N N . LEU A 1 342 ? 15.469 -24.965 -21.633 1.00 95.25 342 LEU A N 1
ATOM 2738 C CA . LEU A 1 342 ? 16.470 -24.212 -22.392 1.00 95.25 342 LEU A CA 1
ATOM 2739 C C . LEU A 1 342 ? 17.496 -25.150 -23.037 1.00 95.25 342 LEU A C 1
ATOM 2741 O O . LEU A 1 342 ? 17.856 -24.966 -24.202 1.00 95.25 342 LEU A O 1
ATOM 2745 N N . LEU A 1 343 ? 17.967 -26.154 -22.289 1.00 94.06 343 LEU A N 1
ATOM 2746 C CA . LEU A 1 343 ? 18.924 -27.143 -22.780 1.00 94.06 343 LEU A CA 1
ATOM 2747 C C . LEU A 1 343 ? 18.357 -27.927 -23.964 1.00 94.06 343 LEU A C 1
ATOM 2749 O O . LEU A 1 343 ? 19.024 -28.018 -24.994 1.00 94.06 343 LEU A O 1
ATOM 2753 N N . GLY A 1 344 ? 17.134 -28.443 -23.844 1.00 93.88 344 GLY A N 1
ATOM 2754 C CA . GLY A 1 344 ? 16.445 -29.152 -24.919 1.00 93.88 344 GLY A CA 1
ATOM 2755 C C . GLY A 1 344 ? 16.255 -28.279 -26.155 1.00 93.88 344 GLY A C 1
ATOM 2756 O O . GLY A 1 344 ? 16.644 -28.670 -27.258 1.00 93.88 344 GLY A O 1
ATOM 2757 N N . ALA A 1 345 ? 15.756 -27.054 -25.975 1.00 95.38 345 ALA A N 1
ATOM 2758 C CA . ALA A 1 345 ? 15.518 -26.128 -27.078 1.00 95.38 345 ALA A CA 1
ATOM 2759 C C . ALA A 1 345 ? 16.804 -25.797 -27.860 1.00 95.38 345 ALA A C 1
ATOM 2761 O O . ALA A 1 345 ? 16.782 -25.743 -29.087 1.00 95.38 345 ALA A O 1
ATOM 2762 N N . VAL A 1 346 ? 17.941 -25.613 -27.178 1.00 95.12 346 VAL A N 1
ATOM 2763 C CA . VAL A 1 346 ? 19.216 -25.275 -27.838 1.00 95.12 346 VAL A CA 1
ATOM 2764 C C . VAL A 1 346 ? 19.949 -26.505 -28.383 1.00 95.12 346 VAL A C 1
ATOM 2766 O O . VAL A 1 346 ? 20.548 -26.434 -29.457 1.00 95.12 346 VAL A O 1
ATOM 2769 N N . ARG A 1 347 ? 19.974 -27.615 -27.638 1.00 94.00 347 ARG A N 1
ATOM 2770 C CA . ARG A 1 347 ? 20.753 -28.813 -27.993 1.00 94.00 347 ARG A CA 1
ATOM 2771 C C . ARG A 1 347 ? 20.009 -29.710 -28.972 1.00 94.00 347 ARG A C 1
ATOM 2773 O O . ARG A 1 347 ? 20.589 -30.135 -29.968 1.00 94.00 347 ARG A O 1
ATOM 2780 N N . ASP A 1 348 ? 18.748 -29.987 -28.667 1.00 91.38 348 ASP A N 1
ATOM 2781 C CA . ASP A 1 348 ? 17.952 -31.026 -29.318 1.00 91.38 348 ASP A CA 1
ATOM 2782 C C . ASP A 1 348 ? 16.883 -30.423 -30.246 1.00 91.38 348 ASP A C 1
ATOM 2784 O O . ASP A 1 348 ? 16.282 -31.143 -31.042 1.00 91.38 348 ASP A O 1
ATOM 2788 N N . ASN A 1 349 ? 16.657 -29.103 -30.161 1.00 92.06 349 ASN A N 1
ATOM 2789 C CA . ASN A 1 349 ? 15.538 -28.403 -30.797 1.00 92.06 349 ASN A CA 1
ATOM 2790 C C . ASN A 1 349 ? 14.184 -29.073 -30.475 1.00 92.06 349 ASN A C 1
ATOM 2792 O O . ASN A 1 349 ? 13.282 -29.132 -31.311 1.00 92.06 349 ASN A O 1
ATOM 2796 N N . ALA A 1 350 ? 14.074 -29.612 -29.257 1.00 92.56 350 ALA A N 1
ATOM 2797 C CA . ALA A 1 350 ? 12.945 -30.378 -28.733 1.00 92.56 350 ALA A CA 1
ATOM 2798 C C . ALA A 1 350 ? 12.873 -30.205 -27.204 1.00 92.56 350 ALA A C 1
ATOM 2800 O O . ALA A 1 350 ? 13.899 -29.963 -26.569 1.00 92.56 350 ALA A O 1
ATOM 2801 N N . LEU A 1 351 ? 11.691 -30.376 -26.599 1.00 94.75 351 LEU A N 1
ATOM 2802 C CA . LEU A 1 351 ? 11.629 -30.621 -25.153 1.00 94.75 351 LEU A CA 1
ATOM 2803 C C . LEU A 1 351 ? 12.292 -31.971 -24.849 1.00 94.75 351 LEU A C 1
ATOM 2805 O O . LEU A 1 351 ? 12.164 -32.928 -25.619 1.00 94.75 351 LEU A O 1
ATOM 2809 N N . ILE A 1 352 ? 12.997 -32.064 -23.723 1.00 91.81 352 ILE A N 1
ATOM 2810 C CA . ILE A 1 352 ? 13.626 -33.316 -23.304 1.00 91.81 352 ILE A CA 1
ATOM 2811 C C . ILE A 1 352 ? 12.528 -34.223 -22.748 1.00 91.81 352 ILE A C 1
ATOM 2813 O O . ILE A 1 352 ? 12.068 -34.049 -21.629 1.00 91.81 352 ILE A O 1
ATOM 2817 N N . ALA A 1 353 ? 12.136 -35.246 -23.507 1.00 87.81 353 ALA A N 1
ATOM 2818 C CA . ALA A 1 353 ? 11.031 -36.151 -23.163 1.00 87.81 353 ALA A CA 1
ATOM 2819 C C . ALA A 1 353 ? 11.212 -36.967 -21.865 1.00 87.81 353 ALA A C 1
ATOM 2821 O O . ALA A 1 353 ? 10.369 -37.795 -21.550 1.00 87.81 353 ALA A O 1
ATOM 2822 N N . ARG A 1 354 ? 12.341 -36.834 -21.161 1.00 87.25 354 ARG A N 1
ATOM 2823 C CA . ARG A 1 354 ? 12.597 -37.467 -19.855 1.00 87.25 354 ARG A CA 1
ATOM 2824 C C . ARG A 1 354 ? 12.542 -36.482 -18.688 1.00 87.25 354 ARG A C 1
ATOM 2826 O O . ARG A 1 354 ? 12.584 -36.936 -17.542 1.00 87.25 354 ARG A O 1
ATOM 2833 N N . ASP A 1 355 ? 12.467 -35.186 -18.973 1.00 88.88 355 ASP A N 1
ATOM 2834 C CA . ASP A 1 355 ? 12.227 -34.163 -17.961 1.00 88.88 355 ASP A CA 1
ATOM 2835 C C . ASP A 1 355 ? 10.783 -34.279 -17.469 1.00 88.88 355 ASP A C 1
ATOM 2837 O O . ASP A 1 355 ? 9.971 -35.012 -18.042 1.00 88.88 355 ASP A O 1
ATOM 2841 N N . ARG A 1 356 ? 10.473 -33.613 -16.360 1.00 87.44 356 ARG A N 1
ATOM 2842 C CA . ARG A 1 356 ? 9.168 -33.732 -15.701 1.00 87.44 356 ARG A CA 1
ATOM 2843 C C . ARG A 1 356 ? 8.266 -32.524 -15.959 1.00 87.44 356 ARG A C 1
ATOM 2845 O O . ARG A 1 356 ? 7.048 -32.650 -15.826 1.00 87.44 356 ARG A O 1
ATOM 2852 N N . ASP A 1 357 ? 8.883 -31.412 -16.337 1.00 91.00 357 ASP A N 1
ATOM 2853 C CA . ASP A 1 357 ? 8.370 -30.049 -16.353 1.00 91.00 357 ASP A CA 1
ATOM 2854 C C . ASP A 1 357 ? 8.890 -29.230 -17.533 1.00 91.00 357 ASP A C 1
ATOM 2856 O O . ASP A 1 357 ? 9.837 -29.591 -18.233 1.00 91.00 357 ASP A O 1
ATOM 2860 N N . VAL A 1 358 ? 8.252 -28.073 -17.704 1.00 95.94 358 VAL A N 1
ATOM 2861 C CA . VAL A 1 358 ? 8.797 -26.943 -18.452 1.00 95.94 358 VAL A CA 1
ATOM 2862 C C . VAL A 1 358 ? 9.306 -25.883 -17.471 1.00 95.94 358 VAL A C 1
ATOM 2864 O O . VAL A 1 358 ? 8.583 -25.473 -16.567 1.00 95.94 358 VAL A O 1
ATOM 2867 N N . ASP A 1 359 ? 10.525 -25.398 -17.689 1.00 93.62 359 ASP A N 1
ATOM 2868 C CA . ASP A 1 359 ? 11.227 -24.450 -16.824 1.00 93.62 359 ASP A CA 1
ATOM 2869 C C . ASP A 1 359 ? 11.305 -23.061 -17.466 1.00 93.62 359 ASP A C 1
ATOM 2871 O O . ASP A 1 359 ? 11.880 -22.875 -18.549 1.00 93.62 359 ASP A O 1
ATOM 2875 N N . LEU A 1 360 ? 10.797 -22.055 -16.761 1.00 95.31 360 LEU A N 1
ATOM 2876 C CA . LEU A 1 360 ? 10.735 -20.671 -17.217 1.00 95.31 360 LEU A CA 1
ATOM 2877 C C . LEU A 1 360 ? 11.350 -19.740 -16.173 1.00 95.31 360 LEU A C 1
ATOM 2879 O O . LEU A 1 360 ? 11.154 -19.895 -14.973 1.00 95.31 360 LEU A O 1
ATOM 2883 N N . GLY A 1 361 ? 12.118 -18.755 -16.627 1.00 92.12 361 GLY A N 1
ATOM 2884 C CA . GLY A 1 361 ? 12.688 -17.716 -15.780 1.00 92.12 361 GLY A CA 1
ATOM 2885 C C . GLY A 1 361 ? 11.893 -16.421 -15.868 1.00 92.12 361 GLY A C 1
ATOM 2886 O O . GLY A 1 361 ? 11.486 -16.007 -16.956 1.00 92.12 361 GLY A O 1
ATOM 2887 N N . VAL A 1 362 ? 11.704 -15.780 -14.716 1.00 90.31 362 VAL A N 1
ATOM 2888 C CA . VAL A 1 362 ? 11.072 -14.466 -14.571 1.00 90.31 362 VAL A CA 1
ATOM 2889 C C . VAL A 1 362 ? 11.850 -13.641 -13.546 1.00 90.31 362 VAL A C 1
ATOM 2891 O O . VAL A 1 362 ? 12.382 -14.169 -12.567 1.00 90.31 362 VAL A O 1
ATOM 2894 N N . PHE A 1 363 ? 11.937 -12.324 -13.735 1.00 84.38 363 PHE A N 1
ATOM 2895 C CA . PHE A 1 363 ? 12.539 -11.458 -12.723 1.00 84.38 363 PHE A CA 1
ATOM 2896 C C . PHE A 1 363 ? 11.600 -11.257 -11.536 1.00 84.38 363 PHE A C 1
ATOM 2898 O O . PHE A 1 363 ? 10.417 -10.975 -11.702 1.00 84.38 363 PHE A O 1
ATOM 2905 N N . TRP A 1 364 ? 12.151 -11.280 -10.321 1.00 77.62 364 TRP A N 1
ATOM 2906 C CA . TRP A 1 364 ? 11.393 -10.959 -9.109 1.00 77.62 364 TRP A CA 1
ATOM 2907 C C . TRP A 1 364 ? 10.763 -9.555 -9.162 1.00 77.62 364 TRP A C 1
ATOM 2909 O O . TRP A 1 364 ? 9.680 -9.338 -8.628 1.00 77.62 364 TRP A O 1
ATOM 2919 N N . SER A 1 365 ? 11.413 -8.591 -9.827 1.00 71.62 365 SER A N 1
ATOM 2920 C CA . SER A 1 365 ? 10.855 -7.244 -10.033 1.00 71.62 365 SER A CA 1
ATOM 2921 C C . SER A 1 365 ? 9.526 -7.252 -10.792 1.00 71.62 365 SER A C 1
ATOM 2923 O O . SER A 1 365 ? 8.696 -6.369 -10.575 1.00 71.62 365 SER A O 1
ATOM 2925 N N . ASP A 1 366 ? 9.311 -8.270 -11.626 1.00 77.06 366 ASP A N 1
ATOM 2926 C CA . ASP A 1 366 ? 8.166 -8.395 -12.526 1.00 77.06 366 ASP A CA 1
ATOM 2927 C C . ASP A 1 366 ? 7.090 -9.327 -11.941 1.00 77.06 366 ASP A C 1
ATOM 2929 O O . ASP A 1 366 ? 6.125 -9.677 -12.615 1.00 77.06 366 ASP A O 1
ATOM 2933 N N . PHE A 1 367 ? 7.204 -9.696 -10.660 1.00 74.06 367 PHE A N 1
ATOM 2934 C CA . PHE A 1 367 ? 6.274 -10.601 -9.973 1.00 74.06 367 PHE A CA 1
ATOM 2935 C C . PHE A 1 367 ? 4.800 -10.168 -10.074 1.00 74.06 367 PHE A C 1
ATOM 2937 O O . PHE A 1 367 ? 3.902 -11.002 -10.155 1.00 74.06 367 PHE A O 1
ATOM 2944 N N . ASN A 1 368 ? 4.534 -8.858 -10.102 1.00 67.00 368 ASN A N 1
ATOM 2945 C CA . ASN A 1 368 ? 3.166 -8.353 -10.252 1.00 67.00 368 ASN A CA 1
ATOM 2946 C C . ASN A 1 368 ? 2.589 -8.670 -11.642 1.00 67.00 368 ASN A C 1
ATOM 2948 O O . ASN A 1 368 ? 1.455 -9.115 -11.727 1.00 67.00 368 ASN A O 1
ATOM 2952 N N . LEU A 1 369 ? 3.389 -8.531 -12.707 1.00 73.88 369 LEU A N 1
ATOM 2953 C CA . LEU A 1 369 ? 2.981 -8.927 -14.060 1.00 73.88 369 LEU A CA 1
ATOM 2954 C C . LEU A 1 369 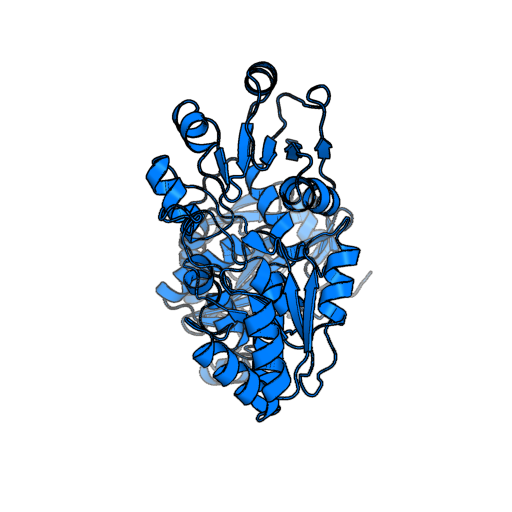? 2.774 -10.442 -14.150 1.00 73.88 369 LEU A C 1
ATOM 2956 O O . LEU A 1 369 ? 1.838 -10.906 -14.791 1.00 73.88 369 LEU A O 1
ATOM 2960 N N . LEU A 1 370 ? 3.624 -11.221 -13.471 1.00 82.94 370 LEU A N 1
ATOM 2961 C CA . LEU A 1 370 ? 3.431 -12.665 -13.362 1.00 82.94 370 LEU A CA 1
ATOM 2962 C C . LEU A 1 370 ? 2.107 -13.005 -12.666 1.00 82.94 370 LEU A C 1
ATOM 2964 O O . LEU A 1 370 ? 1.427 -13.931 -13.085 1.00 82.94 370 LEU A O 1
ATOM 2968 N N . SER A 1 371 ? 1.701 -12.239 -11.655 1.00 71.50 371 SER A N 1
ATOM 2969 C CA . SER A 1 371 ? 0.416 -12.449 -10.977 1.00 71.50 371 SER A CA 1
ATOM 2970 C C . SER A 1 371 ? -0.777 -12.255 -11.920 1.00 71.50 371 SER A C 1
ATOM 2972 O O . SER A 1 371 ? -1.676 -13.094 -11.932 1.00 71.50 371 SER A O 1
ATOM 2974 N N . ASP A 1 372 ? -0.758 -11.211 -12.753 1.00 73.56 372 ASP A N 1
ATOM 2975 C CA . ASP A 1 372 ? -1.803 -10.966 -13.757 1.00 73.56 372 ASP A CA 1
ATOM 2976 C C . ASP A 1 372 ? -1.833 -12.078 -14.822 1.00 73.56 372 ASP A C 1
ATOM 2978 O O . ASP A 1 372 ? -2.896 -12.593 -15.174 1.00 73.56 372 ASP A O 1
ATOM 2982 N N . VAL A 1 373 ? -0.654 -12.530 -15.261 1.00 86.88 373 VAL A N 1
ATOM 2983 C CA . VAL A 1 373 ? -0.507 -13.688 -16.154 1.00 86.88 373 VAL A CA 1
ATOM 2984 C C . VAL A 1 373 ? -1.138 -14.942 -15.542 1.00 86.88 373 VAL A C 1
ATOM 2986 O O . VAL A 1 373 ? -1.893 -15.631 -16.221 1.00 86.88 373 VAL A O 1
ATOM 2989 N N . LEU A 1 374 ? -0.884 -15.243 -14.264 1.00 86.50 374 LEU A N 1
ATOM 2990 C CA . LEU A 1 374 ? -1.425 -16.436 -13.599 1.00 86.50 374 LEU A CA 1
ATOM 2991 C C . LEU A 1 374 ? -2.963 -16.438 -13.550 1.00 86.50 374 LEU A C 1
ATOM 2993 O O . LEU A 1 374 ? -3.577 -17.502 -13.654 1.00 86.50 374 LEU A O 1
ATOM 2997 N N . ILE A 1 375 ? -3.592 -15.266 -13.429 1.00 78.56 375 ILE A N 1
ATOM 2998 C CA . ILE A 1 375 ? -5.056 -15.126 -13.465 1.00 78.56 375 ILE A CA 1
ATOM 2999 C C . ILE A 1 375 ? -5.597 -15.488 -14.853 1.00 78.56 375 ILE A C 1
ATOM 3001 O O . ILE A 1 375 ? -6.534 -16.282 -14.963 1.00 78.56 375 ILE A O 1
ATOM 3005 N N . ASP A 1 376 ? -4.988 -14.962 -15.914 1.00 82.12 376 ASP A N 1
ATOM 3006 C CA . ASP A 1 376 ? -5.407 -15.260 -17.286 1.00 82.12 376 ASP A CA 1
ATOM 3007 C C . ASP A 1 376 ? -5.137 -16.719 -17.668 1.00 82.12 376 ASP A C 1
ATOM 3009 O O . ASP A 1 376 ? -5.959 -17.353 -18.335 1.00 82.12 376 ASP A O 1
ATOM 3013 N N . LEU A 1 377 ? -4.032 -17.289 -17.179 1.00 91.00 377 LEU A N 1
ATOM 3014 C CA . LEU A 1 377 ? -3.720 -18.709 -17.340 1.00 91.00 377 LEU A CA 1
ATOM 3015 C C . LEU A 1 377 ? -4.774 -19.594 -16.672 1.00 91.00 377 LEU A C 1
ATOM 3017 O O . LEU A 1 377 ? -5.217 -20.584 -17.262 1.00 91.00 377 LEU A O 1
ATOM 3021 N N . LYS A 1 378 ? -5.268 -19.197 -15.494 1.00 85.31 378 LYS A N 1
ATOM 3022 C CA . LYS A 1 378 ? -6.411 -19.862 -14.861 1.00 85.31 378 LYS A CA 1
ATOM 3023 C C . LYS A 1 378 ? -7.672 -19.796 -15.718 1.00 85.31 378 LYS A C 1
ATOM 3025 O O . LYS A 1 378 ? -8.402 -20.781 -15.814 1.00 85.31 378 LYS A O 1
ATOM 3030 N N . GLY A 1 379 ? -7.898 -18.675 -16.401 1.00 80.06 379 GLY A N 1
ATOM 3031 C CA . GLY A 1 379 ? -8.991 -18.512 -17.363 1.00 80.06 379 GLY A CA 1
ATOM 3032 C C . GLY A 1 379 ? -8.955 -19.498 -18.540 1.00 80.06 379 GLY A C 1
ATOM 3033 O O . GLY A 1 379 ? -10.008 -19.799 -19.103 1.00 80.06 379 GLY A O 1
ATOM 3034 N N . ILE A 1 380 ? -7.781 -20.043 -18.880 1.00 93.19 380 ILE A N 1
ATOM 3035 C CA . ILE A 1 380 ? -7.592 -21.026 -19.964 1.00 93.19 380 ILE A CA 1
ATOM 3036 C C . ILE A 1 380 ? -7.240 -22.438 -19.458 1.00 93.19 380 ILE A C 1
ATOM 3038 O O . ILE A 1 380 ? -6.726 -23.267 -20.214 1.00 93.19 380 ILE A O 1
ATOM 3042 N N . GLY A 1 381 ? -7.548 -22.725 -18.188 1.00 89.56 381 GLY A N 1
ATOM 3043 C CA . GLY A 1 381 ? -7.520 -24.075 -17.623 1.00 89.56 381 GLY A CA 1
ATOM 3044 C C . GLY A 1 381 ? -6.235 -24.478 -16.901 1.00 89.56 381 GLY A C 1
ATOM 3045 O O . GLY A 1 381 ? -6.066 -25.666 -16.643 1.00 89.56 381 GLY A O 1
ATOM 3046 N N . PHE A 1 382 ? -5.334 -23.543 -16.583 1.00 93.00 382 PHE A N 1
ATOM 3047 C CA . PHE A 1 382 ? -4.207 -23.830 -15.691 1.00 93.00 382 PHE A CA 1
ATOM 3048 C C . PHE A 1 382 ? -4.602 -23.699 -14.218 1.00 93.00 382 PHE A C 1
ATOM 3050 O O . PHE A 1 382 ? -5.170 -22.696 -13.792 1.00 93.00 382 PHE A O 1
ATOM 3057 N N . ASP A 1 383 ? -4.214 -24.678 -13.414 1.00 87.19 383 ASP A N 1
ATOM 3058 C CA . ASP A 1 383 ? -4.307 -24.619 -11.963 1.00 87.19 383 ASP A CA 1
ATOM 3059 C C . ASP A 1 383 ? -2.973 -24.181 -11.363 1.00 87.19 383 ASP A C 1
ATOM 3061 O O . ASP A 1 383 ? -1.908 -24.635 -11.779 1.00 87.19 383 ASP A O 1
ATOM 3065 N N . LEU A 1 384 ? -3.022 -23.314 -10.352 1.00 85.25 384 LEU A N 1
ATOM 3066 C CA . LEU A 1 384 ? -1.851 -22.978 -9.551 1.00 85.25 384 LEU A CA 1
ATOM 3067 C C . LEU A 1 384 ? -1.649 -24.056 -8.487 1.00 85.25 384 LEU A C 1
ATOM 3069 O O . LEU A 1 384 ? -2.517 -24.256 -7.640 1.00 85.25 384 LEU A O 1
ATOM 3073 N N . ILE A 1 385 ? -0.508 -24.740 -8.533 1.00 81.69 385 ILE A N 1
ATOM 3074 C CA . ILE A 1 385 ? -0.280 -25.958 -7.750 1.00 81.69 385 ILE A CA 1
ATOM 3075 C C . ILE A 1 385 ? 0.915 -25.885 -6.794 1.00 81.69 385 ILE A C 1
ATOM 3077 O O . ILE A 1 385 ? 1.052 -26.777 -5.959 1.00 81.69 385 ILE A O 1
ATOM 3081 N N . ARG A 1 386 ? 1.762 -24.849 -6.901 1.00 77.31 386 ARG A N 1
ATOM 3082 C CA . ARG A 1 386 ? 2.840 -24.527 -5.949 1.00 77.31 386 ARG A CA 1
ATOM 3083 C C . ARG A 1 386 ? 3.129 -23.029 -5.941 1.00 77.31 386 ARG A C 1
ATOM 3085 O O . ARG A 1 386 ? 3.246 -22.416 -6.998 1.00 77.31 386 ARG A O 1
ATOM 3092 N N . THR A 1 387 ? 3.287 -22.455 -4.753 1.00 66.50 387 THR A N 1
ATOM 3093 C CA . THR A 1 387 ? 3.540 -21.019 -4.531 1.00 66.50 387 THR A CA 1
ATOM 3094 C C . THR A 1 387 ? 4.697 -20.797 -3.563 1.00 66.50 387 THR A C 1
ATOM 3096 O O . THR A 1 387 ? 4.634 -19.906 -2.725 1.00 66.50 387 THR A O 1
ATOM 3099 N N . GLY A 1 388 ? 5.744 -21.625 -3.630 1.00 58.22 388 GLY A N 1
ATOM 3100 C CA . GLY A 1 388 ? 6.900 -21.540 -2.735 1.00 58.22 388 GLY A CA 1
ATOM 3101 C C . GLY A 1 388 ? 7.655 -20.220 -2.910 1.00 58.22 388 GLY A C 1
ATOM 3102 O O . GLY A 1 388 ? 8.678 -20.171 -3.583 1.00 58.22 388 GLY A O 1
ATOM 3103 N N . ILE A 1 389 ? 7.150 -19.140 -2.307 1.00 50.06 389 ILE A N 1
ATOM 3104 C CA . ILE A 1 389 ? 7.742 -17.798 -2.339 1.00 50.06 389 ILE A CA 1
ATOM 3105 C C . ILE A 1 389 ? 9.121 -17.818 -1.661 1.00 50.06 389 ILE A C 1
ATOM 3107 O O . ILE A 1 389 ? 10.037 -17.131 -2.123 1.00 50.06 389 ILE A O 1
ATOM 3111 N N . ASP A 1 390 ? 9.281 -18.658 -0.633 1.00 45.84 390 ASP A N 1
ATOM 3112 C CA . ASP A 1 390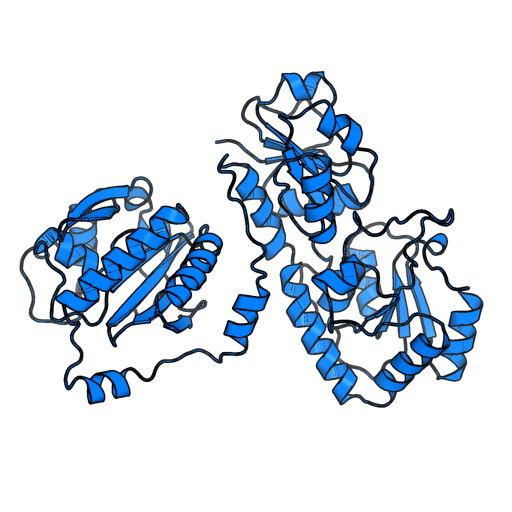 ? 10.557 -18.930 0.040 1.00 45.84 390 ASP A CA 1
ATOM 3113 C C . ASP A 1 390 ? 11.499 -19.813 -0.806 1.00 45.84 390 ASP A C 1
ATOM 3115 O O . ASP A 1 390 ? 12.717 -19.672 -0.719 1.00 45.84 390 ASP A O 1
ATOM 3119 N N . ASP A 1 391 ? 10.942 -20.659 -1.681 1.00 53.62 391 ASP A N 1
ATOM 3120 C CA . ASP A 1 391 ? 11.662 -21.561 -2.598 1.00 53.62 391 ASP A CA 1
ATOM 3121 C C . ASP A 1 391 ? 11.871 -20.951 -3.996 1.00 53.62 391 ASP A C 1
ATOM 3123 O O . ASP A 1 391 ? 12.199 -21.666 -4.944 1.00 53.62 391 ASP A O 1
ATOM 3127 N N . GLY A 1 392 ? 11.603 -19.649 -4.158 1.00 69.00 392 GLY A N 1
ATOM 3128 C CA . GLY A 1 392 ? 11.840 -18.909 -5.397 1.00 69.00 392 GLY A CA 1
ATOM 3129 C C . GLY A 1 392 ? 11.113 -19.440 -6.639 1.00 69.00 392 GLY A C 1
ATOM 3130 O O . GLY A 1 392 ? 11.543 -19.112 -7.745 1.00 69.00 392 GLY A O 1
ATOM 3131 N N . CYS A 1 393 ? 10.047 -20.237 -6.497 1.00 79.62 393 CYS A N 1
ATOM 3132 C CA . CYS A 1 393 ? 9.391 -20.912 -7.620 1.00 79.62 393 CYS A CA 1
ATOM 3133 C C . CYS A 1 393 ? 7.859 -20.955 -7.489 1.00 79.62 393 CYS A C 1
ATOM 3135 O O . CYS A 1 393 ? 7.308 -21.254 -6.425 1.00 79.62 393 CYS A O 1
ATOM 3137 N N . ILE A 1 394 ? 7.170 -20.696 -8.603 1.00 85.69 394 ILE A N 1
ATOM 3138 C CA . ILE A 1 394 ? 5.717 -20.834 -8.755 1.00 85.69 394 ILE A CA 1
ATOM 3139 C C . ILE A 1 394 ? 5.438 -21.913 -9.798 1.00 85.69 394 ILE A C 1
ATOM 3141 O O . ILE A 1 394 ? 5.999 -21.853 -10.885 1.00 85.69 394 ILE A O 1
ATOM 3145 N N . THR A 1 395 ? 4.537 -22.852 -9.513 1.00 87.88 395 THR A N 1
ATOM 3146 C CA . THR A 1 395 ? 4.188 -23.929 -10.451 1.00 87.88 395 THR A CA 1
ATOM 3147 C C . THR A 1 395 ? 2.719 -23.891 -10.819 1.00 87.88 395 THR A C 1
ATOM 3149 O O . THR A 1 395 ? 1.856 -23.910 -9.937 1.00 87.88 395 THR A O 1
ATOM 3152 N N . ILE A 1 396 ? 2.440 -23.931 -12.119 1.00 92.19 396 ILE A N 1
ATOM 3153 C CA . ILE A 1 396 ? 1.096 -24.148 -12.662 1.00 92.19 396 ILE A CA 1
ATOM 3154 C C . ILE A 1 396 ? 1.004 -25.501 -13.359 1.00 92.19 396 ILE A C 1
ATOM 3156 O O . ILE A 1 396 ? 2.018 -26.053 -13.778 1.00 92.19 396 ILE A O 1
ATOM 3160 N N . MET A 1 397 ? -0.205 -26.031 -13.512 1.00 91.38 397 MET A N 1
ATOM 3161 C CA . MET A 1 397 ? -0.449 -27.307 -14.177 1.00 91.38 397 MET A CA 1
ATOM 3162 C C . MET A 1 397 ? -1.706 -27.256 -15.042 1.00 91.38 397 MET A C 1
ATOM 3164 O O . MET A 1 397 ? -2.722 -26.708 -14.629 1.00 91.38 397 MET A O 1
ATOM 3168 N N . ARG A 1 398 ? -1.654 -27.871 -16.223 1.00 93.75 398 ARG A N 1
ATOM 3169 C CA . ARG A 1 398 ? -2.820 -28.141 -17.075 1.00 93.75 398 ARG A CA 1
ATOM 3170 C C . ARG A 1 398 ? -2.627 -29.489 -17.753 1.00 93.75 398 ARG A C 1
ATOM 3172 O O . ARG A 1 398 ? -1.534 -29.782 -18.226 1.00 93.75 398 ARG A O 1
ATOM 3179 N N . ASN A 1 399 ? -3.675 -30.311 -17.785 1.00 92.00 399 ASN A N 1
ATOM 3180 C CA . ASN A 1 399 ? -3.650 -31.643 -18.405 1.00 92.00 399 ASN A CA 1
ATOM 3181 C C . ASN A 1 399 ? -2.524 -32.554 -17.875 1.00 92.00 399 ASN A C 1
ATOM 3183 O O . ASN A 1 399 ? -1.868 -33.258 -18.633 1.00 92.00 399 ASN A O 1
ATOM 3187 N N . ASP A 1 400 ? -2.294 -32.529 -16.557 1.00 89.38 400 ASP A N 1
ATOM 3188 C CA . ASP A 1 400 ? -1.196 -33.237 -15.887 1.00 89.38 400 ASP A CA 1
ATOM 3189 C C . ASP A 1 400 ? 0.220 -32.838 -16.375 1.00 89.38 400 ASP A C 1
ATOM 3191 O O . ASP A 1 400 ? 1.191 -33.486 -15.999 1.00 89.38 400 ASP A O 1
ATOM 3195 N N . GLU A 1 401 ? 0.401 -31.747 -17.124 1.00 91.56 401 GLU A N 1
ATOM 3196 C CA . GLU A 1 401 ? 1.717 -31.156 -17.405 1.00 91.56 401 GLU A CA 1
ATOM 3197 C C . GLU A 1 401 ? 1.929 -29.894 -16.583 1.00 91.56 401 GLU A C 1
ATOM 3199 O O . GLU A 1 401 ? 1.039 -29.042 -16.517 1.00 91.56 401 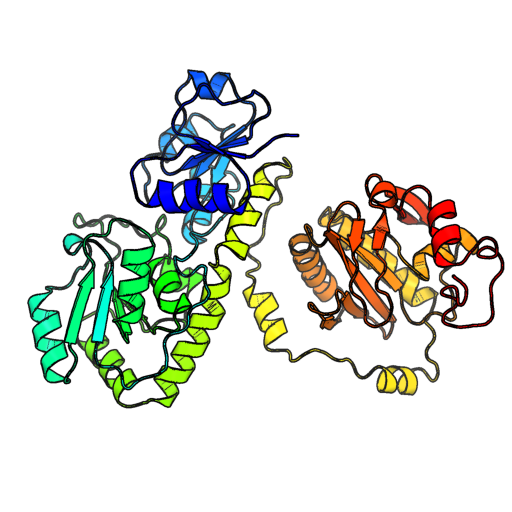GLU A O 1
ATOM 3204 N N . TYR A 1 402 ? 3.094 -29.775 -15.941 1.00 91.06 402 TYR A N 1
ATOM 3205 C CA . TYR A 1 402 ? 3.388 -28.653 -15.056 1.00 91.06 402 TYR A CA 1
ATOM 3206 C C . TYR A 1 402 ? 4.550 -27.794 -15.548 1.00 91.06 402 TYR A C 1
ATOM 3208 O O . TYR A 1 402 ? 5.456 -28.259 -16.239 1.00 91.06 402 TYR A O 1
ATOM 3216 N N . ILE A 1 403 ? 4.456 -26.509 -15.220 1.00 94.88 403 ILE A N 1
ATOM 3217 C CA . ILE A 1 403 ? 5.360 -25.453 -15.659 1.00 94.88 403 ILE A CA 1
ATOM 3218 C C . ILE A 1 403 ? 5.836 -24.696 -14.427 1.00 94.88 403 ILE A C 1
ATOM 3220 O O . ILE A 1 403 ? 5.013 -24.193 -13.656 1.00 94.88 403 ILE A O 1
ATOM 3224 N N . ASP A 1 404 ? 7.151 -24.599 -14.278 1.00 91.69 404 ASP A N 1
ATOM 3225 C CA . ASP A 1 404 ? 7.825 -23.895 -13.198 1.00 91.69 404 ASP A CA 1
ATOM 3226 C C . ASP A 1 404 ? 8.267 -22.496 -13.649 1.00 91.69 404 ASP A C 1
ATOM 3228 O O . ASP A 1 404 ? 9.029 -22.332 -14.600 1.00 91.69 404 ASP A O 1
ATOM 3232 N N . PHE A 1 405 ? 7.821 -21.472 -12.923 1.00 91.69 405 PHE A N 1
ATOM 3233 C CA . PHE A 1 405 ? 8.312 -20.101 -13.015 1.00 91.69 405 PHE A CA 1
ATOM 3234 C C . PHE A 1 405 ? 9.311 -19.839 -11.890 1.00 91.69 405 PHE A C 1
ATOM 3236 O O . PHE A 1 405 ? 8.940 -19.628 -10.732 1.00 91.69 405 PHE A O 1
ATOM 3243 N N . PHE A 1 406 ? 10.589 -19.810 -12.243 1.00 87.44 406 PHE A N 1
ATOM 3244 C CA . PHE A 1 406 ? 11.688 -19.482 -11.347 1.00 87.44 406 PHE A CA 1
ATOM 3245 C C . PHE A 1 406 ? 11.868 -17.970 -11.232 1.00 87.44 406 PHE A C 1
ATOM 3247 O O . PHE A 1 406 ? 11.988 -17.261 -12.234 1.00 87.44 406 PHE A O 1
ATOM 3254 N N . LEU A 1 407 ? 11.927 -17.479 -9.996 1.00 82.56 407 LEU A N 1
ATOM 3255 C CA . LEU A 1 407 ? 11.986 -16.061 -9.670 1.00 82.56 407 LEU A CA 1
ATOM 3256 C C . LEU A 1 407 ? 13.427 -15.615 -9.390 1.00 82.56 407 LEU A C 1
ATOM 3258 O O . LEU A 1 407 ? 14.025 -15.934 -8.361 1.00 82.56 407 LEU A O 1
ATOM 3262 N N . PHE A 1 408 ? 13.976 -14.804 -10.291 1.00 81.31 408 PHE A N 1
ATOM 3263 C CA . PHE A 1 408 ? 15.356 -14.328 -10.232 1.00 81.31 408 PHE A CA 1
ATOM 3264 C C . PHE A 1 408 ? 15.451 -12.998 -9.477 1.00 81.31 408 PHE A C 1
ATOM 3266 O O . PHE A 1 408 ? 14.910 -11.977 -9.910 1.00 81.31 408 PHE A O 1
ATOM 3273 N N . ARG A 1 409 ? 16.191 -12.977 -8.361 1.00 78.25 409 ARG A N 1
ATOM 3274 C CA . ARG A 1 409 ? 16.468 -11.772 -7.556 1.00 78.25 409 ARG A CA 1
ATOM 3275 C C . ARG A 1 409 ? 17.860 -11.228 -7.857 1.00 78.25 409 ARG A C 1
ATOM 3277 O O . ARG A 1 409 ? 18.813 -11.994 -7.920 1.00 78.25 409 ARG A O 1
ATOM 3284 N N . SER A 1 410 ? 18.011 -9.913 -8.004 1.00 72.62 410 SER A N 1
ATOM 3285 C CA . SER A 1 410 ? 19.344 -9.303 -8.125 1.00 72.62 410 SER A CA 1
ATOM 3286 C C . SER A 1 410 ? 19.996 -9.179 -6.746 1.00 72.62 410 SER A C 1
ATOM 3288 O O . SER A 1 410 ? 19.412 -8.603 -5.828 1.00 72.62 410 SER A O 1
ATOM 3290 N N . GLN A 1 411 ? 21.208 -9.713 -6.589 1.00 64.62 411 GLN A N 1
ATOM 3291 C CA . GLN A 1 411 ? 21.996 -9.610 -5.365 1.00 64.62 411 GLN A CA 1
ATOM 3292 C C . GLN A 1 411 ? 23.492 -9.523 -5.695 1.00 64.62 411 GLN A C 1
ATOM 3294 O O . GLN A 1 411 ? 24.085 -10.454 -6.237 1.00 64.62 411 GLN A O 1
ATOM 3299 N N . GLY A 1 412 ? 24.130 -8.403 -5.339 1.00 62.84 412 GLY A N 1
ATOM 3300 C CA . GLY A 1 412 ? 25.593 -8.266 -5.392 1.00 62.84 412 GLY A CA 1
ATOM 3301 C C . GLY A 1 412 ? 26.213 -8.453 -6.782 1.00 62.84 412 GLY A C 1
ATOM 3302 O O . GLY A 1 412 ? 27.294 -9.024 -6.890 1.00 62.84 412 GLY A O 1
ATOM 3303 N N . GLY A 1 413 ? 25.533 -8.011 -7.844 1.00 66.75 413 GLY A N 1
ATOM 3304 C CA . GLY A 1 413 ? 26.017 -8.156 -9.222 1.00 66.75 413 GLY A CA 1
ATOM 3305 C C . GLY A 1 413 ? 25.713 -9.513 -9.872 1.00 66.75 413 GLY A C 1
ATOM 3306 O O . GLY A 1 413 ? 26.190 -9.782 -10.973 1.00 66.75 413 GLY A O 1
ATOM 3307 N N . LYS A 1 414 ? 24.920 -10.359 -9.208 1.00 72.25 414 LYS A N 1
ATOM 3308 C CA . LYS A 1 414 ? 24.456 -11.662 -9.697 1.00 72.25 414 LYS A CA 1
ATOM 3309 C C . LYS A 1 414 ? 22.937 -11.741 -9.626 1.00 72.25 414 LYS A C 1
ATOM 3311 O O . LYS A 1 414 ? 22.330 -11.044 -8.814 1.00 72.25 414 LYS A O 1
ATOM 3316 N N . TYR A 1 415 ? 22.336 -12.605 -10.436 1.00 75.81 415 TYR A N 1
ATOM 3317 C CA . TYR A 1 415 ? 20.986 -13.069 -10.153 1.00 75.81 415 TYR A CA 1
ATOM 3318 C C . TYR A 1 415 ? 21.045 -14.341 -9.311 1.00 75.81 415 TYR A C 1
ATOM 3320 O O . TYR A 1 415 ? 21.865 -15.230 -9.551 1.00 75.81 415 TYR A O 1
ATOM 3328 N N . VAL A 1 416 ? 20.179 -14.394 -8.307 1.00 68.12 416 VAL A N 1
ATOM 3329 C CA . VAL A 1 416 ? 19.993 -15.527 -7.410 1.00 68.12 416 VAL A CA 1
ATOM 3330 C C . VAL A 1 416 ? 18.595 -16.070 -7.647 1.00 68.12 416 VAL A C 1
ATOM 3332 O O . VAL A 1 416 ? 17.611 -15.346 -7.492 1.00 68.12 416 VAL A O 1
ATOM 3335 N N . CYS A 1 417 ? 18.534 -17.341 -8.021 1.00 68.94 417 CYS A N 1
ATOM 3336 C CA . CYS A 1 417 ? 17.336 -18.157 -7.924 1.00 68.94 417 CYS A CA 1
ATOM 3337 C C . CYS A 1 417 ? 17.548 -19.065 -6.710 1.00 68.94 417 CYS A C 1
ATOM 3339 O O . CYS A 1 417 ? 18.511 -19.828 -6.688 1.00 68.94 417 CYS A O 1
ATOM 3341 N N . GLN A 1 418 ? 16.728 -18.914 -5.671 1.00 58.34 418 GLN A N 1
ATOM 3342 C CA . GLN A 1 418 ? 16.788 -19.793 -4.504 1.00 58.34 418 GLN A CA 1
ATOM 3343 C C . GLN A 1 418 ? 15.959 -21.020 -4.838 1.00 58.34 418 GLN A C 1
ATOM 3345 O O . GLN A 1 418 ? 14.761 -20.880 -4.987 1.00 58.34 418 GLN A O 1
ATOM 3350 N N . GLN A 1 419 ? 16.582 -22.183 -4.995 1.00 54.69 419 GLN A N 1
ATOM 3351 C CA . GLN A 1 419 ? 15.884 -23.464 -5.067 1.00 54.69 419 GLN A CA 1
ATOM 3352 C C . GLN A 1 419 ? 16.576 -24.418 -4.088 1.00 54.69 419 GLN A C 1
ATOM 3354 O O . GLN A 1 419 ? 17.813 -24.443 -4.046 1.00 54.69 419 GLN A O 1
ATOM 3359 N N . PRO A 1 420 ? 15.838 -25.230 -3.313 1.00 41.75 420 PRO A N 1
ATOM 3360 C CA . PRO A 1 420 ? 16.445 -26.269 -2.491 1.00 41.75 420 PRO A CA 1
ATOM 3361 C C . PRO A 1 420 ? 17.348 -27.182 -3.341 1.00 41.75 420 PRO A C 1
ATOM 3363 O O . PRO A 1 420 ? 16.871 -27.904 -4.212 1.00 41.75 420 PRO A O 1
ATOM 3366 N N . GLY A 1 421 ? 18.664 -27.136 -3.104 1.00 46.59 421 GLY A N 1
ATOM 3367 C CA . GLY A 1 421 ? 19.660 -27.939 -3.830 1.00 46.59 421 GLY A CA 1
ATOM 3368 C C . GLY A 1 421 ? 20.331 -27.258 -5.031 1.00 46.59 421 GLY A C 1
ATOM 3369 O O . GLY A 1 421 ? 21.268 -27.831 -5.584 1.00 46.59 421 GLY A O 1
ATOM 3370 N N . LEU A 1 422 ? 19.928 -26.036 -5.399 1.00 51.38 422 LEU A N 1
ATOM 3371 C CA . LEU A 1 422 ? 20.560 -25.251 -6.460 1.00 51.38 422 LEU A CA 1
ATOM 3372 C C . LEU A 1 422 ? 20.652 -23.769 -6.054 1.00 51.38 422 LEU A C 1
ATOM 3374 O O . LEU A 1 422 ? 19.841 -22.941 -6.457 1.00 51.38 422 LEU A O 1
ATOM 3378 N N . ASP A 1 423 ? 21.691 -23.410 -5.294 1.00 54.53 423 ASP A N 1
ATOM 3379 C CA . ASP A 1 423 ? 22.065 -22.006 -5.054 1.00 54.53 423 ASP A CA 1
ATOM 3380 C C . ASP A 1 423 ? 22.798 -21.438 -6.286 1.00 54.53 423 ASP A C 1
ATOM 3382 O O . ASP A 1 423 ? 23.990 -21.102 -6.254 1.00 54.53 423 ASP A O 1
ATOM 3386 N N . ALA A 1 424 ? 22.100 -21.360 -7.422 1.00 59.72 424 ALA A N 1
ATOM 3387 C CA . ALA A 1 424 ? 22.672 -20.847 -8.659 1.00 59.72 424 ALA A CA 1
ATOM 3388 C C . ALA A 1 424 ? 22.847 -19.321 -8.577 1.00 59.72 424 ALA A C 1
ATOM 3390 O O . ALA A 1 424 ? 21.925 -18.538 -8.806 1.00 59.72 424 ALA A O 1
ATOM 3391 N N . LYS A 1 425 ? 24.075 -18.887 -8.275 1.00 64.56 425 LYS A N 1
ATOM 3392 C CA . LYS A 1 425 ? 24.513 -17.492 -8.418 1.00 64.56 425 LYS A CA 1
ATOM 3393 C C . LYS A 1 425 ? 25.010 -17.258 -9.839 1.00 64.56 425 LYS A C 1
ATOM 3395 O O . LYS A 1 425 ? 26.199 -17.441 -10.115 1.00 64.56 425 LYS A O 1
ATOM 3400 N N . ILE A 1 426 ? 24.110 -16.851 -10.723 1.00 72.19 426 ILE A N 1
ATOM 3401 C CA . ILE A 1 426 ? 24.410 -16.680 -12.145 1.00 72.19 426 ILE A CA 1
ATOM 3402 C C . ILE A 1 426 ? 24.783 -15.222 -12.406 1.00 72.19 426 ILE A C 1
ATOM 3404 O O . ILE A 1 426 ? 24.146 -14.297 -11.895 1.00 72.19 426 ILE A O 1
ATOM 3408 N N . ASP A 1 427 ? 25.837 -15.001 -13.187 1.00 69.12 427 ASP A N 1
ATOM 3409 C CA . ASP A 1 427 ? 26.257 -13.646 -13.528 1.00 69.12 427 ASP A CA 1
ATOM 3410 C C . ASP A 1 427 ? 25.170 -12.931 -14.339 1.00 69.12 427 ASP A C 1
ATOM 3412 O O . ASP A 1 427 ? 24.636 -13.465 -15.315 1.00 69.12 427 ASP A O 1
ATOM 3416 N N . MET A 1 428 ? 24.864 -11.685 -13.953 1.00 71.81 428 MET A N 1
ATOM 3417 C CA . MET A 1 428 ? 23.789 -10.902 -14.581 1.00 71.81 428 MET A CA 1
ATOM 3418 C C . MET A 1 428 ? 24.012 -10.676 -16.076 1.00 71.81 428 MET A C 1
ATOM 3420 O O . MET A 1 428 ? 23.058 -10.405 -16.796 1.00 71.81 428 MET A O 1
ATOM 3424 N N . ILE A 1 429 ? 25.252 -10.812 -16.561 1.00 71.31 429 ILE A N 1
ATOM 3425 C CA . ILE A 1 429 ? 25.607 -10.595 -17.965 1.00 71.31 429 ILE A CA 1
ATOM 3426 C C . ILE A 1 429 ? 24.748 -11.420 -18.930 1.00 71.31 429 ILE A C 1
ATOM 3428 O O . ILE A 1 429 ? 24.378 -10.902 -19.980 1.00 71.31 429 ILE A O 1
ATOM 3432 N N . HIS A 1 430 ? 24.357 -12.637 -18.541 1.00 78.81 430 HIS A N 1
ATOM 3433 C CA . HIS A 1 430 ? 23.504 -13.512 -19.349 1.00 78.81 430 HIS A CA 1
ATOM 3434 C C . HIS A 1 430 ? 22.060 -13.007 -19.470 1.00 78.81 430 HIS A C 1
ATOM 3436 O O . HIS A 1 430 ? 21.374 -13.325 -20.436 1.00 78.81 430 HIS A O 1
ATOM 3442 N N . PHE A 1 431 ? 21.604 -12.190 -18.520 1.00 81.62 431 PHE A N 1
ATOM 3443 C CA . PHE A 1 431 ? 20.224 -11.706 -18.436 1.00 81.62 431 PHE A CA 1
ATOM 3444 C C . PHE A 1 431 ? 20.094 -10.198 -18.693 1.00 81.62 431 PHE A C 1
ATOM 3446 O O . PHE A 1 431 ? 18.987 -9.709 -18.894 1.00 81.62 431 PHE A O 1
ATOM 3453 N N . ASN A 1 432 ? 21.214 -9.463 -18.753 1.00 71.94 432 ASN A N 1
ATOM 3454 C CA . ASN A 1 432 ? 21.254 -8.051 -19.154 1.00 71.94 432 ASN A CA 1
ATOM 3455 C C . ASN A 1 432 ? 20.674 -7.843 -20.559 1.00 71.94 432 ASN A C 1
ATOM 3457 O O . ASN A 1 432 ? 20.062 -6.814 -20.830 1.00 71.94 432 ASN A O 1
ATOM 3461 N N . ASN A 1 433 ? 20.871 -8.827 -21.439 1.00 79.44 433 ASN A N 1
ATOM 3462 C CA . ASN A 1 433 ? 20.241 -8.903 -22.748 1.00 79.44 433 ASN A CA 1
ATOM 3463 C C . ASN A 1 433 ? 19.712 -10.324 -22.946 1.00 79.44 433 ASN A C 1
ATOM 3465 O O . ASN A 1 433 ? 20.457 -11.289 -22.772 1.00 79.44 433 ASN A O 1
ATOM 3469 N N . LEU A 1 434 ? 18.446 -10.447 -23.333 1.00 89.56 434 LEU A N 1
ATOM 3470 C CA . LEU A 1 434 ? 17.862 -11.710 -23.775 1.00 89.56 434 LEU A CA 1
ATOM 3471 C C . LEU A 1 434 ? 17.954 -11.797 -25.301 1.00 89.56 434 LEU A C 1
ATOM 3473 O O . LEU A 1 434 ? 17.913 -10.782 -25.997 1.00 89.56 434 LEU A O 1
ATOM 3477 N N . SER A 1 435 ? 18.130 -13.008 -25.816 1.00 91.12 435 SER A N 1
ATOM 3478 C CA . SER A 1 435 ? 18.157 -13.311 -27.249 1.00 91.12 435 SER A CA 1
ATOM 3479 C C . SER A 1 435 ? 16.902 -14.081 -27.644 1.00 91.12 435 SER A C 1
ATOM 3481 O O . SER A 1 435 ? 16.282 -14.715 -26.799 1.00 91.12 435 SER A O 1
ATOM 3483 N N . HIS A 1 436 ? 16.540 -14.048 -28.923 1.00 93.19 436 HIS A N 1
ATOM 3484 C CA . HIS A 1 436 ? 15.436 -14.849 -29.449 1.00 93.19 436 HIS A CA 1
ATOM 3485 C C . HIS A 1 436 ? 15.945 -16.204 -29.956 1.00 93.19 436 HIS A C 1
ATOM 3487 O O . HIS A 1 436 ? 16.937 -16.258 -30.685 1.00 93.19 436 HIS A O 1
ATOM 3493 N N . LEU A 1 437 ? 15.248 -17.282 -29.602 1.00 95.44 437 LEU A N 1
ATOM 3494 C CA . LEU A 1 437 ? 15.475 -18.640 -30.089 1.00 95.44 437 LEU A CA 1
ATOM 3495 C C . LEU A 1 437 ? 14.209 -19.143 -30.788 1.00 95.44 437 LEU A C 1
ATOM 3497 O O . LEU A 1 437 ? 13.127 -19.118 -30.204 1.00 95.44 437 LEU A O 1
ATOM 3501 N N . ALA A 1 438 ? 14.351 -19.616 -32.027 1.00 93.31 438 ALA A N 1
ATOM 3502 C CA . ALA A 1 438 ? 13.276 -20.307 -32.728 1.00 93.31 438 ALA A CA 1
ATOM 3503 C C . ALA A 1 438 ? 13.240 -21.774 -32.280 1.00 93.31 438 ALA A C 1
ATOM 3505 O O . ALA A 1 438 ? 14.237 -22.479 -32.417 1.00 93.31 438 ALA A O 1
ATOM 3506 N N . PHE A 1 439 ? 12.104 -22.216 -31.750 1.00 86.69 439 PHE A N 1
ATOM 3507 C CA . PHE A 1 439 ? 11.926 -23.535 -31.151 1.00 86.69 439 PHE A CA 1
ATOM 3508 C C . PHE A 1 439 ? 10.457 -23.970 -31.283 1.00 86.69 439 PHE A C 1
ATOM 3510 O O . PHE A 1 439 ? 9.549 -23.186 -31.012 1.00 86.69 439 PHE A O 1
ATOM 3517 N N . GLY A 1 440 ? 10.206 -25.196 -31.762 1.00 81.94 440 GLY A N 1
ATOM 3518 C CA . GLY A 1 440 ? 8.846 -25.746 -31.891 1.00 81.94 440 GLY A CA 1
ATOM 3519 C C . GLY A 1 440 ? 7.882 -24.889 -32.728 1.00 81.94 440 GLY A C 1
ATOM 3520 O O . GLY A 1 440 ? 6.708 -24.776 -32.395 1.00 81.94 440 GLY A O 1
ATOM 3521 N N . GLY A 1 441 ? 8.383 -24.220 -33.775 1.00 86.12 441 GLY A N 1
ATOM 3522 C CA . GLY A 1 441 ? 7.593 -23.314 -34.626 1.00 86.12 441 GLY A CA 1
ATOM 3523 C C . GLY A 1 441 ? 7.297 -21.937 -34.017 1.00 86.12 441 GLY A C 1
ATOM 3524 O O . GLY A 1 441 ? 6.669 -21.113 -34.676 1.00 86.12 441 GLY A O 1
ATOM 3525 N N . ASN A 1 442 ? 7.783 -21.673 -32.805 1.00 90.88 442 ASN A N 1
ATOM 3526 C CA . ASN A 1 442 ? 7.570 -20.444 -32.047 1.00 90.88 442 ASN A CA 1
ATOM 3527 C C . ASN A 1 442 ? 8.908 -19.748 -31.760 1.00 90.88 442 ASN A C 1
ATOM 3529 O O . ASN A 1 442 ? 9.980 -20.286 -32.047 1.00 90.88 442 ASN A O 1
ATOM 3533 N N . THR A 1 443 ? 8.858 -18.525 -31.231 1.00 93.44 443 THR A N 1
ATOM 3534 C CA . THR A 1 443 ? 10.056 -17.758 -30.858 1.00 93.44 443 THR A CA 1
ATOM 3535 C C . THR A 1 443 ? 10.017 -17.449 -29.371 1.00 93.44 443 THR A C 1
ATOM 3537 O O . THR A 1 443 ? 9.090 -16.795 -28.913 1.00 93.44 443 THR A O 1
ATOM 3540 N N . PHE A 1 444 ? 11.048 -17.859 -28.636 1.00 95.88 444 PHE A N 1
ATOM 3541 C CA . PHE A 1 444 ? 11.149 -17.649 -27.192 1.00 95.88 444 PHE A CA 1
ATOM 3542 C C . PHE A 1 444 ? 12.364 -16.800 -26.839 1.00 95.88 444 PHE A C 1
ATOM 3544 O O . PHE A 1 444 ? 13.361 -16.787 -27.565 1.00 95.88 444 PHE A O 1
ATOM 3551 N N . LEU A 1 445 ? 12.300 -16.107 -25.703 1.00 95.94 445 LEU A N 1
ATOM 3552 C CA . LEU A 1 445 ? 13.474 -15.457 -25.134 1.00 95.94 445 LEU A CA 1
ATOM 3553 C C . LEU A 1 445 ? 14.363 -16.489 -24.436 1.00 95.94 445 LEU A C 1
ATOM 3555 O O . LEU A 1 445 ? 13.885 -17.412 -23.777 1.00 95.94 445 LEU A O 1
ATOM 3559 N N . VAL A 1 446 ? 15.672 -16.296 -24.555 1.00 95.25 446 VAL A N 1
ATOM 3560 C CA . VAL A 1 446 ? 16.709 -17.081 -23.881 1.00 95.25 446 VAL A CA 1
ATOM 3561 C C . VAL A 1 446 ? 17.808 -16.161 -23.346 1.00 95.25 446 VAL A C 1
ATOM 3563 O O . VAL A 1 446 ? 17.995 -15.059 -23.878 1.00 95.25 446 VAL A O 1
ATOM 3566 N N . PRO A 1 447 ? 18.573 -16.578 -22.324 1.00 91.75 447 PRO A N 1
ATOM 3567 C CA . PRO A 1 447 ? 19.727 -15.817 -21.858 1.00 91.75 447 PRO A CA 1
ATOM 3568 C C . PRO A 1 447 ? 20.739 -15.583 -22.987 1.00 91.75 447 PRO A C 1
ATOM 3570 O O . PRO A 1 447 ? 20.977 -16.458 -23.817 1.00 91.75 447 PRO A O 1
ATOM 3573 N N . SER A 1 448 ? 21.374 -14.415 -23.042 1.00 87.56 448 SER A N 1
ATOM 3574 C CA . SER A 1 448 ? 22.463 -14.195 -23.997 1.00 87.56 448 SER A CA 1
ATOM 3575 C C . SER A 1 448 ? 23.697 -15.030 -23.636 1.00 87.56 448 SER A C 1
ATOM 3577 O O . SER A 1 448 ? 24.040 -15.238 -22.469 1.00 87.56 448 SER A O 1
ATOM 3579 N N . GLY A 1 449 ? 24.385 -15.535 -24.663 1.00 88.44 449 GLY A N 1
ATOM 3580 C CA . GLY A 1 449 ? 25.565 -16.380 -24.469 1.00 88.44 449 GLY A CA 1
ATOM 3581 C C . GLY A 1 449 ? 25.246 -17.743 -23.846 1.00 88.44 449 GLY A C 1
ATOM 3582 O O . GLY A 1 449 ? 26.024 -18.214 -23.017 1.00 88.44 449 GLY A O 1
ATOM 3583 N N . VAL A 1 450 ? 24.132 -18.372 -24.251 1.00 90.50 450 VAL A N 1
ATOM 3584 C CA . VAL A 1 450 ? 23.685 -19.694 -23.764 1.00 90.50 450 VAL A CA 1
ATOM 3585 C C . VAL A 1 450 ? 24.789 -20.754 -23.748 1.00 90.50 450 VAL A C 1
ATOM 3587 O O . VAL A 1 450 ? 24.847 -21.545 -22.817 1.00 90.50 450 VAL A O 1
ATOM 3590 N N . GLU A 1 451 ? 25.710 -20.755 -24.717 1.00 91.00 451 GLU A N 1
ATOM 3591 C CA . GLU A 1 451 ? 26.795 -21.746 -24.744 1.00 91.00 451 GLU A CA 1
ATOM 3592 C C . GLU A 1 451 ? 27.740 -21.609 -23.547 1.00 91.00 451 GLU A C 1
ATOM 3594 O O . GLU A 1 451 ? 28.099 -22.609 -22.932 1.00 91.00 451 GLU A O 1
ATOM 3599 N N . ALA A 1 452 ? 28.101 -20.377 -23.177 1.00 88.50 452 ALA A N 1
ATOM 3600 C CA . ALA A 1 452 ? 28.955 -20.121 -22.021 1.00 88.50 452 ALA A CA 1
ATOM 3601 C C . ALA A 1 452 ? 28.220 -20.432 -20.709 1.00 88.50 452 ALA A C 1
ATOM 3603 O O . ALA A 1 452 ? 28.820 -20.948 -19.765 1.00 88.50 452 ALA A O 1
ATOM 3604 N N . LEU A 1 453 ? 26.909 -20.169 -20.673 1.00 87.19 453 LEU A N 1
ATOM 3605 C CA . LEU A 1 453 ? 26.047 -20.524 -19.551 1.00 87.19 453 LEU A CA 1
ATOM 3606 C C . LEU A 1 453 ? 25.982 -22.049 -19.358 1.00 87.19 453 LEU A C 1
ATOM 3608 O O . LEU A 1 453 ? 26.199 -22.539 -18.253 1.00 87.19 453 LEU A O 1
ATOM 3612 N N . PHE A 1 454 ? 25.783 -22.814 -20.433 1.00 89.44 454 PHE A N 1
ATOM 3613 C CA . PHE A 1 454 ? 25.780 -24.277 -20.384 1.00 89.44 454 PHE A CA 1
ATOM 3614 C C . PHE A 1 454 ? 27.143 -24.878 -20.072 1.00 89.44 454 PHE A C 1
ATOM 3616 O O . PHE A 1 454 ? 27.214 -25.833 -19.305 1.00 89.44 454 PHE A O 1
ATOM 3623 N N . GLU A 1 455 ? 28.235 -24.323 -20.602 1.00 88.69 455 GLU A N 1
ATOM 3624 C CA . GLU A 1 455 ? 29.575 -24.738 -20.181 1.00 88.69 455 GLU A CA 1
ATOM 3625 C C . GLU A 1 455 ? 29.795 -24.503 -18.680 1.00 88.69 455 GLU A C 1
ATOM 3627 O O . GLU A 1 455 ? 30.489 -25.293 -18.037 1.00 88.69 455 GLU A O 1
ATOM 3632 N N . SER A 1 456 ? 29.185 -23.458 -18.108 1.00 83.00 456 SER A N 1
ATOM 3633 C CA . SER A 1 456 ? 29.233 -23.191 -16.670 1.00 83.00 456 SER A CA 1
ATOM 3634 C C . SER A 1 456 ? 28.370 -24.155 -15.850 1.00 83.00 456 SER A C 1
ATOM 3636 O O . SER A 1 456 ? 28.777 -24.493 -14.742 1.00 83.00 456 SER A O 1
ATOM 3638 N N . TRP A 1 457 ? 27.195 -24.563 -16.338 1.00 81.44 457 TRP A N 1
ATOM 3639 C CA . TRP A 1 457 ? 26.276 -25.446 -15.599 1.00 81.44 457 TRP A CA 1
ATOM 3640 C C . TRP A 1 457 ? 26.598 -26.935 -15.752 1.00 81.44 457 TRP A C 1
ATOM 3642 O O . TRP A 1 457 ? 26.567 -27.678 -14.775 1.00 81.44 457 TRP A O 1
ATOM 3652 N N . TYR A 1 458 ? 26.922 -27.358 -16.972 1.00 81.75 458 TYR A N 1
ATOM 3653 C CA . TYR A 1 458 ? 27.012 -28.764 -17.379 1.00 81.75 458 TYR A CA 1
ATOM 3654 C C . TYR A 1 458 ? 28.416 -29.152 -17.881 1.00 81.75 458 TYR A C 1
ATOM 3656 O O . TYR A 1 458 ? 28.679 -30.314 -18.197 1.00 81.75 458 TYR A O 1
ATOM 3664 N N . GLY A 1 459 ? 29.342 -28.191 -17.978 1.00 86.31 459 GLY A N 1
ATOM 3665 C CA . GLY A 1 459 ? 30.685 -28.408 -18.515 1.00 86.31 459 GLY A CA 1
ATOM 3666 C C . GLY A 1 459 ? 30.728 -28.497 -20.044 1.00 86.31 459 GLY A C 1
ATOM 3667 O O . GLY A 1 459 ? 29.714 -28.484 -20.734 1.00 86.31 459 GLY A O 1
ATOM 3668 N N . LYS A 1 460 ? 31.934 -28.634 -20.611 1.00 88.62 460 LYS A N 1
ATOM 3669 C CA . LYS A 1 460 ? 32.163 -28.663 -22.076 1.00 88.62 460 LYS A CA 1
ATOM 3670 C C . LYS A 1 460 ? 31.457 -29.809 -22.817 1.00 88.62 460 LYS A C 1
ATOM 3672 O O . LYS A 1 460 ? 31.350 -29.773 -24.038 1.00 88.62 460 LYS A O 1
ATOM 3677 N N . GLY A 1 461 ? 31.015 -30.835 -22.091 1.00 89.06 461 GLY A N 1
ATOM 3678 C CA . GLY A 1 461 ? 30.324 -32.003 -22.636 1.00 89.06 461 GLY A CA 1
ATOM 3679 C C . GLY A 1 461 ? 28.816 -31.824 -22.826 1.00 89.06 461 GLY A C 1
ATOM 3680 O O . GLY A 1 461 ? 28.181 -32.760 -23.293 1.00 89.06 461 GLY A O 1
ATOM 3681 N N . TRP A 1 462 ? 28.243 -30.658 -22.502 1.00 89.19 462 TRP A N 1
ATOM 3682 C CA . TRP A 1 462 ? 26.788 -30.432 -22.438 1.00 89.19 462 TRP A CA 1
ATOM 3683 C C . TRP A 1 462 ? 26.008 -30.783 -23.717 1.00 89.19 462 TRP A C 1
ATOM 3685 O O . TRP A 1 462 ? 24.819 -31.101 -23.661 1.00 89.19 462 TRP A O 1
ATOM 3695 N N . ARG A 1 463 ? 26.682 -30.761 -24.876 1.00 90.50 463 ARG A N 1
ATOM 3696 C CA . ARG A 1 463 ? 26.113 -31.130 -26.183 1.00 90.50 463 ARG A CA 1
ATOM 3697 C C . ARG A 1 463 ? 25.851 -32.626 -26.350 1.00 90.50 463 ARG A C 1
ATOM 3699 O O . ARG A 1 463 ? 25.153 -33.004 -27.283 1.00 90.50 463 ARG A O 1
ATOM 3706 N N . VAL A 1 464 ? 26.421 -33.471 -25.497 1.00 88.38 464 VAL A N 1
ATOM 3707 C CA . VAL A 1 464 ? 26.200 -34.918 -25.521 1.00 88.38 464 VAL A CA 1
ATOM 3708 C C . VAL A 1 464 ? 25.206 -35.258 -24.409 1.00 88.38 464 VAL A C 1
ATOM 3710 O O . VAL A 1 464 ? 25.520 -35.014 -23.243 1.00 88.38 464 VAL A O 1
ATOM 3713 N N . PRO A 1 465 ? 24.019 -35.805 -24.731 1.00 83.75 465 PRO A N 1
ATOM 3714 C CA . PRO A 1 465 ? 23.074 -36.251 -23.716 1.00 83.75 465 PRO A CA 1
ATOM 3715 C C . PRO A 1 465 ? 23.719 -37.263 -22.765 1.00 83.75 465 PRO A C 1
ATOM 3717 O O . PRO A 1 465 ? 24.387 -38.203 -23.200 1.00 83.75 465 PRO A O 1
ATOM 3720 N N . VAL A 1 466 ? 23.499 -37.078 -21.466 1.00 76.69 466 VAL A N 1
ATOM 3721 C CA . VAL A 1 466 ? 23.913 -38.017 -20.419 1.00 76.69 466 VAL A CA 1
ATOM 3722 C C . VAL A 1 466 ? 22.671 -38.662 -19.814 1.00 76.69 466 VAL A C 1
ATOM 3724 O O . VAL A 1 466 ? 21.656 -38.001 -19.628 1.00 76.69 466 VAL A O 1
ATOM 3727 N N . ASP A 1 467 ? 22.742 -39.954 -19.497 1.00 63.25 467 ASP A N 1
ATOM 3728 C CA . ASP A 1 467 ? 21.600 -40.742 -18.993 1.00 63.25 467 ASP A CA 1
ATOM 3729 C C . ASP A 1 467 ? 21.341 -40.533 -17.481 1.00 63.25 467 ASP A C 1
ATOM 3731 O O . ASP A 1 467 ? 20.760 -41.383 -16.810 1.00 63.25 467 ASP A O 1
ATOM 3735 N N . TYR A 1 468 ? 21.812 -39.418 -16.907 1.00 57.97 468 TYR A N 1
ATOM 3736 C CA . TYR A 1 468 ? 21.680 -39.107 -15.481 1.00 57.97 468 TYR A CA 1
ATOM 3737 C C . TYR A 1 468 ? 20.828 -37.853 -15.267 1.00 57.97 468 TYR A C 1
ATOM 3739 O O . TYR A 1 468 ? 21.113 -36.802 -15.836 1.00 57.97 468 TYR A O 1
ATOM 3747 N N . ARG A 1 469 ? 19.807 -37.965 -14.406 1.00 51.41 469 ARG A N 1
ATOM 3748 C CA . ARG A 1 469 ? 18.747 -36.958 -14.185 1.00 51.41 469 ARG A CA 1
ATOM 3749 C C . ARG A 1 469 ? 19.214 -35.607 -13.625 1.00 51.41 469 ARG A C 1
ATOM 3751 O O . ARG A 1 469 ? 18.433 -34.672 -13.652 1.00 51.41 469 ARG A O 1
ATOM 3758 N N . TRP A 1 470 ? 20.446 -35.487 -13.124 1.00 50.41 470 TRP A N 1
ATOM 3759 C CA . TRP A 1 470 ? 20.899 -34.292 -12.394 1.00 50.41 470 TRP A CA 1
ATOM 3760 C C . TRP A 1 470 ? 22.391 -34.006 -12.565 1.00 50.41 470 TRP A C 1
ATOM 3762 O O . TRP A 1 470 ? 23.103 -33.839 -11.580 1.00 50.41 470 TRP A O 1
ATOM 3772 N N . ALA A 1 471 ? 22.903 -33.979 -13.796 1.00 47.41 471 ALA A N 1
ATOM 3773 C CA . ALA A 1 471 ? 24.313 -33.673 -14.054 1.00 47.41 471 ALA A CA 1
ATOM 3774 C C . ALA A 1 471 ? 24.659 -32.182 -13.814 1.00 47.41 471 ALA A C 1
ATOM 3776 O O . ALA A 1 471 ? 25.182 -31.509 -14.697 1.00 47.41 471 ALA A O 1
ATOM 3777 N N . TYR A 1 472 ? 24.381 -31.653 -12.619 1.00 44.75 472 TYR A N 1
ATOM 3778 C CA . TYR A 1 472 ? 25.162 -30.548 -12.076 1.00 44.75 472 TYR A CA 1
ATOM 3779 C C . TYR A 1 472 ? 26.559 -31.096 -11.811 1.00 44.75 472 TYR A C 1
ATOM 3781 O O . TYR A 1 472 ? 26.703 -32.234 -11.366 1.00 44.75 472 TYR A O 1
ATOM 3789 N N . THR A 1 473 ? 27.597 -30.346 -12.160 1.00 43.12 473 THR A N 1
ATOM 3790 C CA . THR A 1 473 ? 28.971 -30.841 -12.074 1.00 43.12 473 THR A CA 1
ATOM 3791 C C . THR A 1 473 ? 29.333 -31.249 -10.642 1.00 43.12 473 THR A C 1
ATOM 3793 O O . THR A 1 473 ? 29.745 -30.409 -9.843 1.00 43.12 473 THR A O 1
ATOM 3796 N N . ASP A 1 474 ? 29.268 -32.548 -10.351 1.00 36.75 474 ASP A N 1
ATOM 3797 C CA . ASP A 1 474 ? 30.129 -33.202 -9.370 1.00 36.75 474 ASP A CA 1
ATOM 3798 C C . ASP A 1 474 ? 31.572 -33.035 -9.868 1.00 36.75 474 ASP A C 1
ATOM 3800 O O . ASP A 1 474 ? 32.085 -33.838 -10.650 1.00 36.75 474 ASP A O 1
ATOM 3804 N N . GLY A 1 475 ? 32.214 -31.926 -9.494 1.00 40.75 475 GLY A N 1
ATOM 3805 C CA . GLY A 1 475 ? 33.619 -31.690 -9.824 1.00 40.75 475 GLY A CA 1
ATOM 3806 C C . GLY A 1 475 ? 34.025 -30.236 -10.044 1.00 40.75 475 GLY A C 1
ATOM 3807 O O . GLY A 1 475 ? 34.576 -29.926 -11.101 1.00 40.75 475 GLY A O 1
ATOM 3808 N N . LYS A 1 476 ? 33.835 -29.373 -9.040 1.00 33.00 476 LYS A N 1
ATOM 3809 C CA . LYS A 1 476 ? 34.781 -28.293 -8.719 1.00 33.00 476 LYS A CA 1
ATOM 3810 C C . LYS A 1 476 ? 34.926 -28.134 -7.217 1.00 33.00 476 LYS A C 1
ATOM 3812 O O . LYS A 1 476 ? 33.878 -28.096 -6.540 1.00 33.00 476 LYS A O 1
#